Protein 3FDH (pdb70)

Sequence (462 aa):
SVASRRFILADVITSSTAFSNASGDINTYASSYIEYEVGVDNQLLYYAEVRENEPSSSSTFNNSWNGIYSSLKNARIIIDQCGEGGRDHGNDVTRGAEVAAYNCALIADFFGDAPCSQAATPKDTQQEIYTQIISYLDDAIANLQKEDLADVTEQDFLYAGDADKWLKFAYGLKARYTRLINRSSSNKSADYEEKVLDYVSKKSFTSADDQAAFDIYDSNNINPFYGFYNSRAGFGASTSLGTKLLAYNDPRANRAFFTPIVDKKRSQVAANDPSLVPAPNGSPDQSTSKYGISAFVYAKTAPTLLSYHELFLKAEALCRLNRRDAEDALKEAVVAGLLNAENSISIAIKELGSGLNTNSSEVITETSAGKYFDDVVKAKYAANPLQETIQKYLAWGASGEATETYNDFRRKGLNENNFITLTNPNNSSKFPLRYPYGNSDTAANPEVKAAYGNGDYVYSEPVWWAGGSR

Structure (mmCIF, N/CA/C/O backbone):
data_3FDH
#
_entry.id   3FDH
#
_cell.length_a   83.854
_cell.length_b   116.708
_cell.length_c   118.964
_cell.angle_alpha   90.000
_cell.angle_beta   90.000
_cell.angle_gamma   90.000
#
_symmetry.space_group_name_H-M   'I 2 2 2'
#
loop_
_entity.id
_entity.type
_entity.pdbx_description
1 polymer 'SusD homolog'
2 non-polymer 'TETRAETHYLENE GLYCOL'
3 water water
#
loop_
_atom_site.group_PDB
_atom_site.id
_atom_site.type_symbol
_atom_site.label_atom_id
_atom_site.label_alt_id
_atom_site.label_comp_id
_atom_site.label_asym_id
_atom_site.label_entity_id
_atom_site.label_seq_id
_atom_site.pdbx_PDB_ins_code
_atom_site.Cartn_x
_atom_site.Cartn_y
_atom_site.Cartn_z
_atom_site.occupancy
_atom_site.B_iso_or_equiv
_atom_site.auth_seq_id
_atom_site.auth_comp_id
_atom_site.auth_asym_id
_atom_site.auth_atom_id
_atom_site.pdbx_PDB_model_num
ATOM 1 N N . SER A 1 18 ? 43.087 22.714 64.097 1.00 38.13 39 SER A N 1
ATOM 2 C CA . SER A 1 18 ? 42.062 23.489 64.843 1.00 35.66 39 SER A CA 1
ATOM 3 C C . SER A 1 18 ? 42.367 24.965 64.936 1.00 31.87 39 SER A C 1
ATOM 4 O O . SER A 1 18 ? 43.360 25.370 65.513 1.00 30.80 39 SER A O 1
ATOM 7 N N . VAL A 1 19 ? 41.489 25.753 64.348 1.00 30.58 40 VAL A N 1
ATOM 8 C CA . VAL A 1 19 ? 41.606 27.202 64.413 1.00 28.87 40 VAL A CA 1
ATOM 9 C C . VAL A 1 19 ? 40.272 27.818 64.782 1.00 28.14 40 VAL A C 1
ATOM 10 O O . VAL A 1 19 ? 39.217 27.193 64.600 1.00 29.58 40 VAL A O 1
ATOM 14 N N . ALA A 1 20 ? 40.329 29.028 65.331 1.00 25.93 41 ALA A N 1
ATOM 15 C CA . ALA A 1 20 ? 39.116 29.767 65.735 1.00 25.78 41 ALA A CA 1
ATOM 16 C C . ALA A 1 20 ? 38.201 29.984 64.533 1.00 25.62 41 ALA A C 1
ATOM 17 O O . ALA A 1 20 ? 38.646 30.305 63.428 1.00 25.16 41 ALA A O 1
ATOM 19 N N . SER A 1 21 ? 36.910 29.800 64.769 1.00 26.01 42 SER A N 1
ATOM 20 C CA . SER A 1 21 ? 35.914 29.866 63.686 1.00 26.54 42 SER A CA 1
ATOM 21 C C . SER A 1 21 ? 35.992 31.114 62.848 1.00 26.65 42 SER A C 1
ATOM 22 O O . SER A 1 21 ? 35.766 31.072 61.654 1.00 28.26 42 SER A O 1
ATOM 25 N N . ARG A 1 22 ? 36.311 32.232 63.474 1.00 25.99 43 ARG A N 1
ATOM 26 C CA A ARG A 1 22 ? 36.367 33.498 62.740 0.50 25.37 43 ARG A CA 1
ATOM 27 C CA B ARG A 1 22 ? 36.363 33.500 62.731 0.50 25.45 43 ARG A CA 1
ATOM 28 C C . ARG A 1 22 ? 37.395 33.452 61.616 1.00 25.45 43 ARG A C 1
ATOM 29 O O . ARG A 1 22 ? 37.162 33.963 60.521 1.00 26.91 43 ARG A O 1
ATOM 44 N N . PHE A 1 23 ? 38.506 32.792 61.876 1.00 25.52 44 PHE A N 1
ATOM 45 C CA . PHE A 1 23 ? 39.568 32.697 60.870 1.00 26.23 44 PHE A CA 1
ATOM 46 C C . PHE A 1 23 ? 39.134 31.781 59.722 1.00 27.02 44 PHE A C 1
ATOM 47 O O . PHE A 1 23 ? 39.482 31.976 58.539 1.00 25.16 44 PHE A O 1
ATOM 55 N N . ILE A 1 24 ? 38.339 30.787 60.068 1.00 27.47 45 ILE A N 1
ATOM 56 C CA . ILE A 1 24 ? 37.848 29.867 59.048 1.00 27.30 45 ILE A CA 1
ATOM 57 C C . ILE A 1 24 ? 36.850 30.642 58.181 1.00 27.62 45 ILE A C 1
ATOM 58 O O . ILE A 1 24 ? 36.827 30.525 56.947 1.00 27.24 45 ILE A O 1
ATOM 63 N N . LEU A 1 25 ? 36.052 31.471 58.837 1.00 26.95 46 LEU A N 1
ATOM 64 C CA . LEU A 1 25 ? 35.005 32.211 58.125 1.00 26.55 46 LEU A CA 1
ATOM 65 C C . LEU A 1 25 ? 35.622 33.141 57.104 1.00 26.71 46 LEU A C 1
ATOM 66 O O . LEU A 1 25 ? 35.078 33.369 56.027 1.00 26.11 46 LEU A O 1
ATOM 71 N N . ALA A 1 26 ? 36.753 33.712 57.457 1.00 27.39 47 ALA A N 1
ATOM 72 C CA . ALA A 1 26 ? 37.425 34.675 56.543 1.00 27.57 47 ALA A CA 1
ATOM 73 C C . ALA A 1 26 ? 37.704 33.946 55.235 1.00 27.80 47 ALA A C 1
ATOM 74 O O . ALA A 1 26 ? 37.489 34.457 54.127 1.00 29.24 47 ALA A O 1
ATOM 76 N N . ASP A 1 27 ? 38.130 32.705 55.392 1.00 27.77 48 ASP A N 1
ATOM 77 C CA . ASP A 1 27 ? 38.492 31.872 54.242 1.00 28.55 48 ASP A CA 1
ATOM 78 C C . ASP A 1 27 ? 37.268 31.428 53.466 1.00 28.05 48 ASP A C 1
ATOM 79 O O . ASP A 1 27 ? 37.268 31.383 52.240 1.00 27.00 48 ASP A O 1
ATOM 84 N N . VAL A 1 28 ? 36.213 31.096 54.196 1.00 27.79 49 VAL A N 1
ATOM 85 C CA . VAL A 1 28 ? 34.967 30.605 53.590 1.00 28.16 49 VAL A CA 1
ATOM 86 C C . VAL A 1 28 ? 34.352 31.713 52.733 1.00 27.18 49 VAL A C 1
ATOM 87 O O . VAL A 1 28 ? 33.910 31.500 51.613 1.00 28.33 49 VAL A O 1
ATOM 91 N N . ILE A 1 29 ? 34.376 32.930 53.251 1.00 27.68 50 ILE A N 1
ATOM 92 C CA . ILE A 1 29 ? 33.779 34.044 52.517 1.00 27.31 50 ILE A CA 1
ATOM 93 C C . ILE A 1 29 ? 34.602 34.324 51.258 1.00 28.64 50 ILE A C 1
ATOM 94 O O . ILE A 1 29 ? 34.071 34.524 50.137 1.00 27.97 50 ILE A O 1
ATOM 99 N N . THR A 1 30 ? 35.906 34.305 51.444 1.00 29.05 51 THR A N 1
ATOM 100 C CA . THR A 1 30 ? 36.836 34.590 50.349 1.00 28.24 51 THR A CA 1
ATOM 101 C C . THR A 1 30 ? 36.675 33.563 49.237 1.00 28.65 51 THR A C 1
ATOM 102 O O . THR A 1 30 ? 36.538 33.877 48.043 1.00 28.76 51 THR A O 1
ATOM 106 N N . SER A 1 31 ? 36.691 32.319 49.654 1.00 29.04 52 SER A N 1
ATOM 107 C CA A SER A 1 31 ? 36.572 31.215 48.696 0.70 30.31 52 SER A CA 1
ATOM 108 C CA B SER A 1 31 ? 36.546 31.178 48.738 0.30 29.52 52 SER A CA 1
ATOM 109 C C . SER A 1 31 ? 35.211 31.154 48.015 1.00 30.05 52 SER A C 1
ATOM 110 O O . SER A 1 31 ? 35.130 30.854 46.804 1.00 29.47 52 SER A O 1
ATOM 115 N N . THR A 1 32 ? 34.162 31.466 48.765 1.00 28.18 53 THR A N 1
ATOM 116 C CA . THR A 1 32 ? 32.798 31.450 48.218 1.00 29.14 53 THR A CA 1
ATOM 117 C C . THR A 1 32 ? 32.637 32.510 47.129 1.00 28.91 53 THR A C 1
ATOM 118 O O . THR A 1 32 ? 32.028 32.262 46.082 1.00 32.32 53 THR A O 1
ATOM 122 N N . ALA A 1 33 ? 33.212 33.673 47.363 1.00 28.44 54 ALA A N 1
ATOM 123 C CA . ALA A 1 33 ? 33.110 34.774 46.394 1.00 30.53 54 ALA A CA 1
ATOM 124 C C . ALA A 1 33 ? 34.033 34.540 45.218 1.00 31.15 54 ALA A C 1
ATOM 125 O O . ALA A 1 33 ? 33.620 34.372 44.071 1.00 30.53 54 ALA A O 1
ATOM 127 N N . PHE A 1 34 ? 35.308 34.486 45.539 1.00 31.15 55 PHE A N 1
ATOM 128 C CA . PHE A 1 34 ? 36.354 34.415 44.514 1.00 30.38 55 PHE A CA 1
ATOM 129 C C . PHE A 1 34 ? 36.379 33.153 43.635 1.00 29.42 55 PHE A C 1
ATOM 130 O O . PHE A 1 34 ? 36.509 33.248 42.407 1.00 30.83 55 PHE A O 1
ATOM 138 N N . SER A 1 35 ? 36.283 31.995 44.268 1.00 28.80 56 SER A N 1
ATOM 139 C CA . SER A 1 35 ? 36.427 30.723 43.566 1.00 30.18 56 SER A CA 1
ATOM 140 C C . SER A 1 35 ? 35.154 29.970 43.216 1.00 29.65 56 SER A C 1
ATOM 141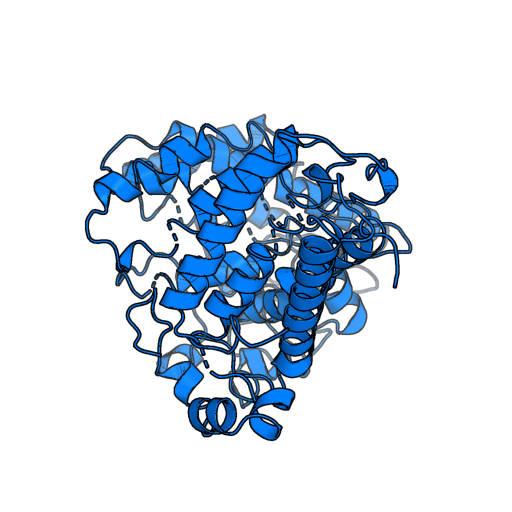 O O . SER A 1 35 ? 35.083 29.267 42.213 1.00 29.18 56 SER A O 1
ATOM 144 N N . ASN A 1 36 ? 34.169 30.087 44.084 1.00 28.98 57 ASN A N 1
ATOM 145 C CA . ASN A 1 36 ? 32.944 29.334 43.972 1.00 29.80 57 ASN A CA 1
ATOM 146 C C . ASN A 1 36 ? 31.859 29.970 43.149 1.00 30.19 57 ASN A C 1
ATOM 147 O O . ASN A 1 36 ? 31.425 29.388 42.163 1.00 29.67 57 ASN A O 1
ATOM 152 N N . ALA A 1 37 ? 31.374 31.110 43.615 1.00 29.68 58 ALA A N 1
ATOM 153 C CA . ALA A 1 37 ? 30.346 31.899 42.883 1.00 29.85 58 ALA A CA 1
ATOM 154 C C . ALA A 1 37 ? 30.884 32.581 41.605 1.00 29.37 58 ALA A C 1
ATOM 155 O O . ALA A 1 37 ? 30.229 32.567 40.554 1.00 28.25 58 ALA A O 1
ATOM 157 N N . SER A 1 38 ? 32.084 33.126 41.659 1.00 28.26 59 SER A N 1
ATOM 158 C CA . SER A 1 38 ? 32.506 33.953 40.537 1.00 28.10 59 SER A CA 1
ATOM 159 C C . SER A 1 38 ? 33.786 33.504 39.857 1.00 29.41 59 SER A C 1
ATOM 160 O O . SER A 1 38 ? 34.405 34.278 39.148 1.00 31.12 59 SER A O 1
ATOM 163 N N . GLY A 1 39 ? 34.123 32.258 40.107 1.00 29.32 60 GLY A N 1
ATOM 164 C CA . GLY A 1 39 ? 35.243 31.539 39.478 1.00 28.79 60 GLY A CA 1
ATOM 165 C C . GLY A 1 39 ? 34.825 30.876 38.178 1.00 27.84 60 GLY A C 1
ATOM 166 O O . GLY A 1 39 ? 34.015 31.404 37.433 1.00 27.87 60 GLY A O 1
ATOM 167 N N . ASP A 1 40 ? 35.281 29.650 37.970 1.00 27.54 61 ASP A N 1
ATOM 168 C CA . ASP A 1 40 ? 34.978 28.941 36.720 1.00 29.09 61 ASP A CA 1
ATOM 169 C C . ASP A 1 40 ? 33.495 28.752 36.479 1.00 30.07 61 ASP A C 1
ATOM 170 O O . ASP A 1 40 ? 33.072 28.782 35.370 1.00 32.15 61 ASP A O 1
ATOM 175 N N . ILE A 1 41 ? 32.704 28.573 37.526 1.00 32.00 62 ILE A N 1
ATOM 176 C CA . ILE A 1 41 ? 31.255 28.380 37.340 1.00 30.94 62 ILE A CA 1
ATOM 177 C C . ILE A 1 41 ? 30.704 29.571 36.558 1.00 27.82 62 ILE A C 1
ATOM 178 O O . ILE A 1 41 ? 29.954 29.416 35.590 1.00 27.08 62 ILE A O 1
ATOM 183 N N . ASN A 1 42 ? 31.151 30.753 36.966 1.00 28.84 63 ASN A N 1
ATOM 184 C CA . ASN A 1 42 ? 30.705 32.044 36.404 1.00 27.03 63 ASN A CA 1
ATOM 185 C C . ASN A 1 42 ? 31.297 32.256 35.018 1.00 29.06 63 ASN A C 1
ATOM 186 O O . ASN A 1 42 ? 30.652 32.782 34.103 1.00 26.16 63 ASN A O 1
ATOM 191 N N . THR A 1 43 ? 32.545 31.827 34.895 1.00 29.09 64 THR A N 1
ATOM 192 C CA . THR A 1 43 ? 33.271 31.970 33.640 1.00 30.80 64 THR A CA 1
ATOM 193 C C . THR A 1 43 ? 32.565 31.240 32.497 1.00 29.40 64 THR A C 1
ATOM 194 O O . THR A 1 43 ? 32.314 31.805 31.407 1.00 30.52 64 THR A O 1
ATOM 198 N N . TYR A 1 44 ? 32.227 29.990 32.766 1.00 29.57 65 TYR A N 1
ATOM 199 C CA . TYR A 1 44 ? 31.556 29.146 31.771 1.00 28.80 65 TYR A CA 1
ATOM 200 C C . TYR A 1 44 ? 30.120 29.582 31.563 1.00 28.83 65 TYR A C 1
ATOM 201 O O . TYR A 1 44 ? 29.620 29.633 30.435 1.00 27.32 65 TYR A O 1
ATOM 210 N N . ALA A 1 45 ? 29.428 29.903 32.645 1.00 28.52 66 ALA A N 1
ATOM 211 C CA . ALA A 1 45 ? 28.070 30.436 32.526 1.00 27.41 66 ALA A CA 1
ATOM 212 C C . ALA A 1 45 ? 28.010 31.612 31.567 1.00 28.72 66 ALA A C 1
ATOM 213 O O . ALA A 1 45 ? 27.079 31.771 30.764 1.00 29.88 66 ALA A O 1
ATOM 215 N N . SER A 1 46 ? 29.022 32.456 31.649 1.00 30.50 67 SER A N 1
ATOM 216 C CA . SER A 1 46 ? 29.103 33.644 30.795 1.00 29.35 67 SER A CA 1
ATOM 217 C C . SER A 1 46 ? 28.990 33.285 29.333 1.00 29.46 67 SER A C 1
ATOM 218 O O . SER A 1 46 ? 28.313 33.952 28.550 1.00 29.60 67 SER A O 1
ATOM 221 N N . SER A 1 47 ? 29.636 32.179 28.987 1.00 28.67 68 SER A N 1
ATOM 222 C CA . SER A 1 47 ? 29.593 31.669 27.629 1.00 28.36 68 SER A CA 1
ATOM 223 C C . SER A 1 47 ? 28.229 31.006 27.361 1.00 28.39 68 SER A C 1
ATOM 224 O O . SER A 1 47 ? 27.565 31.264 26.384 1.00 30.19 68 SER A O 1
ATOM 227 N N . TYR A 1 48 ? 27.785 30.161 28.274 1.00 29.28 69 TYR A N 1
ATOM 228 C CA . TYR A 1 48 ? 26.561 29.412 28.006 1.00 28.55 69 TYR A CA 1
ATOM 229 C C . TYR A 1 48 ? 25.342 30.303 27.729 1.00 28.46 69 TYR A C 1
ATOM 230 O O . TYR A 1 48 ? 24.546 29.992 26.834 1.00 30.30 69 TYR A O 1
ATOM 239 N N . ILE A 1 49 ? 25.194 31.398 28.472 1.00 29.14 70 ILE A N 1
ATOM 240 C CA . ILE A 1 49 ? 24.053 32.328 28.307 1.00 28.76 70 ILE A CA 1
ATOM 241 C C . ILE A 1 49 ? 24.420 33.617 27.591 1.00 28.40 70 ILE A C 1
ATOM 242 O O . ILE A 1 49 ? 23.731 34.631 27.624 1.00 31.47 70 ILE A O 1
ATOM 247 N N . GLU A 1 50 ? 25.581 33.526 26.958 1.00 28.58 71 GLU A N 1
ATOM 248 C CA . GLU A 1 50 ? 26.013 34.499 25.961 1.00 26.93 71 GLU A CA 1
ATOM 249 C C . GLU A 1 50 ? 26.237 35.929 26.381 1.00 28.32 71 GLU A C 1
ATOM 250 O O . GLU A 1 50 ? 26.031 36.874 25.608 1.00 28.04 71 GLU A O 1
ATOM 256 N N . TYR A 1 51 ? 26.725 36.070 27.603 1.00 28.20 72 TYR A N 1
ATOM 257 C CA . TYR A 1 51 ? 27.207 37.391 28.098 1.00 26.24 72 TYR A CA 1
ATOM 258 C C . TYR A 1 51 ? 28.579 37.714 27.475 1.00 25.94 72 TYR A C 1
ATOM 259 O O . TYR A 1 51 ? 29.005 38.887 27.304 1.00 30.47 72 TYR A O 1
ATOM 268 N N . GLU A 1 52 ? 29.266 36.620 27.179 1.00 28.50 73 GLU A N 1
ATOM 269 C CA . GLU A 1 52 ? 30.599 36.592 26.580 1.00 26.99 73 GLU A CA 1
ATOM 270 C C . GLU A 1 52 ? 30.742 35.430 25.675 1.00 28.18 73 GLU A C 1
ATOM 271 O O . GLU A 1 52 ? 29.976 34.459 25.765 1.00 27.25 73 GLU A O 1
ATOM 277 N N . VAL A 1 53 ? 31.785 35.515 24.860 1.00 28.63 74 VAL A N 1
ATOM 278 C CA . VAL A 1 53 ? 32.139 34.437 23.935 1.00 28.39 74 VAL A CA 1
ATOM 279 C C . VAL A 1 53 ? 33.485 33.865 24.304 1.00 28.47 74 VAL A C 1
ATOM 280 O O . VAL A 1 53 ? 34.462 34.575 24.520 1.00 28.05 74 VAL A O 1
ATOM 284 N N . GLY A 1 54 ? 33.538 32.548 24.461 1.00 27.60 75 GLY A N 1
ATOM 285 C CA . GLY A 1 54 ? 34.815 31.891 24.713 1.00 28.08 75 GLY A CA 1
ATOM 286 C C . GLY A 1 54 ? 35.566 31.836 23.394 1.00 27.51 75 GLY A C 1
ATOM 287 O O . GLY A 1 54 ? 35.082 31.256 22.423 1.00 28.27 75 GLY A O 1
ATOM 288 N N . VAL A 1 55 ? 36.763 32.412 23.381 1.00 27.37 76 VAL A N 1
ATOM 289 C CA . VAL A 1 55 ? 37.537 32.596 22.126 1.00 29.20 76 VAL A CA 1
ATOM 290 C C . VAL A 1 55 ? 38.894 31.863 22.101 1.00 28.31 76 VAL A C 1
ATOM 291 O O . VAL A 1 55 ? 39.537 31.741 21.066 1.00 27.79 76 VAL A O 1
ATOM 295 N N . ASP A 1 56 ? 39.318 31.375 23.252 1.00 29.75 77 ASP A N 1
ATOM 296 C CA . ASP A 1 56 ? 40.576 30.644 23.330 1.00 30.92 77 ASP A CA 1
ATOM 297 C C . ASP A 1 56 ? 40.576 29.482 24.325 1.00 31.09 77 ASP A C 1
ATOM 298 O O . ASP A 1 56 ? 39.919 29.514 25.361 1.00 31.28 77 ASP A O 1
ATOM 303 N N . ASN A 1 57 ? 41.318 28.452 23.938 1.00 29.65 78 ASN A N 1
ATOM 304 C CA . ASN A 1 57 ? 41.600 27.307 24.767 1.00 29.53 78 ASN A CA 1
ATOM 305 C C . ASN A 1 57 ? 40.340 26.656 25.318 1.00 29.65 78 ASN A C 1
ATOM 306 O O . ASN A 1 57 ? 39.361 26.468 24.603 1.00 28.11 78 ASN A O 1
ATOM 311 N N . GLN A 1 58 ? 40.361 26.306 26.594 1.00 29.28 79 GLN A N 1
ATOM 312 C CA . GLN A 1 58 ? 39.205 25.612 27.164 1.00 30.15 79 GLN A CA 1
ATOM 313 C C . GLN A 1 58 ? 37.859 26.282 26.927 1.00 29.44 79 GLN A C 1
ATOM 314 O O . GLN A 1 58 ? 36.887 25.613 26.561 1.00 30.29 79 GLN A O 1
ATOM 320 N N . LEU A 1 59 ? 37.801 27.576 27.142 1.00 29.04 80 LEU A N 1
ATOM 321 C CA A LEU A 1 59 ? 36.540 28.320 26.981 0.50 29.39 80 LEU A CA 1
ATOM 322 C CA B LEU A 1 59 ? 36.545 28.347 26.950 0.50 30.16 80 LEU A CA 1
ATOM 323 C C . LEU A 1 59 ? 36.109 28.338 25.499 1.00 30.55 80 LEU A C 1
ATOM 324 O O . LEU A 1 59 ? 34.920 28.458 25.193 1.00 30.84 80 LEU A O 1
ATOM 333 N N . TYR A 1 60 ? 37.076 28.186 24.609 1.00 28.25 81 TYR A N 1
ATOM 334 C CA . TYR A 1 60 ? 36.772 28.133 23.162 1.00 26.69 81 TYR A CA 1
ATOM 335 C C . TYR A 1 60 ? 36.004 26.850 22.897 1.00 27.87 81 TYR A C 1
ATOM 336 O O . TYR A 1 60 ? 34.956 26.858 22.218 1.00 27.39 81 TYR A O 1
ATOM 345 N N . TYR A 1 61 ? 36.496 25.780 23.505 1.00 26.61 82 TYR A N 1
ATOM 346 C CA . TYR A 1 61 ? 35.901 24.418 23.336 1.00 28.74 82 TYR A CA 1
ATOM 347 C C . TYR A 1 61 ? 34.528 24.311 24.009 1.00 28.80 82 TYR A C 1
ATOM 348 O O . TYR A 1 61 ? 33.631 23.561 23.587 1.00 25.87 82 TYR A O 1
ATOM 357 N N . ALA A 1 62 ? 34.355 25.122 25.027 1.00 28.20 83 ALA A N 1
ATOM 358 C CA . ALA A 1 62 ? 33.051 25.233 25.710 1.00 28.64 83 ALA A CA 1
ATOM 359 C C . ALA A 1 62 ? 32.101 25.981 24.769 1.00 28.40 83 ALA A C 1
ATOM 360 O O . ALA A 1 62 ? 30.952 25.607 24.559 1.00 27.79 83 ALA A O 1
ATOM 362 N N . GLU A 1 63 ? 32.607 27.052 24.174 1.00 27.28 84 GLU A N 1
ATOM 363 C CA . GLU A 1 63 ? 31.810 27.857 23.276 1.00 27.68 84 GLU A CA 1
ATOM 364 C C . GLU A 1 63 ? 31.251 27.084 22.072 1.00 29.66 84 GLU A C 1
ATOM 365 O O . GLU A 1 63 ? 30.101 27.264 21.665 1.00 30.25 84 GLU A O 1
ATOM 371 N N . VAL A 1 64 ? 32.080 26.220 21.503 1.00 29.24 85 VAL A N 1
ATOM 372 C CA . VAL A 1 64 ? 31.716 25.483 20.292 1.00 29.26 85 VAL A CA 1
ATOM 373 C C . VAL A 1 64 ? 31.148 24.146 20.663 1.00 28.59 85 VAL A C 1
ATOM 374 O O . VAL A 1 64 ? 30.826 23.322 19.851 1.00 32.35 85 VAL A O 1
ATOM 378 N N . ARG A 1 65 ? 31.064 23.951 21.956 1.00 29.54 86 ARG A N 1
ATOM 379 C CA . ARG A 1 65 ? 30.506 22.724 22.553 1.00 28.00 86 ARG A CA 1
ATOM 380 C C . ARG A 1 65 ? 31.199 21.476 22.118 1.00 29.81 86 ARG A C 1
ATOM 381 O O . ARG A 1 65 ? 30.538 20.487 21.771 1.00 31.12 86 ARG A O 1
ATOM 389 N N . GLU A 1 66 ? 32.526 21.502 22.111 1.00 30.12 87 GLU A N 1
ATOM 390 C CA . GLU A 1 66 ? 33.294 20.304 21.774 1.00 31.24 87 GLU A CA 1
ATOM 391 C C . GLU A 1 66 ? 33.950 19.693 23.015 1.00 29.13 87 GLU A C 1
ATOM 392 O O . GLU A 1 66 ? 35.000 20.136 23.469 1.00 29.11 87 GLU A O 1
ATOM 398 N N . ASN A 1 67 ? 33.301 18.660 23.552 1.00 31.03 88 ASN A N 1
ATOM 399 C CA . ASN A 1 67 ? 33.792 17.903 24.722 1.00 30.84 88 ASN A CA 1
ATOM 400 C C . ASN A 1 67 ? 33.773 18.617 26.055 1.00 31.09 88 ASN A C 1
ATOM 401 O O . ASN A 1 67 ? 33.347 18.079 27.080 1.00 31.16 88 ASN A O 1
ATOM 406 N N . GLU A 1 68 ? 34.279 19.834 26.022 1.00 29.88 89 GLU A N 1
ATOM 407 C CA . GLU A 1 68 ? 34.483 20.619 27.233 1.00 29.11 89 GLU A CA 1
ATOM 408 C C . GLU A 1 68 ? 33.267 20.715 28.180 1.00 29.82 89 GLU A C 1
ATOM 409 O O . GLU A 1 68 ? 33.403 20.582 29.393 1.00 28.91 89 GLU A O 1
ATOM 415 N N . PRO A 1 69 ? 32.074 20.945 27.632 1.00 28.17 90 PRO A N 1
ATOM 416 C CA . PRO A 1 69 ? 30.960 21.114 28.562 1.00 27.72 90 PRO A CA 1
ATOM 417 C C . PRO A 1 69 ? 30.470 19.892 29.272 1.00 28.27 90 PRO A C 1
ATOM 418 O O . PRO A 1 69 ? 29.729 20.023 30.246 1.00 29.60 90 PRO A O 1
ATOM 422 N N . SER A 1 70 ? 30.920 18.722 28.827 1.00 28.86 91 SER A N 1
ATOM 423 C CA . SER A 1 70 ? 30.423 17.444 29.361 1.00 30.45 91 SER A CA 1
ATOM 424 C C . SER A 1 70 ? 31.491 16.576 30.019 1.00 29.69 91 SER A C 1
ATOM 425 O O . SER A 1 70 ? 31.237 15.418 30.442 1.00 29.92 91 SER A O 1
ATOM 428 N N . SER A 1 71 ? 32.702 17.103 30.048 1.00 29.16 92 SER A N 1
ATOM 429 C CA . SER A 1 71 ? 33.843 16.396 30.680 1.00 29.10 92 SER A CA 1
ATOM 430 C C . SER A 1 71 ? 33.880 16.599 32.182 1.00 28.81 92 SER A C 1
ATOM 431 O O . SER A 1 71 ? 33.828 17.723 32.653 1.00 29.03 92 SER A O 1
ATOM 434 N N . SER A 1 72 ? 34.033 15.501 32.906 1.00 29.87 93 SER A N 1
ATOM 435 C CA . SER A 1 72 ? 34.135 15.522 34.379 1.00 30.81 93 SER A CA 1
ATOM 436 C C . SER A 1 72 ? 35.365 16.354 34.839 1.00 32.43 93 SER A C 1
ATOM 437 O O . SER A 1 72 ? 35.429 16.847 35.965 1.00 31.69 93 SER A O 1
ATOM 440 N N . SER A 1 73 ? 36.316 16.588 33.945 1.00 33.14 94 SER A N 1
ATOM 441 C CA . SER A 1 73 ? 37.495 17.379 34.347 1.00 31.59 94 SER A CA 1
ATOM 442 C C . SER A 1 73 ? 37.241 18.834 34.437 1.00 31.80 94 SER A C 1
ATOM 443 O O . SER A 1 73 ? 37.890 19.556 35.182 1.00 31.12 94 SER A O 1
ATOM 446 N N . THR A 1 74 ? 36.266 19.260 33.655 1.00 31.14 95 THR A N 1
ATOM 447 C CA . THR A 1 74 ? 36.068 20.670 33.434 1.00 31.46 95 THR A CA 1
ATOM 448 C C . THR A 1 74 ? 35.815 21.477 34.676 1.00 32.26 95 THR A C 1
ATOM 449 O O . THR A 1 74 ? 36.376 22.575 34.829 1.00 32.95 95 THR A O 1
ATOM 453 N N . PHE A 1 75 ? 34.937 20.973 35.529 1.00 30.28 96 PHE A N 1
ATOM 454 C CA . PHE A 1 75 ? 34.578 21.714 36.761 1.00 28.59 96 PHE A CA 1
ATOM 455 C C . PHE A 1 75 ? 35.063 21.017 37.986 1.00 29.73 96 PHE A C 1
ATOM 456 O O . PHE A 1 75 ? 34.553 21.241 39.063 1.00 30.73 96 PHE A O 1
ATOM 464 N N . ASN A 1 76 ? 36.068 20.175 37.820 1.00 29.17 97 ASN A N 1
ATOM 465 C CA . ASN A 1 76 ? 36.606 19.433 38.978 1.00 30.23 97 ASN A CA 1
ATOM 466 C C . ASN A 1 76 ? 37.112 20.345 40.081 1.00 30.51 97 ASN A C 1
ATOM 467 O O . ASN A 1 76 ? 36.827 20.157 41.267 1.00 31.60 97 ASN A O 1
ATOM 472 N N . ASN A 1 77 ? 37.862 21.362 39.686 1.00 31.30 98 ASN A N 1
ATOM 473 C CA . ASN A 1 77 ? 38.386 22.320 40.656 1.00 31.23 98 ASN A CA 1
ATOM 474 C C . ASN A 1 77 ? 37.280 23.076 41.382 1.00 31.74 98 ASN A C 1
ATOM 475 O O . ASN A 1 77 ? 37.305 23.223 42.616 1.00 32.89 98 ASN A O 1
ATOM 480 N N . SER A 1 78 ? 36.303 23.545 40.607 1.00 31.34 99 SER A N 1
ATOM 481 C CA . SER A 1 78 ? 35.182 24.288 41.166 1.00 30.41 99 SER A CA 1
ATOM 482 C C . SER A 1 78 ? 34.417 23.425 42.129 1.00 29.81 99 SER A C 1
ATOM 483 O O . SER A 1 78 ? 34.039 23.836 43.204 1.00 30.76 99 SER A O 1
ATOM 486 N N . TRP A 1 79 ? 34.161 22.211 41.670 1.00 29.90 100 TRP A N 1
ATOM 487 C CA . TRP A 1 79 ? 33.490 21.162 42.455 1.00 29.53 100 TRP A CA 1
ATOM 488 C C . TRP A 1 79 ? 34.201 20.931 43.799 1.00 31.12 100 TRP A C 1
ATOM 489 O O . TRP A 1 79 ? 33.627 20.994 44.885 1.00 31.60 100 TRP A O 1
ATOM 500 N N . ASN A 1 80 ? 35.470 20.622 43.710 1.00 30.35 101 ASN A N 1
ATOM 501 C CA . ASN A 1 80 ? 36.261 20.402 44.932 1.00 30.90 101 ASN A CA 1
ATOM 502 C C . ASN A 1 80 ? 36.249 21.614 45.847 1.00 30.57 101 ASN A C 1
ATOM 503 O O . ASN A 1 80 ? 36.150 21.508 47.061 1.00 29.79 101 ASN A O 1
ATOM 508 N N . GLY A 1 81 ? 36.277 22.783 45.238 1.00 30.99 102 GLY A N 1
ATOM 509 C CA . GLY A 1 81 ? 36.327 24.046 45.992 1.00 31.85 102 GLY A CA 1
ATOM 510 C C . GLY A 1 81 ? 35.046 24.354 46.755 1.00 31.27 102 GLY A C 1
ATOM 511 O O . GLY A 1 81 ? 35.074 24.807 47.899 1.00 28.93 102 GLY A O 1
ATOM 512 N N . ILE A 1 82 ? 33.927 24.056 46.119 1.00 29.63 103 ILE A N 1
ATOM 513 C CA . ILE A 1 82 ? 32.622 24.273 46.716 1.00 29.78 103 ILE A CA 1
ATOM 514 C C . ILE A 1 82 ? 32.443 23.329 47.917 1.00 29.86 103 ILE A C 1
ATOM 515 O O . ILE A 1 82 ? 32.026 23.747 48.985 1.00 32.05 103 ILE A O 1
ATOM 520 N N . TYR A 1 83 ? 32.802 22.068 47.734 1.00 29.44 104 TYR A N 1
ATOM 521 C CA . TYR A 1 83 ? 32.721 21.082 48.816 1.00 28.69 104 TYR A CA 1
ATOM 522 C C . TYR A 1 83 ? 33.675 21.448 49.949 1.00 29.48 104 TYR A C 1
ATOM 523 O O . TYR A 1 83 ? 33.336 21.355 51.123 1.00 29.33 104 TYR A O 1
ATOM 532 N N . SER A 1 84 ? 34.836 21.949 49.585 1.00 29.42 105 SER A N 1
ATOM 533 C CA . SER A 1 84 ? 35.813 22.389 50.595 1.00 31.35 105 SER A CA 1
ATOM 534 C C . SER A 1 84 ? 35.260 23.535 51.469 1.00 30.22 105 SER A C 1
ATOM 535 O O . SER A 1 84 ? 35.431 23.562 52.681 1.00 29.77 105 SER A O 1
ATOM 538 N N . SER A 1 85 ? 34.627 24.498 50.820 1.00 30.32 106 SER A N 1
ATOM 539 C CA . SER A 1 85 ? 34.075 25.667 51.514 1.00 29.22 106 SER A CA 1
ATOM 540 C C . SER A 1 85 ? 32.912 25.240 52.383 1.00 31.15 106 SER A C 1
ATOM 541 O O . SER A 1 85 ? 32.739 25.748 53.480 1.00 31.72 106 SER A O 1
ATOM 544 N N . LEU A 1 86 ? 32.157 24.246 51.903 1.00 32.01 107 LEU A N 1
ATOM 545 C CA . LEU A 1 86 ? 31.009 23.697 52.645 1.00 29.90 107 LEU A CA 1
ATOM 546 C C . LEU A 1 86 ? 31.496 22.994 53.893 1.00 29.14 107 LEU A C 1
ATOM 547 O O . LEU A 1 86 ? 30.968 23.187 54.982 1.00 27.89 107 LEU A O 1
ATOM 552 N N . LYS A 1 87 ? 32.533 22.202 53.728 1.00 26.99 108 LYS A N 1
ATOM 553 C CA . LYS A 1 87 ? 33.103 21.469 54.849 1.00 29.24 108 LYS A CA 1
ATOM 554 C C . LYS A 1 87 ? 33.554 22.439 55.922 1.00 28.80 108 LYS A C 1
ATOM 555 O O . LYS A 1 87 ? 33.300 22.236 57.097 1.00 28.95 108 LYS A O 1
ATOM 559 N N . ASN A 1 88 ? 34.229 23.489 55.489 1.00 27.15 109 ASN A N 1
ATOM 560 C CA . ASN A 1 88 ? 34.791 24.478 56.405 1.00 27.75 109 ASN A CA 1
ATOM 561 C C . ASN A 1 88 ? 33.666 25.180 57.165 1.00 28.87 109 ASN A C 1
ATOM 562 O O . ASN A 1 88 ? 33.752 25.397 58.371 1.00 29.03 109 ASN A O 1
ATOM 567 N N . ALA A 1 89 ? 32.601 25.522 56.445 1.00 28.88 110 ALA A N 1
ATOM 568 C CA . ALA A 1 89 ? 31.432 26.195 57.062 1.00 27.62 110 ALA A CA 1
ATOM 569 C C . ALA A 1 89 ? 30.841 25.308 58.146 1.00 29.14 110 ALA A C 1
ATOM 570 O O . ALA A 1 89 ? 30.451 25.753 59.223 1.00 27.52 110 ALA A O 1
ATOM 572 N N . ARG A 1 90 ? 30.839 24.026 57.851 1.00 29.63 111 ARG A N 1
ATOM 573 C CA . ARG A 1 90 ? 30.258 23.038 58.750 1.00 28.46 111 ARG A CA 1
ATOM 574 C C . ARG A 1 90 ? 31.121 22.855 59.976 1.00 28.45 111 ARG A C 1
ATOM 575 O O . ARG A 1 90 ? 30.619 22.587 61.063 1.00 27.44 111 ARG A O 1
ATOM 583 N N . ILE A 1 91 ? 32.419 23.037 59.783 1.00 28.49 112 ILE A N 1
ATOM 584 C CA . ILE A 1 91 ? 33.373 22.951 60.912 1.00 28.28 112 ILE A CA 1
ATOM 585 C C . ILE A 1 91 ? 33.083 24.124 61.848 1.00 27.99 112 ILE A C 1
ATOM 586 O O . ILE A 1 91 ? 33.040 23.972 63.065 1.00 28.69 112 ILE A O 1
ATOM 591 N N . ILE A 1 92 ? 32.818 25.288 61.269 1.00 28.19 113 ILE A N 1
ATOM 592 C CA . ILE A 1 92 ? 32.514 26.469 62.071 1.00 28.53 113 ILE A CA 1
ATOM 593 C C . ILE A 1 92 ? 31.241 26.210 62.878 1.00 28.86 113 ILE A C 1
ATOM 594 O O . ILE A 1 92 ? 31.142 26.501 64.076 1.00 28.20 113 ILE A O 1
ATOM 599 N N . ILE A 1 93 ? 30.275 25.621 62.196 1.00 29.67 114 ILE A N 1
ATOM 600 C CA . ILE A 1 93 ? 28.948 25.421 62.782 1.00 29.88 114 ILE A CA 1
ATOM 601 C C . ILE A 1 93 ? 29.081 24.512 63.974 1.00 28.61 114 ILE A C 1
ATOM 602 O O . ILE A 1 93 ? 28.485 24.740 65.024 1.00 29.65 114 ILE A O 1
ATOM 607 N N . ASP A 1 94 ? 29.917 23.503 63.817 1.00 29.68 115 ASP A N 1
ATOM 608 C CA . ASP A 1 94 ? 30.177 22.567 64.912 1.00 30.28 115 ASP A CA 1
ATOM 609 C C . ASP A 1 94 ? 30.986 23.219 66.019 1.00 28.85 115 ASP A C 1
ATOM 610 O O . ASP A 1 94 ? 30.672 23.087 67.194 1.00 29.55 115 ASP A O 1
ATOM 615 N N . GLN A 1 95 ? 32.026 23.935 65.631 1.00 28.27 116 GLN A N 1
ATOM 616 C CA . GLN A 1 95 ? 32.881 24.589 66.639 1.00 26.72 116 GLN A CA 1
ATOM 617 C C . GLN A 1 95 ? 32.100 25.606 67.456 1.00 27.20 116 GLN A C 1
ATOM 618 O O . GLN A 1 95 ? 32.407 25.833 68.622 1.00 25.45 116 GLN A O 1
ATOM 624 N N . CYS A 1 96 ? 31.037 26.147 66.858 1.00 28.53 117 CYS A N 1
ATOM 625 C CA . CYS A 1 96 ? 30.269 27.229 67.494 1.00 30.64 117 CYS A CA 1
ATOM 626 C C . CYS A 1 96 ? 29.114 26.710 68.311 1.00 33.35 117 CYS A C 1
ATOM 627 O O . CYS A 1 96 ? 28.407 27.474 68.981 1.00 33.56 117 CYS A O 1
ATOM 630 N N . GLY A 1 97 ? 28.963 25.396 68.265 1.00 33.99 118 GLY A N 1
ATOM 631 C CA . GLY A 1 97 ? 27.920 24.713 69.017 1.00 34.33 118 GLY A CA 1
ATOM 632 C C . GLY A 1 97 ? 28.331 24.418 70.440 1.00 35.29 118 GLY A C 1
ATOM 633 O O . GLY A 1 97 ? 29.455 24.717 70.862 1.00 33.36 118 GLY A O 1
ATOM 634 N N . GLU A 1 98 ? 27.393 23.854 71.193 1.00 37.60 119 GLU A N 1
ATOM 635 C CA . GLU A 1 98 ? 27.669 23.470 72.580 1.00 39.39 119 GLU A CA 1
ATOM 636 C C . GLU A 1 98 ? 28.705 22.365 72.491 1.00 40.19 119 GLU A C 1
ATOM 637 O O . GLU A 1 98 ? 28.591 21.434 71.683 1.00 42.60 119 GLU A O 1
ATOM 639 N N . GLY A 1 99 ? 29.737 22.502 73.295 1.00 39.67 120 GLY A N 1
ATOM 640 C CA . GLY A 1 99 ? 30.803 21.521 73.313 1.00 39.03 120 GLY A CA 1
ATOM 641 C C . GLY A 1 99 ? 31.893 21.952 72.371 1.00 37.72 120 GLY A C 1
ATOM 642 O O . GLY A 1 99 ? 33.013 21.466 72.437 1.00 39.74 120 GLY A O 1
ATOM 643 N N . GLY A 1 100 ? 31.560 22.897 71.512 1.00 35.05 121 GLY A N 1
ATOM 644 C CA . GLY A 1 100 ? 32.543 23.423 70.554 1.00 32.89 121 GLY A CA 1
ATOM 645 C C . GLY A 1 100 ? 33.527 24.392 71.182 1.00 30.95 121 GLY A C 1
ATOM 646 O O . GLY A 1 100 ? 33.223 25.088 72.135 1.00 29.99 121 GLY A O 1
ATOM 647 N N . ARG A 1 101 ? 34.725 24.443 70.627 1.00 29.74 122 ARG A N 1
ATOM 648 C CA . ARG A 1 101 ? 35.749 25.368 71.129 1.00 29.94 122 ARG A CA 1
ATOM 649 C C . ARG A 1 101 ? 35.301 26.819 71.034 1.00 30.22 122 ARG A C 1
ATOM 650 O O . ARG A 1 101 ? 35.780 27.688 71.778 1.00 29.03 122 ARG A O 1
ATOM 658 N N . ASP A 1 102 ? 34.373 27.070 70.120 1.00 29.90 123 ASP A N 1
ATOM 659 C CA . ASP A 1 102 ? 33.907 28.430 69.887 1.00 29.55 123 ASP A CA 1
ATOM 660 C C . ASP A 1 102 ? 32.486 28.640 70.368 1.00 30.23 123 ASP A C 1
ATOM 661 O O . ASP A 1 102 ? 31.787 29.522 69.909 1.00 30.14 123 ASP A O 1
ATOM 666 N N . HIS A 1 103 ? 32.062 27.798 71.284 1.00 31.49 124 HIS A N 1
ATOM 667 C CA . HIS A 1 103 ? 30.735 27.957 71.893 1.00 33.24 124 HIS A CA 1
ATOM 668 C C . HIS A 1 103 ? 30.482 29.407 72.281 1.00 32.74 124 HIS A C 1
ATOM 669 O O . HIS A 1 103 ? 31.334 30.076 72.843 1.00 33.76 124 HIS A O 1
ATOM 676 N N . GLY A 1 104 ? 29.289 29.882 71.982 1.00 32.08 125 GLY A N 1
ATOM 677 C CA . GLY A 1 104 ? 28.887 31.249 72.315 1.00 32.14 125 GLY A CA 1
ATOM 678 C C . GLY A 1 104 ? 29.022 32.230 71.174 1.00 32.27 125 GLY A C 1
ATOM 679 O O . GLY A 1 104 ? 28.651 33.397 71.288 1.00 33.10 125 GLY A O 1
ATOM 680 N N . ASN A 1 105 ? 29.598 31.756 70.080 1.00 30.84 126 ASN A N 1
ATOM 681 C CA . ASN A 1 105 ? 29.753 32.593 68.891 1.00 30.53 126 ASN A CA 1
ATOM 682 C C . ASN A 1 105 ? 28.640 32.270 67.914 1.00 29.55 126 ASN A C 1
ATOM 683 O O . ASN A 1 105 ? 28.839 31.673 66.869 1.00 30.12 126 ASN A O 1
ATOM 688 N N . ASP A 1 106 ? 27.451 32.694 68.307 1.00 29.17 127 ASP A N 1
ATOM 689 C CA . ASP A 1 106 ? 26.212 32.387 67.566 1.00 30.12 127 ASP A CA 1
ATOM 690 C C . ASP A 1 106 ? 26.062 33.189 66.307 1.00 29.24 127 ASP A C 1
ATOM 691 O O . ASP A 1 106 ? 25.545 32.684 65.305 1.00 30.08 127 ASP A O 1
ATOM 696 N N . VAL A 1 107 ? 26.559 34.420 66.343 1.00 29.03 128 VAL A N 1
ATOM 697 C CA . VAL A 1 107 ? 26.485 35.301 65.179 1.00 29.54 128 VAL A CA 1
ATOM 698 C C . VAL A 1 107 ? 27.419 34.786 64.073 1.00 29.15 128 VAL A C 1
ATOM 699 O O . VAL A 1 107 ? 27.034 34.678 62.922 1.00 29.33 128 VAL A O 1
ATOM 703 N N . THR A 1 108 ? 28.620 34.397 64.470 1.00 29.87 129 THR A N 1
ATOM 704 C CA . THR A 1 108 ? 29.603 33.819 63.554 1.00 29.48 129 THR A CA 1
ATOM 705 C C . THR A 1 108 ? 29.027 32.534 62.990 1.00 29.92 129 THR A C 1
ATOM 706 O O . THR A 1 108 ? 29.181 32.210 61.821 1.00 29.43 129 THR A O 1
ATOM 710 N N . ARG A 1 109 ? 28.284 31.854 63.846 1.00 29.63 130 ARG A N 1
ATOM 711 C CA . ARG A 1 109 ? 27.683 30.576 63.484 1.00 29.29 130 ARG A CA 1
ATOM 712 C C . ARG A 1 109 ? 26.656 30.781 62.380 1.00 29.26 130 ARG A C 1
ATOM 713 O O . ARG A 1 109 ? 26.566 30.013 61.422 1.00 27.49 130 ARG A O 1
ATOM 721 N N . GLY A 1 110 ? 25.890 31.846 62.550 1.00 29.20 131 GLY A N 1
ATOM 722 C CA . GLY A 1 110 ? 24.850 32.195 61.608 1.00 28.43 131 GLY A CA 1
ATOM 723 C C . GLY A 1 110 ? 25.443 32.578 60.272 1.00 28.00 131 GLY A C 1
ATOM 724 O O . GLY A 1 110 ? 24.936 32.221 59.210 1.00 26.58 131 GLY A O 1
ATOM 733 N N . ALA A 1 112 ? 28.184 31.535 59.044 1.00 27.15 133 ALA A N 1
ATOM 734 C CA . ALA A 1 112 ? 28.658 30.257 58.494 1.00 27.26 133 ALA A CA 1
ATOM 735 C C . ALA A 1 112 ? 27.503 29.444 57.930 1.00 27.59 133 ALA A C 1
ATOM 736 O O . ALA A 1 112 ? 27.655 28.754 56.924 1.00 27.85 133 ALA A O 1
ATOM 738 N N . GLU A 1 113 ? 26.342 29.563 58.561 1.00 27.05 134 GLU A N 1
ATOM 739 C CA . GLU A 1 113 ? 25.142 28.821 58.132 1.00 27.14 134 GLU A CA 1
ATOM 740 C C . GLU A 1 113 ? 24.667 29.371 56.796 1.00 28.30 134 GLU A C 1
ATOM 741 O O . GLU A 1 113 ? 24.277 28.627 55.893 1.00 28.38 134 GLU A O 1
ATOM 747 N N . VAL A 1 114 ? 24.788 30.675 56.655 1.00 27.32 135 VAL A N 1
ATOM 748 C CA . VAL A 1 114 ? 24.455 31.336 55.394 1.00 28.41 135 VAL A CA 1
ATOM 749 C C . VAL A 1 114 ? 25.446 30.881 54.290 1.00 29.59 135 VAL A C 1
ATOM 750 O O . VAL A 1 114 ? 25.075 30.598 53.150 1.00 28.93 135 VAL A O 1
ATOM 762 N N . ALA A 1 116 ? 27.003 28.146 54.242 1.00 29.33 137 ALA A N 1
ATOM 763 C CA . ALA A 1 116 ? 26.786 26.695 54.017 1.00 28.52 137 ALA A CA 1
ATOM 764 C C . ALA A 1 116 ? 25.636 26.563 53.007 1.00 29.26 137 ALA A C 1
ATOM 765 O O . ALA A 1 116 ? 25.682 25.773 52.073 1.00 29.83 137 ALA A O 1
ATOM 767 N N . ALA A 1 117 ? 24.608 27.369 53.231 1.00 29.78 138 ALA A N 1
ATOM 768 C CA . ALA A 1 117 ? 23.424 27.363 52.388 1.00 27.94 138 ALA A CA 1
ATOM 769 C C . ALA A 1 117 ? 23.820 27.739 50.982 1.00 28.92 138 ALA A C 1
ATOM 770 O O . ALA A 1 117 ? 23.389 27.134 50.004 1.00 28.89 138 ALA A O 1
ATOM 772 N N . TYR A 1 118 ? 24.668 28.745 50.904 1.00 28.62 139 TYR A N 1
ATOM 773 C CA . TYR A 1 118 ? 25.066 29.306 49.614 1.00 27.91 139 TYR A CA 1
ATOM 774 C C . TYR A 1 118 ? 25.799 28.286 48.785 1.00 29.69 139 TYR A C 1
ATOM 775 O O . TYR A 1 118 ? 25.556 28.139 47.590 1.00 29.44 139 TYR A O 1
ATOM 784 N N . ASN A 1 119 ? 26.685 27.561 49.449 1.00 28.68 140 ASN A N 1
ATOM 785 C CA . ASN A 1 119 ? 27.500 26.554 48.762 1.00 28.59 140 ASN A CA 1
ATOM 786 C C . ASN A 1 119 ? 26.707 25.311 48.418 1.00 28.63 140 ASN A C 1
ATOM 787 O O . ASN A 1 119 ? 26.918 24.693 47.367 1.00 27.60 140 ASN A O 1
ATOM 792 N N . CYS A 1 120 ? 25.748 24.980 49.270 1.00 28.14 141 CYS A N 1
ATOM 793 C CA . CYS A 1 120 ? 24.881 23.839 48.965 1.00 28.53 141 CYS A CA 1
ATOM 794 C C . CYS A 1 120 ? 24.082 24.130 47.729 1.00 29.39 141 CYS A C 1
ATOM 795 O O . CYS A 1 120 ? 23.822 23.254 46.901 1.00 30.48 141 CYS A O 1
ATOM 798 N N . ALA A 1 121 ? 23.694 25.378 47.605 1.00 30.05 142 ALA A N 1
ATOM 799 C CA . ALA A 1 121 ? 22.882 25.816 46.454 1.00 29.97 142 ALA A CA 1
ATOM 800 C C . ALA A 1 121 ? 23.690 25.726 45.174 1.00 30.37 142 ALA A C 1
ATOM 801 O O . ALA A 1 121 ? 23.186 25.324 44.120 1.00 30.75 142 ALA A O 1
ATOM 803 N N . LEU A 1 122 ? 24.954 26.113 45.252 1.00 29.58 143 LEU A N 1
ATOM 804 C CA . LEU A 1 122 ? 25.822 26.041 44.038 1.00 30.03 143 LEU A CA 1
ATOM 805 C C . LEU A 1 122 ? 25.917 24.587 43.618 1.00 30.83 143 LEU A C 1
ATOM 806 O O . LEU A 1 122 ? 25.860 24.221 42.451 1.00 31.06 143 LEU A O 1
ATOM 811 N N . ILE A 1 123 ? 26.003 23.727 44.607 1.00 30.14 144 ILE A N 1
ATOM 812 C CA . ILE A 1 123 ? 26.100 22.305 44.308 1.00 29.19 144 ILE A CA 1
ATOM 813 C C . ILE A 1 123 ? 24.826 21.850 43.605 1.00 28.43 144 ILE A C 1
ATOM 814 O O . ILE A 1 123 ? 24.829 21.199 42.541 1.00 29.62 144 ILE A O 1
ATOM 819 N N . ALA A 1 124 ? 23.727 22.156 44.262 1.00 27.78 145 ALA A N 1
ATOM 820 C CA . ALA A 1 124 ? 22.426 21.696 43.793 1.00 28.26 145 ALA A CA 1
ATOM 821 C C . ALA A 1 124 ? 22.094 22.299 42.451 1.00 27.94 145 ALA A C 1
ATOM 822 O O . ALA A 1 124 ? 21.622 21.631 41.565 1.00 29.00 145 ALA A O 1
ATOM 824 N N . ASP A 1 125 ? 22.357 23.578 42.296 1.00 27.22 146 ASP A N 1
ATOM 825 C CA . ASP A 1 125 ? 21.981 24.285 41.047 1.00 25.79 146 ASP A CA 1
ATOM 826 C C . ASP A 1 125 ? 22.761 23.832 39.825 1.00 28.97 146 ASP A C 1
ATOM 827 O O . ASP A 1 125 ? 22.207 23.676 38.697 1.00 29.85 146 ASP A O 1
ATOM 832 N N . PHE A 1 126 ? 24.041 23.557 40.057 1.00 28.95 147 PHE A N 1
ATOM 833 C CA . PHE A 1 126 ? 24.930 23.262 38.939 1.00 27.82 147 PHE A CA 1
ATOM 834 C C . PHE A 1 126 ? 25.060 21.814 38.639 1.00 29.99 147 PHE A C 1
ATOM 835 O O . PHE A 1 126 ? 25.152 21.450 37.482 1.00 30.34 147 PHE A O 1
ATOM 843 N N . PHE A 1 127 ? 25.020 20.988 39.668 1.00 29.49 148 PHE A N 1
ATOM 844 C CA . PHE A 1 127 ? 25.255 19.579 39.458 1.00 29.61 148 PHE A CA 1
ATOM 845 C C . PHE A 1 127 ? 24.053 18.675 39.607 1.00 29.82 148 PHE A C 1
ATOM 846 O O . PHE A 1 127 ? 24.069 17.544 39.142 1.00 30.21 148 PHE A O 1
ATOM 854 N N . GLY A 1 128 ? 23.001 19.207 40.203 1.00 29.94 149 GLY A N 1
ATOM 855 C CA . GLY A 1 128 ? 21.763 18.457 40.422 1.00 27.37 149 GLY A CA 1
ATOM 856 C C . GLY A 1 128 ? 21.870 17.650 41.679 1.00 28.38 149 GLY A C 1
ATOM 857 O O . GLY A 1 128 ? 22.342 18.133 42.711 1.00 28.40 149 GLY A O 1
ATOM 858 N N . ASP A 1 129 ? 21.429 16.403 41.557 1.00 28.06 150 ASP A N 1
ATOM 859 C CA . ASP A 1 129 ? 21.539 15.429 42.636 1.00 29.86 150 ASP A CA 1
ATOM 860 C C . ASP A 1 129 ? 23.024 15.242 42.888 1.00 30.71 150 ASP A C 1
ATOM 861 O O . ASP A 1 129 ? 23.820 15.118 41.937 1.00 29.06 150 ASP A O 1
ATOM 866 N N . ALA A 1 130 ? 23.387 15.132 44.162 1.00 27.09 151 ALA A N 1
ATOM 867 C CA . ALA A 1 130 ? 24.801 15.134 44.520 1.00 25.41 151 ALA A CA 1
ATOM 868 C C . ALA A 1 130 ? 25.016 14.892 46.014 1.00 27.15 151 ALA A C 1
ATOM 869 O O . ALA A 1 130 ? 24.086 15.066 46.812 1.00 28.08 151 ALA A O 1
ATOM 871 N N . PRO A 1 131 ? 26.223 14.434 46.401 1.00 27.98 152 PRO A N 1
ATOM 872 C CA . PRO A 1 131 ? 26.457 14.247 47.828 1.00 29.36 152 PRO A CA 1
ATOM 873 C C . PRO A 1 131 ? 26.326 15.557 48.559 1.00 29.77 152 PRO A C 1
ATOM 874 O O . PRO A 1 131 ? 26.664 16.614 48.017 1.00 27.76 152 PRO A O 1
ATOM 878 N N . CYS A 1 132 ? 25.797 15.490 49.769 1.00 29.54 153 CYS A N 1
ATOM 879 C CA . CYS A 1 132 ? 25.671 16.696 50.592 1.00 30.84 153 CYS A CA 1
ATOM 880 C C . CYS A 1 132 ? 25.564 16.364 52.080 1.00 31.65 153 CYS A C 1
ATOM 881 O O . CYS A 1 132 ? 26.473 16.612 52.863 1.00 31.58 153 CYS A O 1
ATOM 884 N N . SER A 1 133 ? 24.445 15.767 52.428 1.00 32.12 154 SER A N 1
ATOM 885 C CA . SER A 1 133 ? 24.172 15.385 53.817 1.00 32.05 154 SER A CA 1
ATOM 886 C C . SER A 1 133 ? 25.247 14.479 54.395 1.00 34.38 154 SER A C 1
ATOM 887 O O . SER A 1 133 ? 25.497 14.481 55.598 1.00 34.71 154 SER A O 1
ATOM 890 N N . GLN A 1 134 ? 25.905 13.727 53.526 1.00 36.31 155 GLN A N 1
ATOM 891 C CA . GLN A 1 134 ? 26.934 12.777 53.963 1.00 38.57 155 GLN A CA 1
ATOM 892 C C . GLN A 1 134 ? 28.336 13.210 53.592 1.00 40.79 155 GLN A C 1
ATOM 893 O O . GLN A 1 134 ? 29.307 12.602 54.003 1.00 42.01 155 GLN A O 1
ATOM 899 N N . ALA A 1 135 ? 28.435 14.271 52.814 1.00 41.99 156 ALA A N 1
ATOM 900 C CA . ALA A 1 135 ? 29.737 14.818 52.450 1.00 44.70 156 ALA A CA 1
ATOM 901 C C . ALA A 1 135 ? 30.095 15.811 53.533 1.00 48.18 156 ALA A C 1
ATOM 902 O O . ALA A 1 135 ? 29.250 16.585 53.961 1.00 49.95 156 ALA A O 1
ATOM 904 N N . ALA A 1 136 ? 31.340 15.776 53.991 1.00 51.69 157 ALA A N 1
ATOM 905 C CA . ALA A 1 136 ? 31.833 16.694 55.068 1.00 52.85 157 ALA A CA 1
ATOM 906 C C . ALA A 1 136 ? 31.613 16.129 56.489 1.00 53.87 157 ALA A C 1
ATOM 907 O O . ALA A 1 136 ? 32.519 15.528 57.109 1.00 54.06 157 ALA A O 1
ATOM 914 N N . THR A 1 148 ? 31.662 6.451 51.499 1.00 57.96 169 THR A N 1
ATOM 915 C CA . THR A 1 148 ? 31.490 7.070 50.188 1.00 54.97 169 THR A CA 1
ATOM 916 C C . THR A 1 148 ? 30.082 7.641 50.304 1.00 50.29 169 THR A C 1
ATOM 917 O O . THR A 1 148 ? 29.106 6.891 50.326 1.00 49.87 169 THR A O 1
ATOM 921 N N . PRO A 1 149 ? 29.972 8.964 50.462 1.00 45.36 170 PRO A N 1
ATOM 922 C CA . PRO A 1 149 ? 28.677 9.611 50.647 1.00 42.49 170 PRO A CA 1
ATOM 923 C C . PRO A 1 149 ? 27.674 9.326 49.573 1.00 40.52 170 PRO A C 1
ATOM 924 O O . PRO A 1 149 ? 28.006 9.229 48.384 1.00 41.57 170 PRO A O 1
ATOM 928 N N . LYS A 1 150 ? 26.439 9.184 50.016 1.00 37.88 171 LYS A N 1
ATOM 929 C CA . LYS A 1 150 ? 25.345 8.953 49.096 1.00 35.74 171 LYS A CA 1
ATOM 930 C C . LYS A 1 150 ? 25.049 10.247 48.406 1.00 33.75 171 LYS A C 1
ATOM 931 O O . LYS A 1 150 ? 25.362 11.332 48.889 1.00 33.16 171 LYS A O 1
ATOM 945 N N . ASP A 1 152 ? 22.393 12.886 47.454 1.00 31.13 173 ASP A N 1
ATOM 946 C CA . ASP A 1 152 ? 21.120 13.439 47.927 1.00 30.15 173 ASP A CA 1
ATOM 947 C C . ASP A 1 152 ? 20.422 13.924 46.675 1.00 28.83 173 ASP A C 1
ATOM 948 O O . ASP A 1 152 ? 21.073 14.312 45.695 1.00 29.88 173 ASP A O 1
ATOM 953 N N . THR A 1 153 ? 19.100 13.926 46.708 1.00 29.06 174 THR A N 1
ATOM 954 C CA . THR A 1 153 ? 18.340 14.482 45.597 1.00 27.23 174 THR A CA 1
ATOM 955 C C . THR A 1 153 ? 18.476 15.969 45.717 1.00 27.27 174 THR A C 1
ATOM 956 O O . THR A 1 153 ? 18.745 16.490 46.798 1.00 30.17 174 THR A O 1
ATOM 960 N N . GLN A 1 154 ? 18.273 16.650 44.600 1.00 27.46 175 GLN A N 1
ATOM 961 C CA . GLN A 1 154 ? 18.385 18.105 44.586 1.00 27.88 175 GLN A CA 1
ATOM 962 C C . GLN A 1 154 ? 17.355 18.683 45.541 1.00 28.74 175 GLN A C 1
ATOM 963 O O . GLN A 1 154 ? 17.578 19.712 46.207 1.00 27.50 175 GLN A O 1
ATOM 969 N N . GLN A 1 155 ? 16.223 18.000 45.628 1.00 28.37 176 GLN A N 1
ATOM 970 C CA . GLN A 1 155 ? 15.157 18.455 46.517 1.00 29.43 176 GLN A CA 1
ATOM 971 C C . GLN A 1 155 ? 15.632 18.355 47.976 1.00 29.00 176 GLN A C 1
ATOM 972 O O . GLN A 1 155 ? 15.420 19.264 48.768 1.00 29.42 176 GLN A O 1
ATOM 978 N N . GLU A 1 156 ? 16.309 17.263 48.299 1.00 30.27 177 GLU A N 1
ATOM 979 C CA . GLU A 1 156 ? 16.850 17.074 49.637 1.00 30.07 177 GLU A CA 1
ATOM 980 C C . GLU A 1 156 ? 17.880 18.136 49.967 1.00 29.69 177 GLU A C 1
ATOM 981 O O . GLU A 1 156 ? 17.968 18.594 51.092 1.00 28.32 177 GLU A O 1
ATOM 987 N N . ILE A 1 157 ? 18.639 18.545 48.960 1.00 29.29 178 ILE A N 1
ATOM 988 C CA . ILE A 1 157 ? 19.692 19.542 49.181 1.00 28.37 178 ILE A CA 1
ATOM 989 C C . ILE A 1 157 ? 18.999 20.862 49.488 1.00 27.30 178 ILE A C 1
ATOM 990 O O . ILE A 1 157 ? 19.371 21.586 50.419 1.00 28.22 178 ILE A O 1
ATOM 995 N N . TYR A 1 158 ? 17.954 21.173 48.730 1.00 26.56 179 TYR A N 1
ATOM 996 C CA . TYR A 1 158 ? 17.204 22.426 48.947 1.00 25.82 179 TYR A CA 1
ATOM 997 C C . TYR A 1 158 ? 16.542 22.486 50.330 1.00 27.96 179 TYR A C 1
ATOM 998 O O . TYR A 1 158 ? 16.487 23.551 50.965 1.00 29.92 179 TYR A O 1
ATOM 1007 N N . THR A 1 159 ? 16.090 21.342 50.824 1.00 29.69 180 THR A N 1
ATOM 1008 C CA . THR A 1 159 ? 15.530 21.316 52.159 1.00 29.20 180 THR A CA 1
ATOM 1009 C C . THR A 1 159 ? 16.628 21.721 53.149 1.00 30.41 180 THR A C 1
ATOM 1010 O O . THR A 1 159 ? 16.377 22.446 54.094 1.00 31.81 180 THR A O 1
ATOM 1014 N N . GLN A 1 160 ? 17.850 21.269 52.888 1.00 30.00 181 GLN A N 1
ATOM 1015 C CA . GLN A 1 160 ? 18.996 21.555 53.762 1.00 29.90 181 GLN A CA 1
ATOM 1016 C C . GLN A 1 160 ? 19.381 23.006 53.660 1.00 29.35 181 GLN A C 1
ATOM 1017 O O . GLN A 1 160 ? 19.735 23.658 54.632 1.00 30.57 181 GLN A O 1
ATOM 1023 N N . ILE A 1 161 ? 19.224 23.530 52.466 1.00 29.36 182 ILE A N 1
ATOM 1024 C CA . ILE A 1 161 ? 19.545 24.928 52.197 1.00 29.83 182 ILE A CA 1
ATOM 1025 C C . ILE A 1 161 ? 18.642 25.856 53.004 1.00 30.53 182 ILE A C 1
ATOM 1026 O O . ILE A 1 161 ? 19.098 26.775 53.721 1.00 28.63 182 ILE A O 1
ATOM 1031 N N . ILE A 1 162 ? 17.350 25.599 52.920 1.00 30.20 183 ILE A N 1
ATOM 1032 C CA . ILE A 1 162 ? 16.376 26.452 53.640 1.00 30.41 183 ILE A CA 1
ATOM 1033 C C . ILE A 1 162 ? 16.546 26.332 55.159 1.00 30.57 183 ILE A C 1
ATOM 1034 O O . ILE A 1 162 ? 16.433 27.304 55.927 1.00 29.99 183 ILE A O 1
ATOM 1039 N N . SER A 1 163 ? 16.890 25.130 55.562 1.00 30.27 184 SER A N 1
ATOM 1040 C CA . SER A 1 163 ? 17.094 24.825 56.969 1.00 30.65 184 SER A CA 1
ATOM 1041 C C . SER A 1 163 ? 18.285 25.600 57.506 1.00 28.89 184 SER A C 1
ATOM 1042 O 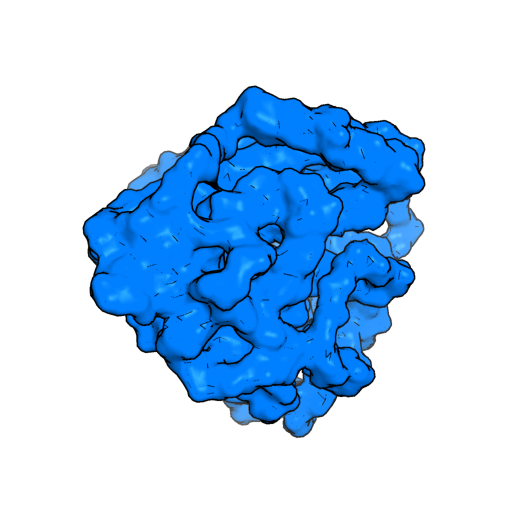O . SER A 1 163 ? 18.242 26.171 58.601 1.00 28.20 184 SER A O 1
ATOM 1045 N N . TYR A 1 164 ? 19.343 25.651 56.720 1.00 28.58 185 TYR A N 1
ATOM 1046 C CA . TYR A 1 164 ? 20.508 26.440 57.091 1.00 27.83 185 TYR A CA 1
ATOM 1047 C C . TYR A 1 164 ? 20.158 27.911 57.244 1.00 27.63 185 TYR A C 1
ATOM 1048 O O . TYR A 1 164 ? 20.639 28.598 58.149 1.00 28.16 185 TYR A O 1
ATOM 1057 N N . LEU A 1 165 ? 19.307 28.396 56.352 1.00 28.49 186 LEU A N 1
ATOM 1058 C CA . LEU A 1 165 ? 18.942 29.822 56.334 1.00 30.21 186 LEU A CA 1
ATOM 1059 C C . LEU A 1 165 ? 18.068 30.123 57.544 1.00 31.42 186 LEU A C 1
ATOM 1060 O O . LEU A 1 165 ? 18.227 31.142 58.212 1.00 33.15 186 LEU A O 1
ATOM 1065 N N . ASP A 1 166 ? 17.200 29.188 57.874 1.00 31.65 187 ASP A N 1
ATOM 1066 C CA . ASP A 1 166 ? 16.329 29.394 59.039 1.00 31.63 187 ASP A CA 1
ATOM 1067 C C . ASP A 1 166 ? 17.176 29.413 60.295 1.00 30.50 187 ASP A C 1
ATOM 1068 O O . ASP A 1 166 ? 16.968 30.227 61.197 1.00 30.38 187 ASP A O 1
ATOM 1073 N N . ASP A 1 167 ? 18.162 28.528 60.336 1.00 31.11 188 ASP A N 1
ATOM 1074 C CA . ASP A 1 167 ? 19.067 28.451 61.499 1.00 30.77 188 ASP A CA 1
ATOM 1075 C C . ASP A 1 167 ? 19.789 29.772 61.609 1.00 31.07 188 ASP A C 1
ATOM 1076 O O . ASP A 1 167 ? 19.912 30.365 62.670 1.00 30.28 188 ASP A O 1
ATOM 1081 N N . ALA A 1 168 ? 20.298 30.194 60.465 1.00 30.32 189 ALA A N 1
ATOM 1082 C CA . ALA A 1 168 ? 21.006 31.470 60.360 1.00 30.35 189 ALA A CA 1
ATOM 1083 C C . ALA A 1 168 ? 20.178 32.655 60.863 1.00 30.79 189 ALA A C 1
ATOM 1084 O O . ALA A 1 168 ? 20.664 33.527 61.602 1.00 31.20 189 ALA A O 1
ATOM 1086 N N . ILE A 1 169 ? 18.937 32.706 60.417 1.00 31.75 190 ILE A N 1
ATOM 1087 C CA . ILE A 1 169 ? 18.037 33.818 60.768 1.00 31.49 190 ILE A CA 1
ATOM 1088 C C . ILE A 1 169 ? 17.901 33.945 62.272 1.00 32.07 190 ILE A C 1
ATOM 1089 O O . ILE A 1 169 ? 17.870 35.043 62.820 1.00 33.04 190 ILE A O 1
ATOM 1094 N N . ALA A 1 170 ? 17.929 32.803 62.941 1.00 32.38 191 ALA A N 1
ATOM 1095 C CA . ALA A 1 170 ? 17.789 32.763 64.386 1.00 31.73 191 ALA A CA 1
ATOM 1096 C C . ALA A 1 170 ? 19.102 33.146 65.067 1.00 32.44 191 ALA A C 1
ATOM 1097 O O . ALA A 1 170 ? 19.154 33.989 65.966 1.00 31.58 191 ALA A O 1
ATOM 1099 N N . ASN A 1 171 ? 20.172 32.526 64.606 1.00 32.74 192 ASN A N 1
ATOM 1100 C CA . ASN A 1 171 ? 21.472 32.723 65.231 1.00 33.09 192 ASN A CA 1
ATOM 1101 C C . ASN A 1 171 ? 22.019 34.134 65.051 1.00 32.34 192 ASN A C 1
ATOM 1102 O O . ASN A 1 171 ? 22.685 34.674 65.922 1.00 32.55 192 ASN A O 1
ATOM 1107 N N . LEU A 1 172 ? 21.701 34.726 63.920 1.00 31.88 193 LEU A N 1
ATOM 1108 C CA . LEU A 1 172 ? 22.236 36.050 63.573 1.00 31.07 193 LEU A CA 1
ATOM 1109 C C . LEU A 1 172 ? 21.671 37.114 64.482 1.00 31.78 193 LEU A C 1
ATOM 1110 O O . LEU A 1 172 ? 22.182 38.234 64.534 1.00 31.92 193 LEU A O 1
ATOM 1115 N N . GLN A 1 173 ? 20.641 36.742 65.225 1.00 32.69 194 GLN A N 1
ATOM 1116 C CA . GLN A 1 173 ? 19.971 37.692 66.113 1.00 32.47 194 GLN A CA 1
ATOM 1117 C C . GLN A 1 173 ? 20.454 37.571 67.520 1.00 32.72 194 GLN A C 1
ATOM 1118 O O . GLN A 1 173 ? 19.936 38.222 68.409 1.00 34.07 194 GLN A O 1
ATOM 1124 N N . LYS A 1 174 ? 21.466 36.742 67.700 1.00 32.91 195 LYS A N 1
ATOM 1125 C CA . LYS A 1 174 ? 22.063 36.526 69.028 1.00 32.73 195 LYS A CA 1
ATOM 1126 C C . LYS A 1 174 ? 23.362 37.278 69.170 1.00 32.98 195 LYS A C 1
ATOM 1127 O O . LYS A 1 174 ? 23.473 38.410 68.720 1.00 33.82 195 LYS A O 1
ATOM 1133 N N . GLU A 1 175 ? 24.351 36.624 69.761 1.00 33.75 196 GLU A N 1
ATOM 1134 C CA . GLU A 1 175 ? 25.668 37.241 69.979 1.00 33.78 196 GLU A CA 1
ATOM 1135 C C . GLU A 1 175 ? 26.877 36.379 69.689 1.00 33.23 196 GLU A C 1
ATOM 1136 O O . GLU A 1 175 ? 26.808 35.175 69.498 1.00 32.57 196 GLU A O 1
ATOM 1142 N N . ASP A 1 176 ? 28.002 37.077 69.719 1.00 33.38 197 ASP A N 1
ATOM 1143 C CA . ASP A 1 176 ? 29.335 36.496 69.617 1.00 33.83 197 ASP A CA 1
ATOM 1144 C C . ASP A 1 176 ? 30.144 36.810 70.861 1.00 33.41 197 ASP A C 1
ATOM 1145 O O . ASP A 1 176 ? 29.937 37.820 71.528 1.00 34.82 197 ASP A O 1
ATOM 1150 N N . LEU A 1 177 ? 31.077 35.925 71.170 1.00 32.16 198 LEU A N 1
ATOM 1151 C CA . LEU A 1 177 ? 32.001 36.157 72.269 1.00 31.89 198 LEU A CA 1
ATOM 1152 C C . LEU A 1 177 ? 33.250 36.812 71.692 1.00 31.96 198 LEU A C 1
ATOM 1153 O O . LEU A 1 177 ? 33.799 37.774 72.239 1.00 33.80 198 LEU A O 1
ATOM 1158 N N . ALA A 1 178 ? 33.720 36.247 70.598 1.00 31.74 199 ALA A N 1
ATOM 1159 C CA . ALA A 1 178 ? 34.898 36.771 69.898 1.00 31.67 199 ALA A CA 1
ATOM 1160 C C . ALA A 1 178 ? 34.452 37.617 68.716 1.00 32.09 199 ALA A C 1
ATOM 1161 O O . ALA A 1 178 ? 33.638 37.201 67.926 1.00 33.61 199 ALA A O 1
ATOM 1163 N N . ASP A 1 179 ? 35.022 38.803 68.611 1.00 32.54 200 ASP A N 1
ATOM 1164 C CA . ASP A 1 179 ? 34.706 39.768 67.541 1.00 33.65 200 ASP A CA 1
ATOM 1165 C C . ASP A 1 179 ? 35.178 39.309 66.161 1.00 32.24 200 ASP A C 1
ATOM 1166 O O . ASP A 1 179 ? 36.376 39.177 65.893 1.00 32.81 200 ASP A O 1
ATOM 1171 N N . VAL A 1 180 ? 34.199 39.119 65.285 1.00 29.90 201 VAL A N 1
ATOM 1172 C CA . VAL A 1 180 ? 34.412 38.562 63.955 1.00 29.65 201 VAL A CA 1
ATOM 1173 C C . VAL A 1 180 ? 34.624 39.645 62.893 1.00 29.52 201 VAL A C 1
ATOM 1174 O O . VAL A 1 180 ? 34.913 39.366 61.726 1.00 27.15 201 VAL A O 1
ATOM 1178 N N . THR A 1 181 ? 34.518 40.875 63.347 1.00 30.90 202 THR A N 1
ATOM 1179 C CA . THR A 1 181 ? 34.529 42.028 62.451 1.00 32.31 202 THR A CA 1
ATOM 1180 C C . THR A 1 181 ? 35.565 41.993 61.339 1.00 32.38 202 THR A C 1
ATOM 1181 O O . THR A 1 181 ? 35.239 42.166 60.176 1.00 29.93 202 THR A O 1
ATOM 1185 N N . GLU A 1 182 ? 36.818 41.787 61.710 1.00 33.09 203 GLU A N 1
ATOM 1186 C CA . GLU A 1 182 ? 37.919 41.892 60.732 1.00 33.84 203 GLU A CA 1
ATOM 1187 C C . GLU A 1 182 ? 37.992 40.703 59.786 1.00 33.13 203 GLU A C 1
ATOM 1188 O O . GLU A 1 182 ? 38.607 40.776 58.712 1.00 34.55 203 GLU A O 1
ATOM 1194 N N . GLN A 1 183 ? 37.299 39.634 60.166 1.00 29.65 204 GLN A N 1
ATOM 1195 C CA . GLN A 1 183 ? 37.268 38.389 59.374 1.00 29.23 204 GLN A CA 1
ATOM 1196 C C . GLN A 1 183 ? 36.049 38.323 58.460 1.00 27.81 204 GLN A C 1
ATOM 1197 O O . GLN A 1 183 ? 36.004 37.575 57.489 1.00 30.21 204 GLN A O 1
ATOM 1203 N N . ASP A 1 184 ? 35.052 39.127 58.782 1.00 28.09 205 ASP A N 1
ATOM 1204 C CA . ASP A 1 184 ? 33.808 39.196 57.989 1.00 27.63 205 ASP A CA 1
ATOM 1205 C C . ASP A 1 184 ? 34.012 40.170 56.825 1.00 28.81 205 ASP A C 1
ATOM 1206 O O . ASP A 1 184 ? 33.770 41.380 56.933 1.00 28.00 205 ASP A O 1
ATOM 1211 N N . PHE A 1 185 ? 34.536 39.627 55.752 1.00 30.11 206 PHE A N 1
ATOM 1212 C CA . PHE A 1 185 ? 34.847 40.391 54.544 1.00 31.52 206 PHE A CA 1
ATOM 1213 C C . PHE A 1 185 ? 33.594 40.790 53.764 1.00 32.34 206 PHE A C 1
ATOM 1214 O O . PHE A 1 185 ? 33.661 41.520 52.778 1.00 36.36 206 PHE A O 1
ATOM 1222 N N . LEU A 1 186 ? 32.444 40.334 54.226 1.00 32.39 207 LEU A N 1
ATOM 1223 C CA . LEU A 1 186 ? 31.212 40.668 53.546 1.00 31.57 207 LEU A CA 1
ATOM 1224 C C . LEU A 1 186 ? 30.597 41.888 54.207 1.00 32.23 207 LEU A C 1
ATOM 1225 O O . LEU A 1 186 ? 30.368 42.907 53.557 1.00 33.79 207 LEU A O 1
ATOM 1230 N N . TYR A 1 187 ? 30.406 41.821 55.519 1.00 30.53 208 TYR A N 1
ATOM 1231 C CA . TYR A 1 187 ? 29.691 42.875 56.231 1.00 29.82 208 TYR A CA 1
ATOM 1232 C C . TYR A 1 187 ? 30.354 43.465 57.489 1.00 30.07 208 TYR A C 1
ATOM 1233 O O . TYR A 1 187 ? 29.747 44.242 58.217 1.00 30.66 208 TYR A O 1
ATOM 1242 N N . ALA A 1 188 ? 31.603 43.113 57.733 1.00 30.32 209 ALA A N 1
ATOM 1243 C CA . ALA A 1 188 ? 32.349 43.719 58.844 1.00 31.15 209 ALA A CA 1
ATOM 1244 C C . ALA A 1 188 ? 31.640 43.580 60.174 1.00 30.80 209 ALA A C 1
ATOM 1245 O O . ALA A 1 188 ? 31.657 44.488 61.029 1.00 31.78 209 ALA A O 1
ATOM 1247 N N . GLY A 1 189 ? 31.005 42.428 60.327 1.00 30.19 210 GLY A N 1
ATOM 1248 C CA . GLY A 1 189 ? 30.357 42.039 61.585 1.00 30.70 210 GLY A CA 1
ATOM 1249 C C . GLY A 1 189 ? 28.934 42.504 61.808 1.00 30.87 210 GLY A C 1
ATOM 1250 O O . GLY A 1 189 ? 28.342 42.249 62.857 1.00 30.12 210 GLY A O 1
ATOM 1251 N N . ASP A 1 190 ? 28.387 43.193 60.813 1.00 31.17 211 ASP A N 1
ATOM 1252 C CA . ASP A 1 190 ? 26.995 43.674 60.896 1.00 31.89 211 ASP A CA 1
ATOM 1253 C C . ASP A 1 190 ? 25.978 42.536 60.691 1.00 31.02 211 ASP A C 1
ATOM 1254 O O . ASP A 1 190 ? 25.659 42.177 59.545 1.00 31.42 211 ASP A O 1
ATOM 1259 N N . ALA A 1 191 ? 25.448 42.010 61.801 1.00 30.25 212 ALA A N 1
ATOM 1260 C CA . ALA A 1 191 ? 24.511 40.860 61.752 1.00 31.03 212 ALA A CA 1
ATOM 1261 C C . ALA A 1 191 ? 23.174 41.167 61.081 1.00 30.84 212 ALA A C 1
ATOM 1262 O O . ALA A 1 191 ? 22.511 40.277 60.535 1.00 29.91 212 ALA A O 1
ATOM 1264 N N . ASP A 1 192 ? 22.789 42.434 61.129 1.00 31.20 213 ASP A N 1
ATOM 1265 C CA . ASP A 1 192 ? 21.495 42.855 60.553 1.00 32.72 213 ASP A CA 1
ATOM 1266 C C . ASP A 1 192 ? 21.558 42.790 59.043 1.00 31.05 213 ASP A C 1
ATOM 1267 O O . ASP A 1 192 ? 20.577 42.474 58.390 1.00 30.42 213 ASP A O 1
ATOM 1272 N N . LYS A 1 193 ? 22.734 43.087 58.503 1.00 31.32 214 LYS A N 1
ATOM 1273 C CA . LYS A 1 193 ? 22.979 43.002 57.060 1.00 31.16 214 LYS A CA 1
ATOM 1274 C C . LYS A 1 193 ? 23.044 41.536 56.643 1.00 30.30 214 LYS A C 1
ATOM 1275 O O . LYS A 1 193 ? 22.531 41.144 55.603 1.00 29.84 214 LYS A O 1
ATOM 1281 N N . TRP A 1 194 ? 23.636 40.705 57.483 1.00 29.12 215 TRP A N 1
ATOM 1282 C CA . TRP A 1 194 ? 23.631 39.275 57.178 1.00 28.51 215 TRP A CA 1
ATOM 1283 C C . TRP A 1 194 ? 22.203 38.751 57.165 1.00 28.06 215 TRP A C 1
ATOM 1284 O O . TRP A 1 194 ? 21.831 37.908 56.352 1.00 28.67 215 TRP A O 1
ATOM 1295 N N . LEU A 1 195 ? 21.400 39.278 58.067 1.00 28.93 216 LEU A N 1
ATOM 1296 C CA . LEU A 1 195 ? 20.018 38.825 58.212 1.00 30.05 216 LEU A CA 1
ATOM 1297 C C . LEU A 1 195 ? 19.279 39.189 56.919 1.00 29.86 216 LEU A C 1
ATOM 1298 O O . LEU A 1 195 ? 18.517 38.401 56.354 1.00 29.79 216 LEU A O 1
ATOM 1303 N N . LYS A 1 196 ? 19.554 40.389 56.426 1.00 30.01 217 LYS A N 1
ATOM 1304 C CA . LYS A 1 196 ? 18.950 40.839 55.144 1.00 29.48 217 LYS A CA 1
ATOM 1305 C C . LYS A 1 196 ? 19.372 39.942 53.986 1.00 29.13 217 LYS A C 1
ATOM 1306 O O . LYS A 1 196 ? 18.582 39.612 53.098 1.00 30.68 217 LYS A O 1
ATOM 1312 N N . PHE A 1 197 ? 20.644 39.578 54.011 1.00 27.55 218 PHE A N 1
ATOM 1313 C CA . PHE A 1 197 ? 21.251 38.689 53.009 1.00 27.75 218 PHE A CA 1
ATOM 1314 C C . PHE A 1 197 ? 20.550 37.325 53.095 1.00 28.68 218 PHE A C 1
ATOM 1315 O O . PHE A 1 197 ? 20.134 36.745 52.082 1.00 27.68 218 PHE A O 1
ATOM 1323 N N . ALA A 1 198 ? 20.355 36.823 54.309 1.00 30.50 219 ALA A N 1
ATOM 1324 C CA . ALA A 1 198 ? 19.676 35.500 54.463 1.00 28.23 219 ALA A CA 1
ATOM 1325 C C . ALA A 1 198 ? 18.260 35.525 53.846 1.00 27.79 219 ALA A C 1
ATOM 1326 O O . ALA A 1 198 ? 17.837 34.598 53.178 1.00 26.91 219 ALA A O 1
ATOM 1328 N N . TYR A 1 199 ? 17.531 36.604 54.073 1.00 28.16 220 TYR A N 1
ATOM 1329 C CA . TYR A 1 199 ? 16.169 36.743 53.514 1.00 27.99 220 TYR A CA 1
ATOM 1330 C C . TYR A 1 199 ? 16.207 36.896 52.024 1.00 27.22 220 TYR A C 1
ATOM 1331 O O . TYR A 1 199 ? 15.310 36.462 51.317 1.00 30.19 220 TYR A O 1
ATOM 1340 N N . GLY A 1 200 ? 17.269 37.523 51.550 1.00 27.91 221 GLY A N 1
ATOM 1341 C CA . GLY A 1 200 ? 17.447 37.743 50.110 1.00 27.52 221 GLY A CA 1
ATOM 1342 C C . GLY A 1 200 ? 17.624 36.420 49.474 1.00 26.38 221 GLY A C 1
ATOM 1343 O O . GLY A 1 200 ? 17.034 36.137 48.396 1.00 28.96 221 GLY A O 1
ATOM 1344 N N . LEU A 1 201 ? 18.358 35.544 50.181 1.00 26.85 222 LEU A N 1
ATOM 1345 C CA . LEU A 1 201 ? 18.623 34.181 49.634 1.00 27.62 222 LEU A CA 1
ATOM 1346 C C . LEU A 1 201 ? 17.347 33.325 49.672 1.00 27.66 222 LEU A C 1
ATOM 1347 O O . LEU A 1 201 ? 17.068 32.520 48.776 1.00 28.85 222 LEU A O 1
ATOM 1352 N N . LYS A 1 202 ? 16.546 33.523 50.712 1.00 28.93 223 LYS A N 1
ATOM 1353 C CA . LYS A 1 202 ? 15.267 32.849 50.776 1.00 29.20 223 LYS A CA 1
ATOM 1354 C C . LYS A 1 202 ? 14.405 33.251 49.591 1.00 28.16 223 LYS A C 1
ATOM 1355 O O . LYS A 1 202 ? 13.664 32.458 49.047 1.00 30.00 223 LYS A O 1
ATOM 1361 N N . ALA A 1 203 ? 14.518 34.482 49.163 1.00 29.15 224 ALA A N 1
ATOM 1362 C CA . ALA A 1 203 ? 13.743 34.931 48.006 1.00 29.24 224 ALA A CA 1
ATOM 1363 C C . ALA A 1 203 ? 14.284 34.240 46.765 1.00 31.10 224 ALA A C 1
ATOM 1364 O O . ALA A 1 203 ? 13.538 33.658 45.966 1.00 30.17 224 ALA A O 1
ATOM 1366 N N . ARG A 1 204 ? 15.606 34.287 46.600 1.00 32.43 225 ARG A N 1
ATOM 1367 C CA . ARG A 1 204 ? 16.237 33.685 45.411 1.00 30.47 225 ARG A CA 1
ATOM 1368 C C . ARG A 1 204 ? 15.862 32.232 45.279 1.00 29.41 225 ARG A C 1
ATOM 1369 O O . ARG A 1 204 ? 15.512 31.731 44.204 1.00 30.83 225 ARG A O 1
ATOM 1377 N N . TYR A 1 205 ? 15.906 31.544 46.399 1.00 28.16 226 TYR A N 1
ATOM 1378 C CA . TYR A 1 205 ? 15.722 30.074 46.407 1.00 29.42 226 TYR A CA 1
ATOM 1379 C C . TYR A 1 205 ? 14.260 29.659 46.339 1.00 30.85 226 TYR A C 1
ATOM 1380 O O . TYR A 1 205 ? 13.936 28.595 45.832 1.00 30.60 226 TYR A O 1
ATOM 1389 N N . THR A 1 206 ? 13.385 30.530 46.836 1.00 31.10 227 THR A N 1
ATOM 1390 C CA . THR A 1 206 ? 11.952 30.285 46.727 1.00 29.96 227 THR A CA 1
ATOM 1391 C C . THR A 1 206 ? 11.552 30.360 45.252 1.00 29.57 227 THR A C 1
ATOM 1392 O O . THR A 1 206 ? 10.855 29.474 44.712 1.00 29.35 227 THR A O 1
ATOM 1404 N N . ARG A 1 208 ? 13.517 30.001 42.828 1.00 28.42 229 ARG A N 1
ATOM 1405 C CA . ARG A 1 208 ? 14.243 28.935 42.094 1.00 26.96 229 ARG A CA 1
ATOM 1406 C C . ARG A 1 208 ? 13.415 27.685 41.889 1.00 28.18 229 ARG A C 1
ATOM 1407 O O . ARG A 1 208 ? 13.471 27.030 40.834 1.00 29.53 229 ARG A O 1
ATOM 1415 N N . LEU A 1 209 ? 12.624 27.351 42.914 1.00 28.91 230 LEU A N 1
ATOM 1416 C CA . LEU A 1 209 ? 11.894 26.064 42.934 1.00 28.74 230 LEU A CA 1
ATOM 1417 C C . LEU A 1 209 ? 10.431 26.152 42.518 1.00 27.81 230 LEU A C 1
ATOM 1418 O O . LEU A 1 209 ? 9.663 25.224 42.683 1.00 27.30 230 LEU A O 1
ATOM 1423 N N . ILE A 1 210 ? 10.082 27.287 41.977 1.00 28.06 231 ILE A N 1
ATOM 1424 C CA . ILE A 1 210 ? 8.682 27.607 41.648 1.00 27.26 231 ILE A CA 1
ATOM 1425 C C . ILE A 1 210 ? 8.004 26.581 40.753 1.00 29.79 231 ILE A C 1
ATOM 1426 O O . ILE A 1 210 ? 6.836 26.289 40.917 1.00 27.98 231 ILE A O 1
ATOM 1431 N N . ASN A 1 211 ? 8.750 26.053 39.793 1.00 29.06 232 ASN A N 1
ATOM 1432 C CA . ASN A 1 211 ? 8.190 25.067 38.879 1.00 29.25 232 ASN A CA 1
ATOM 1433 C C . ASN A 1 211 ? 7.608 23.881 39.616 1.00 29.20 232 ASN A C 1
ATOM 1434 O O . ASN A 1 211 ? 6.673 23.215 39.152 1.00 30.53 232 ASN A O 1
ATOM 1439 N N . ARG A 1 212 ? 8.156 23.643 40.800 1.00 28.03 233 ARG A N 1
ATOM 1440 C CA . ARG A 1 212 ? 7.808 22.479 41.593 1.00 27.57 233 ARG A CA 1
ATOM 1441 C C . ARG A 1 212 ? 6.776 22.780 42.682 1.00 28.25 233 ARG A C 1
ATOM 1442 O O . ARG A 1 212 ? 6.364 21.911 43.442 1.00 26.90 233 ARG A O 1
ATOM 1450 N N . SER A 1 213 ? 6.325 24.014 42.709 1.00 28.95 234 SER A N 1
ATOM 1451 C CA . SER A 1 213 ? 5.416 24.460 43.769 1.00 28.20 234 SER A CA 1
ATOM 1452 C C . SER A 1 213 ? 3.993 23.942 43.707 1.00 29.09 234 SER A C 1
ATOM 1453 O O . SER A 1 213 ? 3.436 23.725 42.633 1.00 29.78 234 SER A O 1
ATOM 1456 N N . SER A 1 214 ? 3.421 23.734 44.894 1.00 29.46 235 SER A N 1
ATOM 1457 C CA A SER A 1 214 ? 2.034 23.280 45.021 0.50 29.38 235 SER A CA 1
ATOM 1458 C CA B SER A 1 214 ? 2.034 23.281 45.002 0.50 28.61 235 SER A CA 1
ATOM 1459 C C . SER A 1 214 ? 1.128 24.474 45.210 1.00 28.04 235 SER A C 1
ATOM 1460 O O . SER A 1 214 ? -0.080 24.345 45.248 1.00 27.55 235 SER A O 1
ATOM 1465 N N . ASN A 1 215 ? 1.748 25.628 45.358 1.00 28.69 236 ASN A N 1
ATOM 1466 C CA . ASN A 1 215 ? 1.015 26.877 45.572 1.00 28.43 236 ASN A CA 1
ATOM 1467 C C . ASN A 1 215 ? 1.890 28.049 45.203 1.00 28.62 236 ASN A C 1
ATOM 1468 O O . ASN A 1 215 ? 2.574 28.639 46.028 1.00 28.19 236 ASN A O 1
ATOM 1473 N N . LYS A 1 216 ? 1.838 28.388 43.928 1.00 28.91 237 LYS A N 1
ATOM 1474 C CA . LYS A 1 216 ? 2.742 29.390 43.393 1.00 27.73 237 LYS A CA 1
ATOM 1475 C C . LYS A 1 216 ? 2.445 30.765 43.922 1.00 27.03 237 LYS A C 1
ATOM 1476 O O . LYS A 1 216 ? 3.363 31.541 44.195 1.00 27.05 237 LYS A O 1
ATOM 1482 N N . SER A 1 217 ? 1.166 31.059 44.092 1.00 27.75 238 SER A N 1
ATOM 1483 C CA . SER A 1 217 ? 0.781 32.385 44.587 1.00 29.58 238 SER A CA 1
ATOM 1484 C C . SER A 1 217 ? 1.347 32.606 45.988 1.00 28.91 238 SER A C 1
ATOM 1485 O O . SER A 1 217 ? 1.905 33.665 46.271 1.00 29.44 238 SER A O 1
ATOM 1488 N N . ALA A 1 218 ? 1.257 31.573 46.825 1.00 29.73 239 ALA A N 1
ATOM 1489 C CA . ALA A 1 218 ? 1.791 31.652 48.199 1.00 28.76 239 ALA A CA 1
ATOM 1490 C C . ALA A 1 218 ? 3.300 31.870 48.100 1.00 28.84 239 ALA A C 1
ATOM 1491 O O . ALA A 1 218 ? 3.883 32.700 48.824 1.00 29.54 239 ALA A O 1
ATOM 1493 N N . ASP A 1 219 ? 3.925 31.185 47.136 1.00 28.20 240 ASP A N 1
ATOM 1494 C CA . ASP A 1 219 ? 5.383 31.309 46.947 1.00 28.17 240 ASP A CA 1
ATOM 1495 C C . ASP A 1 219 ? 5.768 32.711 46.486 1.00 27.65 240 ASP A C 1
ATOM 1496 O O . ASP A 1 219 ? 6.762 33.281 46.945 1.00 27.60 240 ASP A O 1
ATOM 1501 N N . TYR A 1 220 ? 4.986 33.264 45.572 1.00 27.42 241 TYR A N 1
ATOM 1502 C CA . TYR A 1 220 ? 5.288 34.639 45.104 1.00 29.16 241 TYR A CA 1
ATOM 1503 C C . TYR A 1 220 ? 5.158 35.623 46.263 1.00 29.70 241 TYR A C 1
ATOM 1504 O O . TYR A 1 220 ? 5.934 36.609 46.385 1.00 28.17 241 TYR A O 1
ATOM 1513 N N . GLU A 1 221 ? 4.175 35.367 47.128 1.00 28.72 242 GLU A N 1
ATOM 1514 C CA A GLU A 1 221 ? 3.944 36.273 48.265 0.50 29.06 242 GLU A CA 1
ATOM 1515 C CA B GLU A 1 221 ? 3.931 36.237 48.303 0.50 29.38 242 GLU A CA 1
ATOM 1516 C C . GLU A 1 221 ? 5.082 36.129 49.276 1.00 29.36 242 GLU A C 1
ATOM 1517 O O . GLU A 1 221 ? 5.489 37.092 49.923 1.00 30.57 242 GLU A O 1
ATOM 1528 N N . LYS A 1 222 ? 5.618 34.932 49.367 1.00 30.32 243 LYS A N 1
ATOM 1529 C CA . LYS A 1 222 ? 6.761 34.711 50.247 1.00 30.24 243 LYS A CA 1
ATOM 1530 C C . LYS A 1 222 ? 7.952 35.501 49.736 1.00 30.90 243 LYS A C 1
ATOM 1531 O O . LYS A 1 222 ? 8.674 36.138 50.496 1.00 32.27 243 LYS A O 1
ATOM 1537 N N . VAL A 1 223 ? 8.154 35.458 48.433 1.00 30.39 244 VAL A N 1
ATOM 1538 C CA . VAL A 1 223 ? 9.285 36.152 47.823 1.00 28.78 244 VAL A CA 1
ATOM 1539 C C . VAL A 1 223 ? 9.157 37.626 48.181 1.00 28.73 244 VAL A C 1
ATOM 1540 O O . VAL A 1 223 ? 10.081 38.234 48.689 1.00 29.63 244 VAL A O 1
ATOM 1544 N N . LEU A 1 224 ? 7.961 38.169 48.017 1.00 27.68 245 LEU A N 1
ATOM 1545 C CA . LEU A 1 224 ? 7.745 39.609 48.347 1.00 28.07 245 LEU A CA 1
ATOM 1546 C C . LEU A 1 224 ? 8.012 39.940 49.813 1.00 30.42 245 LEU A C 1
ATOM 1547 O O . LEU A 1 224 ? 8.541 41.021 50.166 1.00 30.46 245 LEU A O 1
ATOM 1552 N N . ASP A 1 225 ? 7.629 39.014 50.676 1.00 29.55 246 ASP A N 1
ATOM 1553 C CA . ASP A 1 225 ? 7.851 39.190 52.112 1.00 30.41 246 ASP A CA 1
ATOM 1554 C C . ASP A 1 225 ? 9.350 39.160 52.428 1.00 30.15 246 ASP A C 1
ATOM 1555 O O . ASP A 1 225 ? 9.862 40.013 53.146 1.00 30.59 246 ASP A O 1
ATOM 1560 N N . TYR A 1 226 ? 10.026 38.173 51.869 1.00 29.40 247 TYR A N 1
ATOM 1561 C CA . TYR A 1 226 ? 11.469 38.002 52.086 1.00 28.43 247 TYR A CA 1
ATOM 1562 C C . TYR A 1 226 ? 12.214 39.226 51.552 1.00 29.39 247 TYR A C 1
ATOM 1563 O O . TYR A 1 226 ? 13.142 39.710 52.172 1.00 29.50 247 TYR A O 1
ATOM 1572 N N . VAL A 1 227 ? 11.796 39.709 50.393 1.00 29.74 248 VAL A N 1
ATOM 1573 C CA . VAL A 1 227 ? 12.402 40.920 49.829 1.00 29.78 248 VAL A CA 1
ATOM 1574 C C . VAL A 1 227 ? 12.251 42.079 50.787 1.00 30.93 248 VAL A C 1
ATOM 1575 O O . VAL A 1 227 ? 13.152 42.909 50.942 1.00 30.70 248 VAL A O 1
ATOM 1579 N N . SER A 1 228 ? 11.086 42.157 51.415 1.00 30.09 249 SER A N 1
ATOM 1580 C CA . SER A 1 228 ? 10.807 43.286 52.299 1.00 29.72 249 SER A CA 1
ATOM 1581 C C . SER A 1 228 ? 11.726 43.263 53.512 1.00 29.37 249 SER A C 1
ATOM 1582 O O . SER A 1 228 ? 11.959 44.260 54.157 1.00 28.61 249 SER A O 1
ATOM 1585 N N . LYS A 1 229 ? 12.255 42.099 53.793 1.00 28.54 250 LYS A N 1
ATOM 1586 C CA A LYS A 1 229 ? 13.124 41.929 54.949 0.50 29.36 250 LYS A CA 1
ATOM 1587 C CA B LYS A 1 229 ? 13.124 41.895 54.945 0.50 29.75 250 LYS A CA 1
ATOM 1588 C C . LYS A 1 229 ? 14.591 41.833 54.542 1.00 30.01 250 LYS A C 1
ATOM 1589 O O . LYS A 1 229 ? 15.463 41.483 55.350 1.00 28.52 250 LYS A O 1
ATOM 1600 N N . SER A 1 230 ? 14.848 42.172 53.283 1.00 29.15 251 SER A N 1
ATOM 1601 C CA . SER A 1 230 ? 16.187 42.117 52.742 1.00 27.90 251 SER A CA 1
ATOM 1602 C C . SER A 1 230 ? 16.764 43.487 52.424 1.00 29.34 251 SER A C 1
ATOM 1603 O O . SER A 1 230 ? 16.411 44.478 53.046 1.00 29.92 251 SER A O 1
ATOM 1606 N N . PHE A 1 231 ? 17.654 43.519 51.444 1.00 29.78 252 PHE A N 1
ATOM 1607 C CA . PHE A 1 231 ? 18.381 44.737 51.060 1.00 29.97 252 PHE A CA 1
ATOM 1608 C C . PHE A 1 231 ? 17.466 45.904 50.763 1.00 30.40 252 PHE A C 1
ATOM 1609 O O . PHE A 1 231 ? 16.517 45.768 50.029 1.00 29.94 252 PHE A O 1
ATOM 1617 N N . THR A 1 232 ? 17.811 47.065 51.311 1.00 31.59 253 THR A N 1
ATOM 1618 C CA . THR A 1 232 ? 17.021 48.290 51.146 1.00 34.24 253 THR A CA 1
ATOM 1619 C C . THR A 1 232 ? 17.638 49.180 50.068 1.00 33.71 253 THR A C 1
ATOM 1620 O O . THR A 1 232 ? 17.013 50.121 49.583 1.00 34.37 253 THR A O 1
ATOM 1624 N N . SER A 1 233 ? 18.884 48.863 49.734 1.00 32.52 254 SER A N 1
ATOM 1625 C CA . SER A 1 233 ? 19.656 49.554 48.700 1.00 32.67 254 SER A CA 1
ATOM 1626 C C . SER A 1 233 ? 20.897 48.752 48.350 1.00 31.37 254 SER A C 1
ATOM 1627 O O . SER A 1 233 ? 21.180 47.725 48.956 1.00 33.21 254 SER A O 1
ATOM 1630 N N . ALA A 1 234 ? 21.635 49.246 47.369 1.00 30.28 255 ALA A N 1
ATOM 1631 C CA . ALA A 1 234 ? 22.869 48.584 46.948 1.00 30.63 255 ALA A CA 1
ATOM 1632 C C . ALA A 1 234 ? 23.851 48.568 48.119 1.00 31.49 255 ALA A C 1
ATOM 1633 O O . ALA A 1 234 ? 24.727 47.716 48.239 1.00 34.04 255 ALA A O 1
ATOM 1635 N N . ASP A 1 235 ? 23.680 49.497 49.031 1.00 32.84 256 ASP A N 1
ATOM 1636 C CA . ASP A 1 235 ? 24.600 49.547 50.152 1.00 34.52 256 ASP A CA 1
ATOM 1637 C C . ASP A 1 235 ? 24.440 48.361 51.061 1.00 34.74 256 ASP A C 1
ATOM 1638 O O . ASP A 1 235 ? 25.333 48.026 51.826 1.00 36.98 256 ASP A O 1
ATOM 1643 N N . ASP A 1 236 ? 23.327 47.672 50.921 1.00 32.02 257 ASP A N 1
ATOM 1644 C CA . ASP A 1 236 ? 23.062 46.553 51.799 1.00 31.25 257 ASP A CA 1
ATOM 1645 C C . ASP A 1 236 ? 23.476 45.268 51.137 1.00 29.53 257 ASP A C 1
ATOM 1646 O O . ASP A 1 236 ? 23.492 44.194 51.770 1.00 28.87 257 ASP A O 1
ATOM 1651 N N . GLN A 1 237 ? 23.753 45.363 49.841 1.00 28.60 258 GLN A N 1
ATOM 1652 C CA . GLN A 1 237 ? 23.931 44.122 49.053 1.00 26.95 258 GLN A CA 1
ATOM 1653 C C . GLN A 1 237 ? 25.156 43.358 49.504 1.00 28.29 258 GLN A C 1
ATOM 1654 O O . GLN A 1 237 ? 26.051 43.894 50.117 1.00 27.08 258 GLN A O 1
ATOM 1660 N N . ALA A 1 238 ? 25.128 42.058 49.223 1.00 27.83 259 ALA A N 1
ATOM 1661 C CA . ALA A 1 238 ? 26.199 41.135 49.631 1.00 30.54 259 ALA A CA 1
ATOM 1662 C C . ALA A 1 238 ? 27.341 41.169 48.630 1.00 30.51 259 ALA A C 1
ATOM 1663 O O . ALA A 1 238 ? 27.334 40.472 47.622 1.00 31.27 259 ALA A O 1
ATOM 1665 N N . ALA A 1 239 ? 28.285 42.041 48.951 1.00 30.32 260 ALA A N 1
ATOM 1666 C CA . ALA A 1 239 ? 29.427 42.311 48.104 1.00 30.45 260 ALA A CA 1
ATOM 1667 C C . ALA A 1 239 ? 30.717 42.018 48.816 1.00 30.75 260 ALA A C 1
ATOM 1668 O O . ALA A 1 239 ? 30.957 42.468 49.910 1.00 31.08 260 ALA A O 1
ATOM 1670 N N . PHE A 1 240 ? 31.546 41.267 48.127 1.00 30.05 261 PHE A N 1
ATOM 1671 C CA . PHE A 1 240 ? 32.898 40.960 48.578 1.00 31.39 261 PHE A CA 1
ATOM 1672 C C . PHE A 1 240 ? 33.680 42.019 47.855 1.00 32.36 261 PHE A C 1
ATOM 1673 O O . PHE A 1 240 ? 33.932 41.898 46.644 1.00 32.74 261 PHE A O 1
ATOM 1681 N N . ASP A 1 241 ? 34.055 43.054 48.609 1.00 31.53 262 ASP A N 1
ATOM 1682 C CA . ASP A 1 241 ? 34.617 44.245 48.036 1.00 33.47 262 ASP A CA 1
ATOM 1683 C C . ASP A 1 241 ? 35.970 44.568 48.647 1.00 35.31 262 ASP A C 1
ATOM 1684 O O . ASP A 1 241 ? 36.169 45.654 49.148 1.00 35.11 262 ASP A O 1
ATOM 1689 N N . ILE A 1 242 ? 36.880 43.608 48.614 1.00 35.38 263 ILE A N 1
ATOM 1690 C CA . ILE A 1 242 ? 38.192 43.805 49.226 1.00 37.26 263 ILE A CA 1
ATOM 1691 C C . ILE A 1 242 ? 39.302 43.749 48.185 1.00 36.71 263 ILE A C 1
ATOM 1692 O O . ILE A 1 242 ? 40.483 43.666 48.511 1.00 34.54 263 ILE A O 1
ATOM 1697 N N . TYR A 1 243 ? 38.915 43.831 46.926 1.00 36.10 264 TYR A N 1
ATOM 1698 C CA . TYR A 1 243 ? 39.924 43.774 45.853 1.00 36.69 264 TYR A CA 1
ATOM 1699 C C . TYR A 1 243 ? 40.795 45.023 45.803 1.00 37.71 264 TYR A C 1
ATOM 1700 O O . TYR A 1 243 ? 40.360 46.138 46.137 1.00 36.54 264 TYR A O 1
ATOM 1709 N N . ASP A 1 244 ? 42.043 44.793 45.405 1.00 40.09 265 ASP A N 1
ATOM 1710 C CA . ASP A 1 244 ? 43.025 45.866 45.184 1.00 41.75 265 ASP A CA 1
ATOM 1711 C C . ASP A 1 244 ? 44.024 45.557 44.068 1.00 43.82 265 ASP A C 1
ATOM 1712 O O . ASP A 1 244 ? 43.930 44.538 43.369 1.00 42.17 265 ASP A O 1
ATOM 1717 N N . SER A 1 245 ? 44.989 46.472 43.970 1.00 46.72 266 SER A N 1
ATOM 1718 C CA . SER A 1 245 ? 46.053 46.439 42.962 1.00 48.52 266 SER A CA 1
ATOM 1719 C C . SER A 1 245 ? 46.666 45.077 42.956 1.00 48.57 266 SER A C 1
ATOM 1720 O O . SER A 1 245 ? 47.119 44.590 41.933 1.00 49.92 266 SER A O 1
ATOM 1723 N N . ASN A 1 246 ? 46.650 44.457 44.122 1.00 47.56 267 ASN A N 1
ATOM 1724 C CA . ASN A 1 246 ? 47.351 43.196 44.318 1.00 48.24 267 ASN A CA 1
ATOM 1725 C C . ASN A 1 246 ? 46.458 42.017 44.646 1.00 47.13 267 ASN A C 1
ATOM 1726 O O . ASN A 1 246 ? 46.898 40.875 44.709 1.00 49.30 267 ASN A O 1
ATOM 1731 N N . ASN A 1 247 ? 45.184 42.297 44.830 1.00 43.33 268 ASN A N 1
ATOM 1732 C CA . ASN A 1 247 ? 44.226 41.239 45.123 1.00 40.09 268 ASN A CA 1
ATOM 1733 C C . ASN A 1 247 ? 43.047 41.425 44.180 1.00 36.62 268 ASN A C 1
ATOM 1734 O O . ASN A 1 247 ? 42.173 42.229 44.442 1.00 34.94 268 ASN A O 1
ATOM 1739 N N . ILE A 1 248 ? 43.043 40.662 43.099 1.00 34.03 269 ILE A N 1
ATOM 1740 C CA . ILE A 1 248 ? 42.123 40.950 41.995 1.00 32.27 269 ILE A CA 1
ATOM 1741 C C . ILE A 1 248 ? 40.789 40.233 41.906 1.00 32.14 269 ILE A C 1
ATOM 1742 O O . ILE A 1 248 ? 40.567 39.170 42.454 1.00 33.93 269 ILE A O 1
ATOM 1747 N N . ASN A 1 249 ? 39.903 40.910 41.192 1.00 30.43 270 ASN A N 1
ATOM 1748 C CA . ASN A 1 249 ? 38.554 40.432 40.865 1.00 30.94 270 ASN A CA 1
ATOM 1749 C C . ASN A 1 249 ? 38.717 39.186 39.993 1.00 30.96 270 ASN A C 1
ATOM 1750 O O . ASN A 1 249 ? 39.563 39.165 39.095 1.00 29.58 270 ASN A O 1
ATOM 1755 N N . PRO A 1 250 ? 37.888 38.154 40.223 1.00 30.22 271 PRO A N 1
ATOM 1756 C CA . PRO A 1 250 ? 38.071 36.863 39.563 1.00 29.71 271 PRO A CA 1
ATOM 1757 C C . PRO A 1 250 ? 37.722 36.766 38.084 1.00 28.82 271 PRO A C 1
ATOM 1758 O O . PRO A 1 250 ? 38.300 35.940 37.367 1.00 30.33 271 PRO A O 1
ATOM 1762 N N . PHE A 1 251 ? 36.767 37.585 37.673 1.00 29.35 272 PHE A N 1
ATOM 1763 C CA . PHE A 1 251 ? 36.346 37.727 36.285 1.00 28.55 272 PHE A CA 1
ATOM 1764 C C . PHE A 1 251 ? 37.518 38.419 35.541 1.00 29.73 272 PHE A C 1
ATOM 1765 O O . PHE A 1 251 ? 38.010 37.959 34.501 1.00 29.63 272 PHE A O 1
ATOM 1773 N N . TYR A 1 252 ? 37.956 39.534 36.107 1.00 29.37 273 TYR A N 1
ATOM 1774 C CA . TYR A 1 252 ? 39.139 40.221 35.611 1.00 29.14 273 TYR A CA 1
ATOM 1775 C C . TYR A 1 252 ? 40.320 39.243 35.553 1.00 29.96 273 TYR A C 1
ATOM 1776 O O . TYR A 1 252 ? 41.111 39.213 34.587 1.00 28.45 273 TYR A O 1
ATOM 1785 N N . GLY A 1 253 ? 40.385 38.405 36.582 1.00 31.29 274 GLY A N 1
ATOM 1786 C CA . GLY A 1 253 ? 41.472 37.452 36.751 1.00 30.28 274 GLY A CA 1
ATOM 1787 C C . GLY A 1 253 ? 41.557 36.456 35.636 1.00 29.51 274 GLY A C 1
ATOM 1788 O O . GLY A 1 253 ? 42.644 36.155 35.114 1.00 28.81 274 GLY A O 1
ATOM 1789 N N . PHE A 1 254 ? 40.405 35.926 35.272 1.00 29.09 275 PHE A N 1
ATOM 1790 C CA . PHE A 1 254 ? 40.324 34.979 34.163 1.00 28.46 275 PHE A CA 1
ATOM 1791 C C . PHE A 1 254 ? 40.839 35.591 32.879 1.00 28.61 275 PHE A C 1
ATOM 1792 O O . PHE A 1 254 ? 41.649 34.996 32.179 1.00 29.59 275 PHE A O 1
ATOM 1800 N N . TYR A 1 255 ? 40.393 36.798 32.581 1.00 28.02 276 TYR A N 1
ATOM 1801 C CA . TYR A 1 255 ? 40.820 37.468 31.341 1.00 28.80 276 TYR A CA 1
ATOM 1802 C C . TYR A 1 255 ? 42.301 37.832 31.385 1.00 27.85 276 TYR A C 1
ATOM 1803 O O . TYR A 1 255 ? 43.016 37.820 30.389 1.00 28.47 276 TYR A O 1
ATOM 1812 N N . ASN A 1 256 ? 42.751 38.147 32.583 1.00 29.70 277 ASN A N 1
ATOM 1813 C CA . ASN A 1 256 ? 44.124 38.582 32.788 1.00 31.13 277 ASN A CA 1
ATOM 1814 C C . ASN A 1 256 ? 45.045 37.415 32.565 1.00 30.40 277 ASN A C 1
ATOM 1815 O O . ASN A 1 256 ? 46.148 37.578 32.054 1.00 31.38 277 ASN A O 1
ATOM 1820 N N . SER A 1 257 ? 44.557 36.231 32.926 1.00 30.96 278 SER A N 1
ATOM 1821 C CA . SER A 1 257 ? 45.322 34.975 32.837 1.00 31.75 278 SER A CA 1
ATOM 1822 C C . SER A 1 257 ? 45.181 34.220 31.527 1.00 31.14 278 SER A C 1
ATOM 1823 O O . SER A 1 257 ? 46.116 33.534 31.106 1.00 31.98 278 SER A O 1
ATOM 1826 N N . ARG A 1 258 ? 44.016 34.351 30.910 1.00 29.85 279 ARG A N 1
ATOM 1827 C CA . ARG A 1 258 ? 43.649 33.567 29.725 1.00 30.53 279 ARG A CA 1
ATOM 1828 C C . ARG A 1 258 ? 43.251 34.334 28.484 1.00 30.65 279 ARG A C 1
ATOM 1829 O O . ARG A 1 258 ? 43.240 33.773 27.390 1.00 30.91 279 ARG A O 1
ATOM 1837 N N . ALA A 1 259 ? 42.945 35.606 28.642 1.00 29.81 280 ALA A N 1
ATOM 1838 C CA . ALA A 1 259 ? 42.501 36.453 27.537 1.00 30.15 280 ALA A CA 1
ATOM 1839 C C . ALA A 1 259 ? 41.470 35.681 26.714 1.00 29.96 280 ALA A C 1
ATOM 1840 O O . ALA A 1 259 ? 41.439 35.749 25.498 1.00 30.67 280 ALA A O 1
ATOM 1842 N N . GLY A 1 260 ? 40.574 34.995 27.406 1.00 29.60 281 GLY A N 1
ATOM 1843 C CA . GLY A 1 260 ? 39.688 34.029 26.760 1.00 28.98 281 GLY A CA 1
ATOM 1844 C C . GLY A 1 260 ? 38.276 34.362 26.397 1.00 29.55 281 GLY A C 1
ATOM 1845 O O . GLY A 1 260 ? 37.529 33.496 25.953 1.00 28.91 281 GLY A O 1
ATOM 1846 N N . PHE A 1 261 ? 37.929 35.615 26.585 1.00 28.05 282 PHE A N 1
ATOM 1847 C CA . PHE A 1 261 ? 36.604 36.156 26.239 1.00 29.74 282 PHE A CA 1
ATOM 1848 C C . PHE A 1 261 ? 36.668 37.180 25.110 1.00 29.56 282 PHE A C 1
ATOM 1849 O O . PHE A 1 261 ? 37.611 37.938 24.970 1.00 31.67 282 PHE A O 1
ATOM 1857 N N . GLY A 1 262 ? 35.609 37.149 24.324 1.00 30.13 283 GLY A N 1
ATOM 1858 C CA . GLY A 1 262 ? 35.329 38.066 23.235 1.00 27.82 283 GLY A CA 1
ATOM 1859 C C . GLY A 1 262 ? 33.917 38.632 23.399 1.00 27.33 283 GLY A C 1
ATOM 1860 O O . GLY A 1 262 ? 33.041 38.030 23.998 1.00 28.91 283 GLY A O 1
ATOM 1861 N N . ALA A 1 263 ? 33.737 39.852 22.924 1.00 26.73 284 ALA A N 1
ATOM 1862 C CA . ALA A 1 263 ? 32.451 40.547 23.029 1.00 28.21 284 ALA A CA 1
ATOM 1863 C C . ALA A 1 263 ? 31.352 39.714 22.352 1.00 29.70 284 ALA A C 1
ATOM 1864 O O . ALA A 1 263 ? 31.508 39.260 21.222 1.00 30.33 284 ALA A O 1
ATOM 1866 N N . SER A 1 264 ? 30.234 39.556 23.056 1.00 28.81 285 SER A N 1
ATOM 1867 C CA . SER A 1 264 ? 29.083 38.801 22.571 1.00 28.68 285 SER A CA 1
ATOM 1868 C C . SER A 1 264 ? 28.224 39.534 21.567 1.00 29.94 285 SER A C 1
ATOM 1869 O O . SER A 1 264 ? 27.672 40.602 21.866 1.00 28.88 285 SER A O 1
ATOM 1872 N N . THR A 1 265 ? 28.102 38.932 20.388 1.00 29.14 286 THR A N 1
ATOM 1873 C CA . THR A 1 265 ? 27.292 39.498 19.309 1.00 30.35 286 THR A CA 1
ATOM 1874 C C . THR A 1 265 ? 25.816 39.524 19.711 1.00 30.39 286 THR A C 1
ATOM 1875 O O . THR A 1 265 ? 25.143 40.549 19.615 1.00 27.94 286 THR A O 1
ATOM 1879 N N . SER A 1 266 ? 25.323 38.385 20.165 1.00 29.65 287 SER A N 1
ATOM 1880 C CA . SER A 1 266 ? 23.910 38.269 20.567 1.00 30.54 287 SER A CA 1
ATOM 1881 C C . SER A 1 266 ? 23.555 39.322 21.626 1.00 30.48 287 SER A C 1
ATOM 1882 O O . SER A 1 266 ? 22.497 39.960 21.586 1.00 28.57 287 SER A O 1
ATOM 1885 N N . LEU A 1 267 ? 24.483 39.549 22.549 1.00 29.60 288 LEU A N 1
ATOM 1886 C CA . LEU A 1 267 ? 24.257 40.500 23.612 1.00 30.49 288 LEU A CA 1
ATOM 1887 C C . LEU A 1 267 ? 24.187 41.896 23.005 1.00 29.35 288 LEU A C 1
ATOM 1888 O O . LEU A 1 267 ? 23.320 42.699 23.329 1.00 30.04 288 LEU A O 1
ATOM 1893 N N . GLY A 1 268 ? 25.102 42.168 22.087 1.00 30.26 289 GLY A N 1
ATOM 1894 C CA . GLY A 1 268 ? 25.152 43.473 21.402 1.00 29.18 289 GLY A CA 1
ATOM 1895 C C . GLY A 1 268 ? 23.863 43.737 20.636 1.00 29.99 289 GLY A C 1
ATOM 1896 O O . GLY A 1 268 ? 23.321 44.847 20.628 1.00 29.01 289 GLY A O 1
ATOM 1897 N N . THR A 1 269 ? 23.339 42.693 20.017 1.00 29.09 290 THR A N 1
ATOM 1898 C CA . THR A 1 269 ? 22.085 42.817 19.274 1.00 30.22 290 THR A CA 1
ATOM 1899 C C . THR A 1 269 ? 20.961 43.314 20.191 1.00 29.95 290 THR A C 1
ATOM 1900 O O . THR A 1 269 ? 20.182 44.170 19.829 1.00 29.32 290 THR A O 1
ATOM 1904 N N . LYS A 1 270 ? 20.889 42.733 21.383 1.00 30.87 291 LYS A N 1
ATOM 1905 C CA . LYS A 1 270 ? 19.858 43.116 22.374 1.00 29.18 291 LYS A CA 1
ATOM 1906 C C . LYS A 1 270 ? 20.055 44.555 22.807 1.00 29.98 291 LYS A C 1
ATOM 1907 O O . LYS A 1 270 ? 19.144 45.387 22.803 1.00 30.66 291 LYS A O 1
ATOM 1913 N N . LEU A 1 271 ? 21.272 44.846 23.230 1.00 28.91 292 LEU A N 1
ATOM 1914 C CA . LEU A 1 271 ? 21.585 46.207 23.699 1.00 28.67 292 LEU A CA 1
ATOM 1915 C C . LEU A 1 271 ? 21.240 47.275 22.648 1.00 30.37 292 LEU A C 1
ATOM 1916 O O . LEU A 1 271 ? 20.719 48.377 22.962 1.00 29.89 292 LEU A O 1
ATOM 1921 N N . LEU A 1 272 ? 21.546 46.950 21.401 1.00 29.05 293 LEU A N 1
ATOM 1922 C CA . LEU A 1 272 ? 21.327 47.864 20.280 1.00 29.87 293 LEU A CA 1
ATOM 1923 C C . LEU A 1 272 ? 19.855 48.014 20.015 1.00 30.15 293 LEU A C 1
ATOM 1924 O O . LEU A 1 272 ? 19.381 49.083 19.697 1.00 30.31 293 LEU A O 1
ATOM 1929 N N . ALA A 1 273 ? 19.127 46.931 20.189 1.00 30.58 294 ALA A N 1
ATOM 1930 C CA . ALA A 1 273 ? 17.700 46.939 19.893 1.00 30.93 294 ALA A CA 1
ATOM 1931 C C . ALA A 1 273 ? 16.995 47.871 20.868 1.00 29.26 294 ALA A C 1
ATOM 1932 O O . ALA A 1 273 ? 16.042 48.527 20.534 1.00 29.50 294 ALA A O 1
ATOM 1934 N N . TYR A 1 274 ? 17.487 47.882 22.090 1.00 28.96 295 TYR A N 1
ATOM 1935 C CA . TYR A 1 274 ? 16.925 48.716 23.158 1.00 28.43 295 TYR A CA 1
ATOM 1936 C C . TYR A 1 274 ? 17.517 50.101 23.229 1.00 29.33 295 TYR A C 1
ATOM 1937 O O . TYR A 1 274 ? 16.988 50.987 23.879 1.00 28.43 295 TYR A O 1
ATOM 1946 N N . ASN A 1 275 ? 18.629 50.263 22.554 1.00 29.56 296 ASN A N 1
ATOM 1947 C CA . ASN A 1 275 ? 19.427 51.450 22.699 1.00 31.41 296 ASN A CA 1
ATOM 1948 C C . ASN A 1 275 ? 19.773 51.586 24.177 1.00 29.92 296 ASN A C 1
ATOM 1949 O O . ASN A 1 275 ? 19.734 52.636 24.762 1.00 26.76 296 ASN A O 1
ATOM 1954 N N . ASP A 1 276 ? 20.067 50.454 24.774 1.00 26.57 297 ASP A N 1
ATOM 1955 C CA . ASP A 1 276 ? 20.492 50.398 26.175 1.00 28.32 297 ASP A CA 1
ATOM 1956 C C . ASP A 1 276 ? 21.760 51.288 26.335 1.00 29.75 297 ASP A C 1
ATOM 1957 O O . ASP A 1 276 ? 22.622 51.322 25.466 1.00 28.43 297 ASP A O 1
ATOM 1962 N N . PRO A 1 277 ? 21.842 52.089 27.402 1.00 29.98 298 PRO A N 1
ATOM 1963 C CA . PRO A 1 277 ? 23.030 52.930 27.587 1.00 30.91 298 PRO A CA 1
ATOM 1964 C C . PRO A 1 277 ? 24.381 52.205 27.460 1.00 30.79 298 PRO A C 1
ATOM 1965 O O . PRO A 1 277 ? 25.377 52.794 27.071 1.00 31.84 298 PRO A O 1
ATOM 1969 N N . ARG A 1 278 ? 24.406 50.933 27.818 1.00 28.38 299 ARG A N 1
ATOM 1970 C CA . ARG A 1 278 ? 25.640 50.146 27.804 1.00 28.58 299 ARG A CA 1
ATOM 1971 C C . ARG A 1 278 ? 26.088 49.783 26.383 1.00 30.51 299 ARG A C 1
ATOM 1972 O O . ARG A 1 278 ? 27.229 49.406 26.146 1.00 30.46 299 ARG A O 1
ATOM 1980 N N . ALA A 1 279 ? 25.171 49.911 25.439 1.00 29.75 300 ALA A N 1
ATOM 1981 C CA . ALA A 1 279 ? 25.470 49.653 24.021 1.00 29.50 300 ALA A CA 1
ATOM 1982 C C . ALA A 1 279 ? 26.629 50.526 23.512 1.00 29.22 300 ALA A C 1
ATOM 1983 O O . ALA A 1 279 ? 27.426 50.108 22.666 1.00 31.06 300 ALA A O 1
ATOM 1985 N N . ASN A 1 280 ? 26.695 51.750 24.015 1.00 28.85 301 ASN A N 1
ATOM 1986 C CA . ASN A 1 280 ? 27.654 52.695 23.540 1.00 29.46 301 ASN A CA 1
ATOM 1987 C C . ASN A 1 280 ? 28.788 52.907 24.495 1.00 29.85 301 ASN A C 1
ATOM 1988 O O . ASN A 1 280 ? 29.630 53.759 24.297 1.00 31.55 301 ASN A O 1
ATOM 1993 N N . ARG A 1 281 ? 28.829 52.091 25.523 1.00 30.46 302 ARG A N 1
ATOM 1994 C CA . ARG A 1 281 ? 29.761 52.361 26.586 1.00 30.73 302 ARG A CA 1
ATOM 1995 C C . ARG A 1 281 ? 30.542 51.206 27.180 1.00 28.98 302 ARG A C 1
ATOM 1996 O O . ARG A 1 281 ? 31.632 51.416 27.706 1.00 29.09 302 ARG A O 1
ATOM 2004 N N . ALA A 1 282 ? 30.031 49.979 27.010 1.00 28.65 303 ALA A N 1
ATOM 2005 C CA . ALA A 1 282 ? 30.594 48.801 27.659 1.00 28.72 303 ALA A CA 1
ATOM 2006 C C . ALA A 1 282 ? 31.434 47.871 26.768 1.00 27.21 303 ALA A C 1
ATOM 2007 O O . ALA A 1 282 ? 31.668 46.720 27.097 1.00 28.67 303 ALA A O 1
ATOM 2009 N N . PHE A 1 283 ? 31.877 48.392 25.653 1.00 25.91 304 PHE A N 1
ATOM 2010 C CA . PHE A 1 283 ? 32.682 47.634 24.673 1.00 26.39 304 PHE A CA 1
ATOM 2011 C C . PHE A 1 283 ? 33.941 48.332 24.233 1.00 27.15 304 PHE A C 1
ATOM 2012 O O . PHE A 1 283 ? 33.954 49.526 23.980 1.00 28.39 304 PHE A O 1
ATOM 2020 N N . PHE A 1 284 ? 35.008 47.540 24.156 1.00 27.91 305 PHE A N 1
ATOM 2021 C CA . PHE A 1 284 ? 36.312 47.959 23.707 1.00 27.41 305 PHE A CA 1
ATOM 2022 C C . PHE A 1 284 ? 36.783 47.095 22.534 1.00 28.21 305 PHE A C 1
ATOM 2023 O O . PHE A 1 284 ? 36.572 45.885 22.459 1.00 30.32 305 PHE A O 1
ATOM 2031 N N . THR A 1 285 ? 37.449 47.773 21.617 1.00 28.46 306 THR A N 1
ATOM 2032 C CA . THR A 1 285 ? 38.002 47.103 20.448 1.00 27.31 306 THR A CA 1
ATOM 2033 C C . THR A 1 285 ? 39.212 46.255 20.823 1.00 29.70 306 THR A C 1
ATOM 2034 O O . THR A 1 285 ? 39.723 46.306 21.954 1.00 29.95 306 THR A O 1
ATOM 2038 N N . PRO A 1 286 ? 39.670 45.441 19.868 1.00 31.73 307 PRO A N 1
ATOM 2039 C CA . PRO A 1 286 ? 40.961 44.804 20.050 1.00 32.23 307 PRO A CA 1
ATOM 2040 C C . PRO A 1 286 ? 42.024 45.898 20.102 1.00 31.56 307 PRO A C 1
ATOM 2041 O O . PRO A 1 286 ? 41.750 47.066 19.809 1.00 32.24 307 PRO A O 1
ATOM 2045 N N . ILE A 1 287 ? 43.222 45.520 20.507 1.00 32.34 308 ILE A N 1
ATOM 2046 C CA . ILE A 1 287 ? 44.327 46.465 20.571 1.00 32.08 308 ILE A CA 1
ATOM 2047 C C . ILE A 1 287 ? 44.800 46.738 19.152 1.00 31.56 308 ILE A C 1
ATOM 2048 O O . ILE A 1 287 ? 45.028 45.822 18.378 1.00 31.53 308 ILE A O 1
ATOM 2053 N N . VAL A 1 288 ? 44.876 48.015 18.808 1.00 32.12 309 VAL A N 1
ATOM 2054 C CA . VAL A 1 288 ? 45.392 48.434 17.517 1.00 32.58 309 VAL A CA 1
ATOM 2055 C C . VAL A 1 288 ? 46.348 49.575 17.766 1.00 33.88 309 VAL A C 1
ATOM 2056 O O . VAL A 1 288 ? 45.989 50.576 18.362 1.00 32.83 309 VAL A O 1
ATOM 2060 N N . ASP A 1 289 ? 47.577 49.404 17.331 1.00 36.01 310 ASP A N 1
ATOM 2061 C CA . ASP A 1 289 ? 48.564 50.452 17.517 1.00 36.77 310 ASP A CA 1
ATOM 2062 C C . ASP A 1 289 ? 48.616 50.887 18.977 1.00 36.27 310 ASP A C 1
ATOM 2063 O O . ASP A 1 289 ? 48.573 52.083 19.290 1.00 36.16 310 ASP A O 1
ATOM 2068 N N . LYS A 1 290 ? 48.661 49.884 19.841 1.00 34.13 311 LYS A N 1
ATOM 2069 C CA . LYS A 1 290 ? 48.886 50.074 21.270 1.00 34.58 311 LYS A CA 1
ATOM 2070 C C . LYS A 1 290 ? 47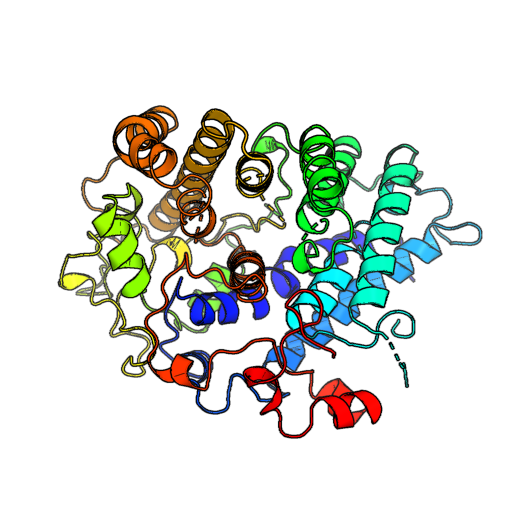.693 50.618 22.034 1.00 34.21 311 LYS A C 1
ATOM 2071 O O . LYS A 1 290 ? 47.798 50.931 23.228 1.00 35.04 311 LYS A O 1
ATOM 2075 N N . LYS A 1 291 ? 46.581 50.773 21.331 1.00 32.20 312 LYS A N 1
ATOM 2076 C CA . LYS A 1 291 ? 45.357 51.288 21.967 1.00 32.54 312 LYS A CA 1
ATOM 2077 C C . LYS A 1 291 ? 44.126 50.481 21.641 1.00 30.74 312 LYS A C 1
ATOM 2078 O O . LYS A 1 291 ? 43.930 50.058 20.502 1.00 32.22 312 LYS A O 1
ATOM 2084 N N . ARG A 1 292 ? 43.284 50.328 22.649 1.00 29.60 313 ARG A N 1
ATOM 2085 C CA . ARG A 1 292 ? 41.942 49.835 22.422 1.00 30.17 313 ARG A CA 1
ATOM 2086 C C . ARG A 1 292 ? 41.129 51.105 22.388 1.00 30.42 313 ARG A C 1
ATOM 2087 O O . ARG A 1 292 ? 41.554 52.145 22.914 1.00 27.54 313 ARG A O 1
ATOM 2095 N N . SER A 1 293 ? 39.975 51.016 21.747 1.00 29.70 314 SER A N 1
ATOM 2096 C CA . SER A 1 293 ? 39.045 52.127 21.692 1.00 28.74 314 SER A CA 1
ATOM 2097 C C . SER A 1 293 ? 37.691 51.710 22.207 1.00 27.83 314 SER A C 1
ATOM 2098 O O . SER A 1 293 ? 37.249 50.600 21.967 1.00 26.95 314 SER A O 1
ATOM 2101 N N . GLN A 1 294 ? 37.048 52.621 22.920 1.00 28.22 315 GLN A N 1
ATOM 2102 C CA . GLN A 1 294 ? 35.695 52.392 23.439 1.00 28.59 315 GLN A CA 1
ATOM 2103 C C . GLN A 1 294 ? 34.762 52.755 22.290 1.00 28.44 315 GLN A C 1
ATOM 2104 O O . GLN A 1 294 ? 34.783 53.883 21.799 1.00 29.25 315 GLN A O 1
ATOM 2110 N N . VAL A 1 295 ? 33.970 51.773 21.867 1.00 29.96 316 VAL A N 1
ATOM 2111 C CA . VAL A 1 295 ? 33.086 51.888 20.698 1.00 28.89 316 VAL A CA 1
ATOM 2112 C C . VAL A 1 295 ? 31.687 51.310 20.907 1.00 29.75 316 VAL A C 1
ATOM 2113 O O . VAL A 1 295 ? 31.433 50.576 21.842 1.00 29.41 316 VAL A O 1
ATOM 2117 N N . ALA A 1 296 ? 30.768 51.727 20.041 1.00 29.85 317 ALA A N 1
ATOM 2118 C CA . ALA A 1 296 ? 29.386 51.230 20.069 1.00 28.53 317 ALA A CA 1
ATOM 2119 C C . ALA A 1 296 ? 29.379 49.785 19.614 1.00 28.31 317 ALA A C 1
ATOM 2120 O O . ALA A 1 296 ? 30.255 49.354 18.876 1.00 27.29 317 ALA A O 1
ATOM 2122 N N . ALA A 1 297 ? 28.396 49.064 20.123 1.00 27.38 318 ALA A N 1
ATOM 2123 C CA . ALA A 1 297 ? 28.213 47.647 19.829 1.00 27.42 318 ALA A CA 1
A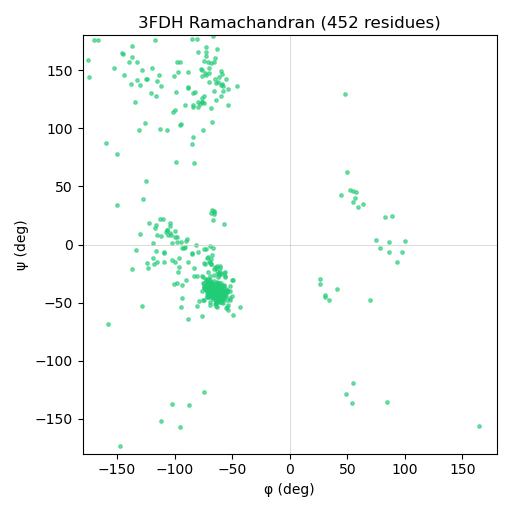TOM 2124 C C . ALA A 1 297 ? 28.100 47.365 18.324 1.00 28.99 318 ALA A C 1
ATOM 2125 O O . ALA A 1 297 ? 28.420 46.269 17.884 1.00 29.78 318 ALA A O 1
ATOM 2127 N N . ASN A 1 298 ? 27.704 48.373 17.549 1.00 28.25 319 ASN A N 1
ATOM 2128 C CA . ASN A 1 298 ? 27.524 48.203 16.096 1.00 29.05 319 ASN A CA 1
ATOM 2129 C C . ASN A 1 298 ? 28.629 48.807 15.241 1.00 30.31 319 ASN A C 1
ATOM 2130 O O . ASN A 1 298 ? 28.549 48.873 14.022 1.00 30.92 319 ASN A O 1
ATOM 2135 N N . ASP A 1 299 ? 29.681 49.218 15.908 1.00 30.18 320 ASP A N 1
ATOM 2136 C CA . ASP A 1 299 ? 30.862 49.719 15.234 1.00 29.06 320 ASP A CA 1
ATOM 2137 C C . ASP A 1 299 ? 31.668 48.501 14.756 1.00 30.28 320 ASP A C 1
ATOM 2138 O O . ASP A 1 299 ? 32.054 47.640 15.552 1.00 30.69 320 ASP A O 1
ATOM 2143 N N . PRO A 1 300 ? 31.931 48.410 13.444 1.00 31.43 321 PRO A N 1
ATOM 2144 C CA . PRO A 1 300 ? 32.635 47.203 13.009 1.00 30.74 321 PRO A CA 1
ATOM 2145 C C . PRO A 1 300 ? 34.020 47.060 13.596 1.00 30.11 321 PRO A C 1
ATOM 2146 O O . PRO A 1 300 ? 34.566 45.970 13.609 1.00 30.46 321 PRO A O 1
ATOM 2150 N N . SER A 1 301 ? 34.586 48.149 14.098 1.00 29.83 322 SER A N 1
ATOM 2151 C CA . SER A 1 301 ? 35.938 48.067 14.686 1.00 29.99 322 SER A CA 1
ATOM 2152 C C . SER A 1 301 ? 35.961 47.319 16.006 1.00 28.83 322 SER A C 1
ATOM 2153 O O . SER A 1 301 ? 37.027 46.988 16.522 1.00 28.30 322 SER A O 1
ATOM 2156 N N . LEU A 1 302 ? 34.786 47.038 16.549 1.00 29.41 323 LEU A N 1
ATOM 2157 C CA . LEU A 1 302 ? 34.703 46.267 17.785 1.00 29.27 323 LEU A CA 1
ATOM 2158 C C . LEU A 1 302 ? 35.115 44.832 17.556 1.00 29.95 323 LEU A C 1
ATOM 2159 O O . LEU A 1 302 ? 35.654 44.161 18.432 1.00 30.82 323 LEU A O 1
ATOM 2164 N N . VAL A 1 303 ? 34.853 44.369 16.345 1.00 29.89 324 VAL A N 1
ATOM 2165 C CA . VAL A 1 303 ? 35.109 42.978 15.986 1.00 28.91 324 VAL A CA 1
ATOM 2166 C C . VAL A 1 303 ? 34.503 42.042 17.062 1.00 31.02 324 VAL A C 1
ATOM 2167 O O . VAL A 1 303 ? 35.212 41.281 17.750 1.00 28.99 324 VAL A O 1
ATOM 2171 N N . PRO A 1 304 ? 33.168 42.087 17.216 1.00 30.91 325 PRO A N 1
ATOM 2172 C CA . PRO A 1 304 ? 32.578 41.155 18.182 1.00 29.85 325 PRO A CA 1
ATOM 2173 C C . PRO A 1 304 ? 32.695 39.723 17.709 1.00 29.66 325 PRO A C 1
ATOM 2174 O O . PRO A 1 304 ? 32.858 39.437 16.510 1.00 28.88 325 PRO A O 1
ATOM 2178 N N . ALA A 1 305 ? 32.651 38.832 18.680 1.00 29.31 326 ALA A N 1
ATOM 2179 C CA . ALA A 1 305 ? 32.765 37.401 18.444 1.00 29.98 326 ALA A CA 1
ATOM 2180 C C . ALA A 1 305 ? 31.384 36.776 18.173 1.00 29.29 326 ALA A C 1
ATOM 2181 O O . ALA A 1 305 ? 30.397 37.077 18.886 1.00 28.58 326 ALA A O 1
ATOM 2183 N N . PRO A 1 306 ? 31.300 35.924 17.141 1.00 28.49 327 PRO A N 1
ATOM 2184 C CA . PRO A 1 306 ? 30.043 35.267 16.854 1.00 30.58 327 PRO A CA 1
ATOM 2185 C C . PRO A 1 306 ? 29.800 34.144 17.839 1.00 30.61 327 PRO A C 1
ATOM 2186 O O . PRO A 1 306 ? 30.623 33.231 18.022 1.00 30.67 327 PRO A O 1
ATOM 2190 N N . ASN A 1 307 ? 28.640 34.209 18.475 1.00 28.40 328 ASN A N 1
ATOM 2191 C CA . ASN A 1 307 ? 28.302 33.204 19.488 1.00 27.52 328 ASN A CA 1
ATOM 2192 C C . ASN A 1 307 ? 28.290 31.828 18.898 1.00 27.85 328 ASN A C 1
ATOM 2193 O O . ASN A 1 307 ? 27.663 31.577 17.879 1.00 29.50 328 ASN A O 1
ATOM 2198 N N . GLY A 1 308 ? 29.030 30.938 19.542 1.00 27.47 329 GLY A N 1
ATOM 2199 C CA . GLY A 1 308 ? 29.101 29.556 19.091 1.00 27.77 329 GLY A CA 1
ATOM 2200 C C . GLY A 1 308 ? 29.990 29.228 17.906 1.00 29.16 329 GLY A C 1
ATOM 2201 O O . GLY A 1 308 ? 30.107 28.056 17.542 1.00 28.36 329 GLY A O 1
ATOM 2202 N N . SER A 1 309 ? 30.623 30.225 17.297 1.00 28.18 330 SER A N 1
ATOM 2203 C CA . SER A 1 309 ? 31.449 29.987 16.113 1.00 28.94 330 SER A CA 1
ATOM 2204 C C . SER A 1 309 ? 32.644 30.947 15.907 1.00 29.22 330 SER A C 1
ATOM 2205 O O . SER A 1 309 ? 33.006 31.244 14.773 1.00 27.53 330 SER A O 1
ATOM 2208 N N . PRO A 1 310 ? 33.286 31.427 16.998 1.00 28.62 331 PRO A N 1
ATOM 2209 C CA . PRO A 1 310 ? 34.458 32.240 16.695 1.00 28.24 331 PRO A CA 1
ATOM 2210 C C . PRO A 1 310 ? 35.653 31.462 16.187 1.00 27.24 331 PRO A C 1
ATOM 2211 O O . PRO A 1 310 ? 35.762 30.249 16.332 1.00 26.90 331 PRO A O 1
ATOM 2215 N N . ASP A 1 311 ? 36.550 32.195 15.583 1.00 28.08 332 ASP A N 1
ATOM 2216 C CA . ASP A 1 311 ? 37.882 31.681 15.281 1.00 29.53 332 ASP A CA 1
ATOM 2217 C C . ASP A 1 311 ? 38.610 31.717 16.628 1.00 29.44 332 ASP A C 1
ATOM 2218 O O . ASP A 1 311 ? 38.370 32.608 17.449 1.00 32.15 332 ASP A O 1
ATOM 2223 N N . GLN A 1 312 ? 39.475 30.744 16.868 1.00 28.87 333 GLN A N 1
ATOM 2224 C CA . GLN A 1 312 ? 40.174 30.667 18.138 1.00 26.91 333 GLN A CA 1
ATOM 2225 C C . GLN A 1 312 ? 41.354 31.647 18.142 1.00 26.59 333 GLN A C 1
ATOM 2226 O O . GLN A 1 312 ? 42.268 31.576 17.307 1.00 25.07 333 GLN A O 1
ATOM 2232 N N . SER A 1 313 ? 41.312 32.603 19.056 1.00 24.99 334 SER A N 1
ATOM 2233 C CA . SER A 1 313 ? 42.297 33.662 19.090 1.00 27.66 334 SER A CA 1
ATOM 2234 C C . SER A 1 313 ? 42.103 34.541 20.321 1.00 29.13 334 SER A C 1
ATOM 2235 O O . SER A 1 313 ? 40.970 34.805 20.736 1.00 29.63 334 SER A O 1
ATOM 2238 N N . THR A 1 314 ? 43.210 35.015 20.876 1.00 29.19 335 THR A N 1
ATOM 2239 C CA . THR A 1 314 ? 43.147 35.851 22.061 1.00 30.24 335 THR A CA 1
ATOM 2240 C C . THR A 1 314 ? 43.344 37.304 21.678 1.00 32.13 335 THR A C 1
ATOM 2241 O O . THR A 1 314 ? 43.342 38.189 22.527 1.00 35.50 335 THR A O 1
ATOM 2245 N N . SER A 1 315 ? 43.501 37.533 20.384 1.00 31.79 336 SER A N 1
ATOM 2246 C CA . SER A 1 315 ? 43.756 38.876 19.875 1.00 32.64 336 SER A CA 1
ATOM 2247 C C . SER A 1 315 ? 42.773 39.419 18.838 1.00 33.06 336 SER A C 1
ATOM 2248 O O . SER A 1 315 ? 42.654 40.626 18.668 1.00 36.04 336 SER A O 1
ATOM 2251 N N . LYS A 1 316 ? 42.038 38.550 18.178 1.00 30.84 337 LYS A N 1
ATOM 2252 C CA . LYS A 1 316 ? 41.150 38.998 17.094 1.00 29.75 337 LYS A CA 1
ATOM 2253 C C . LYS A 1 316 ? 39.935 39.855 17.469 1.00 28.97 337 LYS A C 1
ATOM 2254 O O . LYS A 1 316 ? 39.582 40.859 16.816 1.00 28.42 337 LYS A O 1
ATOM 2260 N N . TYR A 1 317 ? 39.261 39.410 18.499 1.00 28.55 338 TYR A N 1
ATOM 2261 C CA . TYR A 1 317 ? 37.974 39.997 18.904 1.00 28.53 338 TYR A CA 1
ATOM 2262 C C . TYR A 1 317 ? 38.049 41.013 20.015 1.00 27.53 338 TYR A C 1
ATOM 2263 O O . TYR A 1 317 ? 38.864 40.945 20.934 1.00 27.89 338 TYR A O 1
ATOM 2272 N N . GLY A 1 318 ? 37.123 41.936 19.894 1.00 27.27 339 GLY A N 1
ATOM 2273 C CA . GLY A 1 318 ? 36.883 42.977 20.870 1.00 28.28 339 GLY A CA 1
ATOM 2274 C C . GLY A 1 318 ? 36.359 42.345 22.133 1.00 29.64 339 GLY A C 1
ATOM 2275 O O . GLY A 1 318 ? 36.155 41.129 22.204 1.00 30.45 339 GLY A O 1
ATOM 2276 N N . ILE A 1 319 ? 36.107 43.187 23.125 1.00 29.18 340 ILE A N 1
ATOM 2277 C CA . ILE A 1 319 ? 35.757 42.699 24.438 1.00 29.31 340 ILE A CA 1
ATOM 2278 C C . ILE A 1 319 ? 34.750 43.567 25.154 1.00 28.00 340 ILE A C 1
ATOM 2279 O O . ILE A 1 319 ? 34.509 44.675 24.759 1.00 29.18 340 ILE A O 1
ATOM 2284 N N . SER A 1 320 ? 34.147 43.002 26.208 1.00 28.43 341 SER A N 1
ATOM 2285 C CA . SER A 1 320 ? 33.348 43.815 27.113 1.00 28.77 341 SER A CA 1
ATOM 2286 C C . SER A 1 320 ? 34.326 44.600 28.009 1.00 28.39 341 SER A C 1
ATOM 2287 O O . SER A 1 320 ? 35.416 44.128 28.327 1.00 28.38 341 SER A O 1
ATOM 2290 N N . ALA A 1 321 ? 33.909 45.782 28.436 1.00 27.39 342 ALA A N 1
ATOM 2291 C CA . ALA A 1 321 ? 34.715 46.637 29.326 1.00 28.12 342 ALA A CA 1
ATOM 2292 C C . ALA A 1 321 ? 35.017 45.913 30.652 1.00 29.02 342 ALA A C 1
ATOM 2293 O O . ALA A 1 321 ? 36.036 46.126 31.328 1.00 28.94 342 ALA A O 1
ATOM 2295 N N . PHE A 1 322 ? 34.115 44.996 30.946 1.00 28.44 343 PHE A N 1
ATOM 2296 C CA . PHE A 1 322 ? 34.083 44.272 32.228 1.00 29.64 343 PHE A CA 1
ATOM 2297 C C . PHE A 1 322 ? 35.317 43.398 32.519 1.00 30.52 343 PHE A C 1
ATOM 2298 O O . PHE A 1 322 ? 35.668 43.162 33.676 1.00 28.13 343 PHE A O 1
ATOM 2306 N N . VAL A 1 323 ? 35.990 42.967 31.459 1.00 29.53 344 VAL A N 1
ATOM 2307 C CA . VAL A 1 323 ? 37.156 42.108 31.626 1.00 28.32 344 VAL A CA 1
ATOM 2308 C C . VAL A 1 323 ? 38.329 42.879 32.265 1.00 28.48 344 VAL A C 1
ATOM 2309 O O . VAL A 1 323 ? 39.282 42.279 32.738 1.00 28.64 344 VAL A O 1
ATOM 2313 N N . TYR A 1 324 ? 38.257 44.216 32.282 1.00 27.51 345 TYR A N 1
ATOM 2314 C CA . TYR A 1 324 ? 39.304 45.066 32.883 1.00 27.56 345 TYR A CA 1
ATOM 2315 C C . TYR A 1 324 ? 38.907 45.712 34.214 1.00 27.86 345 TYR A C 1
ATOM 2316 O O . TYR A 1 324 ? 39.574 46.624 34.724 1.00 28.05 345 TYR A O 1
ATOM 2325 N N . ALA A 1 325 ? 37.804 45.229 34.781 1.00 27.71 346 ALA A N 1
ATOM 2326 C CA . ALA A 1 325 ? 37.243 45.769 36.055 1.00 28.28 346 ALA A CA 1
ATOM 2327 C C . ALA A 1 325 ? 37.976 45.137 37.241 1.00 27.71 346 ALA A C 1
ATOM 2328 O O . ALA A 1 325 ? 37.406 44.407 38.026 1.00 29.34 346 ALA A O 1
ATOM 2330 N N . LYS A 1 326 ? 39.239 45.534 37.378 1.00 27.88 347 LYS A N 1
ATOM 2331 C CA . LYS A 1 326 ? 40.176 44.890 38.285 1.00 28.48 347 LYS A CA 1
ATOM 2332 C C . LYS A 1 326 ? 39.745 44.765 39.741 1.00 29.70 347 LYS A C 1
ATOM 2333 O O . LYS A 1 326 ? 39.976 43.721 40.392 1.00 29.52 347 LYS A O 1
ATOM 2339 N N . THR A 1 327 ? 39.097 45.824 40.207 1.00 30.90 348 THR A N 1
ATOM 2340 C CA . THR A 1 327 ? 38.684 45.926 41.593 1.00 29.75 348 THR A CA 1
ATOM 2341 C C . THR A 1 327 ? 37.184 45.977 41.783 1.00 29.55 348 THR A C 1
ATOM 2342 O O . THR A 1 327 ? 36.709 46.280 42.859 1.00 30.00 348 THR A O 1
ATOM 2346 N N . ALA A 1 328 ? 36.423 45.594 40.772 1.00 29.35 349 ALA A N 1
ATOM 2347 C CA . ALA A 1 328 ? 34.974 45.554 40.954 1.00 28.22 349 ALA A CA 1
ATOM 2348 C C . ALA A 1 328 ? 34.628 44.497 41.998 1.00 27.58 349 ALA A C 1
ATOM 2349 O O . ALA A 1 328 ? 35.216 43.396 41.996 1.00 28.93 349 ALA A O 1
ATOM 2351 N N . PRO A 1 329 ? 33.620 44.765 42.853 1.00 29.19 350 PRO A N 1
ATOM 2352 C CA . PRO A 1 329 ? 33.289 43.714 43.824 1.00 28.84 350 PRO A CA 1
ATOM 2353 C C . PRO A 1 329 ? 32.620 42.508 43.229 1.00 28.97 350 PRO A C 1
ATOM 2354 O O . PRO A 1 329 ? 32.000 42.574 42.189 1.00 29.75 350 PRO A O 1
ATOM 2358 N N . THR A 1 330 ? 32.752 41.409 43.945 1.00 29.89 351 THR A N 1
ATOM 2359 C CA . THR A 1 330 ? 32.042 40.201 43.620 1.00 27.84 351 THR A CA 1
ATOM 2360 C C . THR A 1 330 ? 30.739 40.272 44.396 1.00 28.79 351 THR A C 1
ATOM 2361 O O . THR A 1 330 ? 30.722 40.368 45.623 1.00 27.62 351 THR A O 1
ATOM 2365 N N . LEU A 1 331 ? 29.648 40.245 43.648 1.00 28.86 352 LEU A N 1
ATOM 2366 C CA . LEU A 1 331 ? 28.303 40.332 44.228 1.00 29.67 352 LEU A CA 1
ATOM 2367 C C . LEU A 1 331 ? 27.729 38.904 44.450 1.00 28.44 352 LEU A C 1
ATOM 2368 O O . LEU A 1 331 ? 27.340 38.194 43.510 1.00 31.92 352 LEU A O 1
ATOM 2373 N N . LEU A 1 332 ? 27.735 38.477 45.719 1.00 26.65 353 LEU A N 1
ATOM 2374 C CA . LEU A 1 332 ? 27.151 37.185 46.120 1.00 27.95 353 LEU A CA 1
ATOM 2375 C C . LEU A 1 332 ? 25.656 37.287 45.910 1.00 29.21 353 LEU A C 1
ATOM 2376 O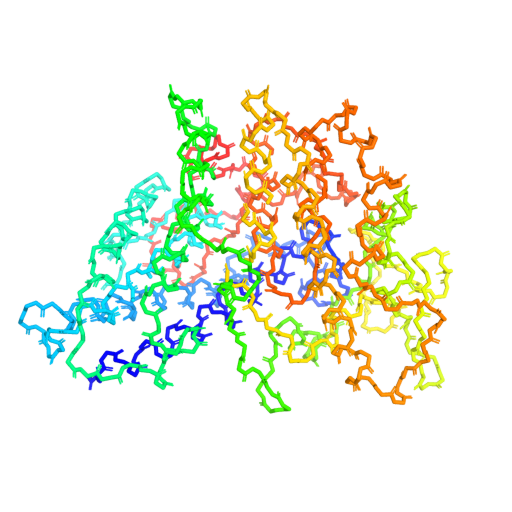 O . LEU A 1 332 ? 24.995 36.306 45.574 1.00 30.83 353 LEU A O 1
ATOM 2389 N N . SER A 1 334 ? 23.122 40.725 44.566 1.00 29.08 355 SER A N 1
ATOM 2390 C CA . SER A 1 334 ? 22.921 42.155 44.347 1.00 28.15 355 SER A CA 1
ATOM 2391 C C . SER A 1 334 ? 21.553 42.694 44.703 1.00 28.99 355 SER A C 1
ATOM 2392 O O . SER A 1 334 ? 20.541 41.992 44.757 1.00 29.40 355 SER A O 1
ATOM 2395 N N . TYR A 1 335 ? 21.552 44.003 44.960 1.00 27.56 356 TYR A N 1
ATOM 2396 C CA . TYR A 1 335 ? 20.317 44.678 45.209 1.00 28.22 356 TYR A CA 1
ATOM 2397 C C . TYR A 1 335 ? 19.454 44.606 43.963 1.00 26.71 356 TYR A C 1
ATOM 2398 O O . TYR A 1 335 ? 18.245 44.375 44.042 1.00 25.61 356 TYR A O 1
ATOM 2407 N N . HIS A 1 336 ? 20.085 44.726 42.798 1.00 27.68 357 HIS A N 1
ATOM 2408 C CA . HIS A 1 336 ? 19.311 44.701 41.545 1.00 27.95 357 HIS A CA 1
ATOM 2409 C C . HIS A 1 336 ? 18.661 43.351 41.375 1.00 29.51 357 HIS A C 1
ATOM 2410 O O . HIS A 1 336 ? 17.511 43.283 40.972 1.00 27.86 357 HIS A O 1
ATOM 2417 N N . GLU A 1 337 ? 19.393 42.289 41.687 1.00 29.98 358 GLU A N 1
ATOM 2418 C CA . GLU A 1 337 ? 18.812 40.943 41.578 1.00 29.53 358 GLU A CA 1
ATOM 2419 C C . GLU A 1 337 ? 17.584 40.849 42.479 1.00 29.93 358 GLU A C 1
ATOM 2420 O O . GLU A 1 337 ? 16.550 40.292 42.115 1.00 31.55 358 GLU A O 1
ATOM 2426 N N . LEU A 1 338 ? 17.682 41.428 43.652 1.00 30.20 359 LEU A N 1
ATOM 2427 C CA . LEU A 1 338 ? 16.562 41.332 44.604 1.00 29.89 359 LEU A CA 1
ATOM 2428 C C . LEU A 1 338 ? 15.337 42.082 44.063 1.00 29.18 359 LEU A C 1
ATOM 2429 O O . LEU A 1 338 ? 14.182 41.684 44.228 1.00 29.74 359 LEU A O 1
ATOM 2442 N N . PHE A 1 340 ? 14.673 42.522 40.937 1.00 28.80 361 PHE A N 1
ATOM 2443 C CA . PHE A 1 340 ? 14.203 41.742 39.787 1.00 28.98 361 PHE A CA 1
ATOM 2444 C C . PHE A 1 340 ? 13.371 40.568 40.274 1.00 29.01 361 PHE A C 1
ATOM 2445 O O . PHE A 1 340 ? 12.438 40.104 39.602 1.00 29.05 361 PHE A O 1
ATOM 2453 N N . LEU A 1 341 ? 13.696 40.097 41.468 1.00 27.05 362 LEU A N 1
ATOM 2454 C CA . LEU A 1 341 ? 12.916 39.019 42.070 1.00 27.17 362 LEU A CA 1
ATOM 2455 C C . LEU A 1 341 ? 11.580 39.567 42.470 1.00 28.95 362 LEU A C 1
ATOM 2456 O O . LEU A 1 341 ? 10.525 38.955 42.289 1.00 30.09 362 LEU A O 1
ATOM 2461 N N . LYS A 1 342 ? 11.625 40.752 43.034 1.00 29.05 363 LYS A N 1
ATOM 2462 C CA . LYS A 1 342 ? 10.399 41.443 43.493 1.00 30.20 363 LYS A CA 1
ATOM 2463 C C . LYS A 1 342 ? 9.470 41.705 42.299 1.00 30.76 363 LYS A C 1
ATOM 2464 O O . LYS A 1 342 ? 8.276 41.437 42.321 1.00 31.58 363 LYS A O 1
ATOM 2470 N N . ALA A 1 343 ? 10.066 42.234 41.250 1.00 28.69 364 ALA A N 1
ATOM 2471 C CA . ALA A 1 343 ? 9.350 42.501 39.985 1.00 27.09 364 ALA A CA 1
ATOM 2472 C C . ALA A 1 343 ? 8.788 41.209 39.367 1.00 28.78 364 ALA A C 1
ATOM 2473 O O . ALA A 1 343 ? 7.637 41.169 38.908 1.00 30.07 364 ALA A O 1
ATOM 2475 N N . GLU A 1 344 ? 9.585 40.161 39.363 1.00 29.36 365 GLU A N 1
ATOM 2476 C CA . GLU A 1 344 ? 9.147 38.896 38.773 1.00 27.70 365 GLU A CA 1
ATOM 2477 C C . GLU A 1 344 ? 7.945 38.343 39.576 1.00 28.89 365 GLU A C 1
ATOM 2478 O O . GLU A 1 344 ? 6.953 37.816 39.039 1.00 26.80 365 GLU A O 1
ATOM 2484 N N . ALA A 1 345 ? 8.062 38.450 40.888 1.00 27.37 366 ALA A N 1
ATOM 2485 C CA . ALA A 1 345 ? 6.982 37.967 41.761 1.00 27.76 366 ALA A CA 1
ATOM 2486 C C . ALA A 1 345 ? 5.688 38.717 41.481 1.00 28.88 366 ALA A C 1
ATOM 2487 O O . ALA A 1 345 ? 4.619 38.122 41.357 1.00 29.41 366 ALA A O 1
ATOM 2489 N N . LEU A 1 346 ? 5.776 40.030 41.351 1.00 27.18 367 LEU A N 1
ATOM 2490 C CA . LEU A 1 346 ? 4.574 40.841 41.070 1.00 28.89 367 LEU A CA 1
ATOM 2491 C C . LEU A 1 346 ? 3.988 40.499 39.712 1.00 30.08 367 LEU A C 1
ATOM 2492 O O . LEU A 1 346 ? 2.785 40.281 39.568 1.00 29.13 367 LEU A O 1
ATOM 2497 N N . CYS A 1 347 ? 4.847 40.377 38.719 1.00 28.79 368 CYS A N 1
ATOM 2498 C CA . CYS A 1 347 ? 4.380 40.001 37.384 1.00 29.78 368 CYS A CA 1
ATOM 2499 C C . CYS A 1 347 ? 3.605 38.706 37.453 1.00 29.13 368 CYS A C 1
ATOM 2500 O O . CYS A 1 347 ? 2.496 38.586 36.988 1.00 29.31 368 CYS A O 1
ATOM 2503 N N . ARG A 1 348 ? 4.230 37.708 38.015 1.00 30.34 369 ARG A N 1
ATOM 2504 C CA . ARG A 1 348 ? 3.584 36.398 38.074 1.00 28.46 369 ARG A CA 1
ATOM 2505 C C . ARG A 1 348 ? 2.302 36.407 38.925 1.00 29.84 369 ARG A C 1
ATOM 2506 O O . ARG A 1 348 ? 1.446 35.526 38.769 1.00 31.73 369 ARG A O 1
ATOM 2514 N N . LEU A 1 349 ? 2.171 37.410 39.793 1.00 28.35 370 LEU A N 1
ATOM 2515 C CA . LEU A 1 349 ? 0.967 37.591 40.633 1.00 30.04 370 LEU A CA 1
ATOM 2516 C C . LEU A 1 349 ? -0.042 38.444 39.888 1.00 31.94 370 LEU A C 1
ATOM 2517 O O . LEU A 1 349 ? -1.111 38.779 40.400 1.00 31.44 370 LEU A O 1
ATOM 2522 N N . ASN A 1 350 ? 0.275 38.768 38.650 1.00 34.28 371 ASN A N 1
ATOM 2523 C CA . ASN A 1 350 ? -0.607 39.662 37.925 1.00 36.35 371 ASN A CA 1
ATOM 2524 C C . ASN A 1 350 ? -0.792 41.027 38.581 1.00 37.48 371 ASN A C 1
ATOM 2525 O O . ASN A 1 350 ? -1.890 41.627 38.527 1.00 38.27 371 ASN A O 1
ATOM 2530 N N . ARG A 1 351 ? 0.259 41.490 39.251 1.00 34.50 372 ARG A N 1
ATOM 2531 C CA A ARG A 1 351 ? 0.251 42.824 39.864 0.50 34.14 372 ARG A CA 1
ATOM 2532 C CA B ARG A 1 351 ? 0.275 42.804 39.894 0.50 34.04 372 ARG A CA 1
ATOM 2533 C C . ARG A 1 351 ? 1.271 43.742 39.218 1.00 33.28 372 ARG A C 1
ATOM 2534 O O . ARG A 1 351 ? 2.180 43.308 38.549 1.00 34.91 372 ARG A O 1
ATOM 2549 N N . ASP A 1 352 ? 1.072 45.029 39.437 1.00 33.46 373 ASP A N 1
ATOM 2550 C CA . ASP A 1 352 ? 1.948 46.070 38.865 1.00 34.28 373 ASP A CA 1
ATOM 2551 C C . ASP A 1 352 ? 3.351 45.951 39.423 1.00 33.84 373 ASP A C 1
ATOM 2552 O O . ASP A 1 352 ? 3.557 45.998 40.634 1.00 33.52 373 ASP A O 1
ATOM 2557 N N . ALA A 1 353 ? 4.312 45.819 38.511 1.00 33.32 374 ALA A N 1
ATOM 2558 C CA . ALA A 1 353 ? 5.744 45.667 38.869 1.00 31.03 374 ALA A CA 1
ATOM 2559 C C . ALA A 1 353 ? 6.568 46.843 38.385 1.00 31.95 374 ALA A C 1
ATOM 2560 O O . ALA A 1 353 ? 7.776 46.851 38.467 1.00 32.32 374 ALA A O 1
ATOM 2562 N N . GLU A 1 354 ? 5.907 47.869 37.896 1.00 31.98 375 GLU A N 1
ATOM 2563 C CA . GLU A 1 354 ? 6.643 48.957 37.279 1.00 32.84 375 GLU A CA 1
ATOM 2564 C C . GLU A 1 354 ? 7.696 49.634 38.162 1.00 31.96 375 GLU A C 1
ATOM 2565 O O . GLU A 1 354 ? 8.822 49.906 37.703 1.00 32.29 375 GLU A O 1
ATOM 2571 N N . ASP A 1 355 ? 7.339 49.933 39.401 1.00 30.46 376 ASP A N 1
ATOM 2572 C CA . ASP A 1 355 ? 8.256 50.674 40.263 1.00 31.59 376 ASP A CA 1
ATOM 2573 C C . ASP A 1 355 ? 9.411 49.782 40.603 1.00 31.22 376 ASP A C 1
ATOM 2574 O O . ASP A 1 355 ? 10.572 50.205 40.628 1.00 29.80 376 ASP A O 1
ATOM 2579 N N . ALA A 1 356 ? 9.074 48.516 40.799 1.00 29.78 377 ALA A N 1
ATOM 2580 C CA . ALA A 1 356 ? 10.070 47.530 41.193 1.00 30.26 377 ALA A CA 1
ATOM 2581 C C . ALA A 1 356 ? 11.071 47.344 40.061 1.00 29.61 377 ALA A C 1
ATOM 2582 O O . ALA A 1 356 ? 12.277 47.299 40.272 1.00 28.23 377 ALA A O 1
ATOM 2584 N N . LEU A 1 357 ? 10.543 47.228 38.855 1.00 30.21 378 LEU A N 1
ATOM 2585 C CA . LEU A 1 357 ? 11.385 47.016 37.691 1.00 30.21 378 LEU A CA 1
ATOM 2586 C C . LEU A 1 357 ? 12.280 48.214 37.475 1.00 29.45 378 LEU A C 1
ATOM 2587 O O . LEU A 1 357 ? 13.440 48.080 37.112 1.00 29.03 378 LEU A O 1
ATOM 2592 N N . LYS A 1 358 ? 11.761 49.399 37.739 1.00 30.74 379 LYS A N 1
ATOM 2593 C CA . LYS A 1 358 ? 12.575 50.591 37.494 1.00 30.91 379 LYS A CA 1
ATOM 2594 C C . LYS A 1 358 ? 13.745 50.606 38.459 1.00 30.64 379 LYS A C 1
ATOM 2595 O O . LYS A 1 358 ? 14.882 50.945 38.120 1.00 28.04 379 LYS A O 1
ATOM 2601 N N . GLU A 1 359 ? 13.446 50.241 39.681 1.00 31.63 380 GLU A N 1
ATOM 2602 C CA . GLU A 1 359 ? 14.457 50.235 40.733 1.00 32.03 380 GLU A CA 1
ATOM 2603 C C . GLU A 1 359 ? 15.560 49.249 40.367 1.00 30.47 380 GLU A C 1
ATOM 2604 O O . GLU A 1 359 ? 16.770 49.520 40.536 1.00 28.27 380 GLU A O 1
ATOM 2610 N N . ALA A 1 360 ? 15.143 48.134 39.772 1.00 29.74 381 ALA A N 1
ATOM 2611 C CA . ALA A 1 360 ? 16.056 47.060 39.395 1.00 28.46 381 ALA A CA 1
ATOM 2612 C C . ALA A 1 360 ? 16.934 47.451 38.196 1.00 29.93 381 ALA A C 1
ATOM 2613 O O . ALA A 1 360 ? 18.135 47.271 38.196 1.00 27.70 381 ALA A O 1
ATOM 2615 N N . VAL A 1 361 ? 16.308 48.036 37.195 1.00 29.20 382 VAL A N 1
ATOM 2616 C CA . VAL A 1 361 ? 17.016 48.496 35.983 1.00 30.26 382 VAL A CA 1
ATOM 2617 C C . VAL A 1 361 ? 18.011 49.605 36.325 1.00 30.41 382 VAL A C 1
ATOM 2618 O O . VAL A 1 361 ? 19.162 49.575 35.874 1.00 31.30 382 VAL A O 1
ATOM 2622 N N . VAL A 1 362 ? 17.584 50.571 37.119 1.00 29.39 383 VAL A N 1
ATOM 2623 C CA . VAL A 1 362 ? 18.467 51.675 37.487 1.00 29.58 383 VAL A CA 1
ATOM 2624 C C . VAL A 1 362 ? 19.647 51.106 38.298 1.00 31.09 383 VAL A C 1
ATOM 2625 O O . VAL A 1 362 ? 20.792 51.372 37.977 1.00 31.46 383 VAL A O 1
ATOM 2629 N N . ALA A 1 363 ? 19.372 50.307 39.322 1.00 30.03 384 ALA A N 1
ATOM 2630 C CA . ALA A 1 363 ? 20.470 49.734 40.123 1.00 30.40 384 ALA A CA 1
ATOM 2631 C C . ALA A 1 363 ? 21.427 48.944 39.227 1.00 29.57 384 ALA A C 1
ATOM 2632 O O . ALA A 1 363 ? 22.630 48.971 39.402 1.00 30.26 384 ALA A O 1
ATOM 2634 N N . GLY A 1 364 ? 20.882 48.192 38.290 1.00 27.89 385 GLY A N 1
ATOM 2635 C CA . GLY A 1 364 ? 21.734 47.362 37.409 1.00 29.99 385 GLY A CA 1
ATOM 2636 C C . GLY A 1 364 ? 22.658 48.211 36.557 1.00 29.98 385 GLY A C 1
ATOM 2637 O O . GLY A 1 364 ? 23.807 47.871 36.317 1.00 29.14 385 GLY A O 1
ATOM 2638 N N . LEU A 1 365 ? 22.113 49.322 36.092 1.00 27.97 386 LEU A N 1
ATOM 2639 C CA . LEU A 1 365 ? 22.866 50.263 35.271 1.00 29.42 386 LEU A CA 1
ATOM 2640 C C . LEU A 1 365 ? 23.961 50.935 36.090 1.00 31.11 386 LEU A C 1
ATOM 2641 O O . LEU A 1 365 ? 25.050 51.188 35.592 1.00 31.32 386 LEU A O 1
ATOM 2646 N N . LEU A 1 366 ? 23.661 51.239 37.346 1.00 30.30 387 LEU A N 1
ATOM 2647 C CA . LEU A 1 366 ? 24.634 51.969 38.203 1.00 30.51 387 LEU A CA 1
ATOM 2648 C C . LEU A 1 366 ? 25.780 51.011 38.572 1.00 30.54 387 LEU A C 1
ATOM 2649 O O . LEU A 1 366 ? 26.938 51.415 38.663 1.00 29.63 387 LEU A O 1
ATOM 2654 N N . ASN A 1 367 ? 25.468 49.723 38.660 1.00 28.53 388 ASN A N 1
ATOM 2655 C CA . ASN A 1 367 ? 26.484 48.730 39.006 1.00 30.63 388 ASN A CA 1
ATOM 2656 C C . ASN A 1 367 ? 27.387 48.530 37.786 1.00 31.17 388 ASN A C 1
ATOM 2657 O O . ASN A 1 367 ? 28.584 48.339 37.898 1.00 30.08 388 ASN A O 1
ATOM 2662 N N . ALA A 1 368 ? 26.755 48.574 36.621 1.00 30.06 389 ALA A N 1
ATOM 2663 C CA . ALA A 1 368 ? 27.455 48.441 35.347 1.00 30.66 389 ALA A CA 1
ATOM 2664 C C . ALA A 1 368 ? 28.427 49.585 35.171 1.00 29.31 389 ALA A C 1
ATOM 2665 O O . ALA A 1 368 ? 29.581 49.413 34.794 1.00 27.76 389 ALA A O 1
ATOM 2667 N N . GLU A 1 369 ? 27.940 50.784 35.472 1.00 29.95 390 GLU A N 1
ATOM 2668 C CA . GLU A 1 369 ? 28.749 51.969 35.367 1.00 30.43 390 GLU A CA 1
ATOM 2669 C C . GLU A 1 369 ? 29.904 51.912 36.360 1.00 30.86 390 GLU A C 1
ATOM 2670 O O . GLU A 1 369 ? 31.006 52.344 36.061 1.00 29.96 390 GLU A O 1
ATOM 2676 N N . ASN A 1 370 ? 29.641 51.368 37.537 1.00 28.44 391 ASN A N 1
ATOM 2677 C CA . ASN A 1 370 ? 30.701 51.230 38.531 1.00 28.76 391 ASN A CA 1
ATOM 2678 C C . ASN A 1 370 ? 31.832 50.409 37.933 1.00 25.61 391 ASN A C 1
ATOM 2679 O O . ASN A 1 370 ? 32.999 50.798 37.977 1.00 26.28 391 ASN A O 1
ATOM 2684 N N . SER A 1 371 ? 31.494 49.259 37.364 1.00 24.87 392 SER A N 1
ATOM 2685 C CA . SER A 1 371 ? 32.526 48.417 36.796 1.00 26.50 392 SER A CA 1
ATOM 2686 C C . SER A 1 371 ? 33.196 48.955 35.559 1.00 28.36 392 SER A C 1
ATOM 2687 O O . SER A 1 371 ? 34.406 48.784 35.349 1.00 26.09 392 SER A O 1
ATOM 2690 N N . ILE A 1 372 ? 32.397 49.617 34.735 1.00 30.67 393 ILE A N 1
ATOM 2691 C CA . ILE A 1 372 ? 32.903 50.194 33.492 1.00 28.57 393 ILE A CA 1
ATOM 2692 C C . ILE A 1 372 ? 33.950 51.248 33.839 1.00 30.88 393 ILE A C 1
ATOM 2693 O O . ILE A 1 372 ? 35.018 51.244 33.261 1.00 33.77 393 ILE A O 1
ATOM 2698 N N . SER A 1 373 ? 33.631 52.140 34.777 1.00 30.54 394 SER A N 1
ATOM 2699 C CA . SER A 1 373 ? 34.557 53.192 35.229 1.00 30.57 394 SER A CA 1
ATOM 2700 C C . SER A 1 373 ? 35.852 52.635 35.830 1.00 28.46 394 SER A C 1
ATOM 2701 O O . SER A 1 373 ? 36.935 53.165 35.615 1.00 29.92 394 SER A O 1
ATOM 2704 N N . ILE A 1 374 ? 35.713 51.596 36.620 1.00 28.87 395 ILE A N 1
ATOM 2705 C CA . ILE A 1 374 ? 36.882 50.926 37.216 1.00 27.81 395 ILE A CA 1
ATOM 2706 C C . ILE A 1 374 ? 37.795 50.470 36.077 1.00 28.00 395 ILE A C 1
ATOM 2707 O O . ILE A 1 374 ? 39.029 50.611 36.115 1.00 27.58 395 ILE A O 1
ATOM 2712 N N . ALA A 1 375 ? 37.155 49.922 35.045 1.00 29.06 396 ALA A N 1
ATOM 2713 C CA . ALA A 1 375 ? 37.872 49.332 33.892 1.00 29.00 396 ALA A CA 1
ATOM 2714 C C . ALA A 1 375 ? 38.605 50.379 33.074 1.00 28.79 396 ALA A C 1
ATOM 2715 O O . ALA A 1 375 ? 39.740 50.164 32.666 1.00 28.48 396 ALA A O 1
ATOM 2717 N N . ILE A 1 376 ? 37.939 51.508 32.863 1.00 27.37 397 ILE A N 1
ATOM 2718 C CA . ILE A 1 376 ? 38.510 52.645 32.139 1.00 27.14 397 ILE A CA 1
ATOM 2719 C C . ILE A 1 376 ? 39.712 53.174 32.912 1.00 27.00 397 ILE A C 1
ATOM 2720 O O . ILE A 1 376 ? 40.759 53.455 32.335 1.00 28.57 397 ILE A O 1
ATOM 2725 N N . LYS A 1 377 ? 39.572 53.269 34.225 1.00 27.04 398 LYS A N 1
ATOM 2726 C CA . LYS A 1 377 ? 40.651 53.790 35.038 1.00 28.82 398 LYS A CA 1
ATOM 2727 C C . LYS A 1 377 ? 41.820 52.803 34.940 1.00 27.69 398 LYS A C 1
ATOM 2728 O O . LYS A 1 377 ? 42.943 53.179 34.682 1.00 28.36 398 LYS A O 1
ATOM 2734 N N . GLU A 1 378 ? 41.532 51.525 35.057 1.00 28.23 399 GLU A N 1
ATOM 2735 C CA . GLU A 1 378 ? 42.584 50.505 35.011 1.00 27.48 399 GLU A CA 1
ATOM 2736 C C . GLU A 1 378 ? 43.366 50.515 33.693 1.00 28.25 399 GLU A C 1
ATOM 2737 O O . GLU A 1 378 ? 44.599 50.423 33.690 1.00 29.96 399 GLU A O 1
ATOM 2743 N N . LEU A 1 379 ? 42.659 50.623 32.576 1.00 27.97 400 LEU A N 1
ATOM 2744 C CA . LEU A 1 379 ? 43.311 50.661 31.244 1.00 28.64 400 LEU A CA 1
ATOM 2745 C C . LEU A 1 379 ? 44.162 51.886 31.024 1.00 29.28 400 LEU A C 1
ATOM 2746 O O . LEU A 1 379 ? 45.182 51.837 30.351 1.00 29.18 400 LEU A O 1
ATOM 2751 N N . GLY A 1 380 ? 43.764 52.981 31.636 1.00 29.96 401 GLY A N 1
ATOM 2752 C CA . GLY A 1 380 ? 44.505 54.217 31.481 1.00 29.63 401 GLY A CA 1
ATOM 2753 C C . GLY A 1 380 ? 44.815 54.552 30.029 1.00 29.35 401 GLY A C 1
ATOM 2754 O O . GLY A 1 380 ? 43.939 54.561 29.168 1.00 29.45 401 GLY A O 1
ATOM 2755 N N . SER A 1 381 ? 46.086 54.816 29.772 1.00 28.58 402 SER A N 1
ATOM 2756 C CA . SER A 1 381 ? 46.549 55.215 28.445 1.00 28.82 402 SER A CA 1
ATOM 2757 C C . SER A 1 381 ? 46.456 54.077 27.437 1.00 26.55 402 SER A C 1
ATOM 2758 O O . SER A 1 381 ? 46.784 54.227 26.263 1.00 27.05 402 SER A O 1
ATOM 2761 N N . GLY A 1 382 ? 46.019 52.927 27.899 1.00 25.12 403 GLY A N 1
ATOM 2762 C CA . GLY A 1 382 ? 45.831 51.807 26.985 1.00 26.68 403 GLY A CA 1
ATOM 2763 C C . GLY A 1 382 ? 44.503 51.895 26.235 1.00 28.64 403 GLY A C 1
ATOM 2764 O O . GLY A 1 382 ? 44.142 51.057 25.379 1.00 29.38 403 GLY A O 1
ATOM 2765 N N . LEU A 1 383 ? 43.769 52.945 26.549 1.00 28.25 404 LEU A N 1
ATOM 2766 C CA . LEU A 1 383 ? 42.425 53.084 25.992 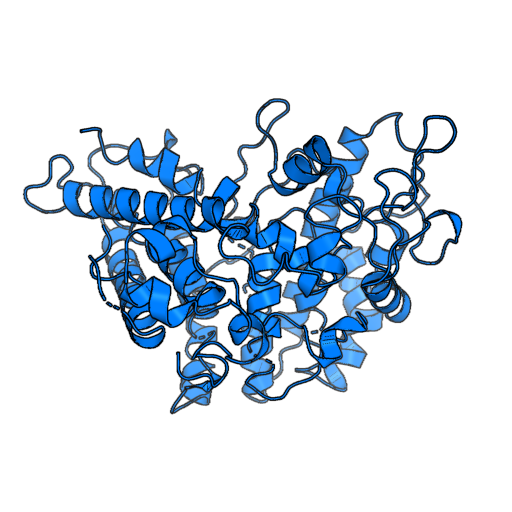1.00 28.34 404 LEU A CA 1
ATOM 2767 C C . LEU A 1 383 ? 42.106 54.481 25.547 1.00 29.10 404 LEU A C 1
ATOM 2768 O O . LEU A 1 383 ? 42.463 55.444 26.197 1.00 28.46 404 LEU A O 1
ATOM 2773 N N . ASN A 1 384 ? 41.457 54.540 24.394 1.00 29.15 405 ASN A N 1
ATOM 2774 C CA . ASN A 1 384 ? 40.845 55.759 23.849 1.00 28.19 405 ASN A CA 1
ATOM 2775 C C . ASN A 1 384 ? 39.367 55.651 24.190 1.00 28.14 405 ASN A C 1
ATOM 2776 O O . ASN A 1 384 ? 38.687 54.726 23.743 1.00 28.63 405 ASN A O 1
ATOM 2781 N N . THR A 1 385 ? 38.852 56.544 25.013 1.00 27.08 406 THR A N 1
ATOM 2782 C CA . THR A 1 385 ? 37.430 56.500 25.332 1.00 26.30 406 THR A CA 1
ATOM 2783 C C . THR A 1 385 ? 36.633 57.137 24.191 1.00 25.50 406 THR A C 1
ATOM 2784 O O . THR A 1 385 ? 37.184 57.786 23.288 1.00 24.15 406 THR A O 1
ATOM 2788 N N . ASN A 1 386 ? 35.328 56.905 24.194 1.00 26.87 407 ASN A N 1
ATOM 2789 C CA . ASN A 1 386 ? 34.481 57.610 23.253 1.00 27.44 407 ASN A CA 1
ATOM 2790 C C . ASN A 1 386 ? 33.924 58.828 23.997 1.00 28.20 407 ASN A C 1
ATOM 2791 O O . ASN A 1 386 ? 34.540 59.294 24.972 1.00 28.85 407 ASN A O 1
ATOM 2796 N N . SER A 1 387 ? 32.796 59.349 23.527 1.00 28.84 408 SER A N 1
ATOM 2797 C CA . SER A 1 387 ? 32.196 60.560 24.131 1.00 28.18 408 SER A CA 1
ATOM 2798 C C . SER A 1 387 ? 30.973 60.205 24.928 1.00 29.77 408 SER A C 1
ATOM 2799 O O . SER A 1 387 ? 30.188 61.060 25.290 1.00 32.27 408 SER A O 1
ATOM 2802 N N . SER A 1 388 ? 30.799 58.917 25.176 1.00 30.74 409 SER A N 1
ATOM 2803 C CA . SER A 1 388 ? 29.653 58.481 25.969 1.00 32.07 409 SER A CA 1
ATOM 2804 C C . SER A 1 388 ? 29.676 59.121 27.343 1.00 33.20 409 SER A C 1
ATOM 2805 O O . SER A 1 388 ? 30.734 59.387 27.923 1.00 33.08 409 SER A O 1
ATOM 2808 N N . GLU A 1 389 ? 28.476 59.383 27.841 1.00 33.96 410 GLU A N 1
ATOM 2809 C CA . GLU A 1 389 ? 28.300 59.988 29.158 1.00 34.63 410 GLU A CA 1
ATOM 2810 C C . GLU A 1 389 ? 28.233 58.944 30.241 1.00 31.73 410 GLU A C 1
ATOM 2811 O O . GLU A 1 389 ? 27.721 57.860 30.051 1.00 29.41 410 GLU A O 1
ATOM 2817 N N . VAL A 1 390 ? 28.720 59.307 31.411 1.00 30.40 411 VAL A N 1
ATOM 2818 C CA . VAL A 1 390 ? 28.655 58.408 32.557 1.00 30.62 411 VAL A CA 1
ATOM 2819 C C . VAL A 1 390 ? 27.186 58.083 32.860 1.00 30.07 411 VAL A C 1
ATOM 2820 O O . VAL A 1 390 ? 26.350 58.932 32.795 1.00 30.67 411 VAL A O 1
ATOM 2824 N N . ILE A 1 391 ? 26.874 56.826 33.148 1.00 25.47 412 ILE A N 1
ATOM 2825 C CA . ILE A 1 391 ? 25.499 56.463 33.492 1.00 26.18 412 ILE A CA 1
ATOM 2826 C C . ILE A 1 391 ? 25.218 56.912 34.938 1.00 30.36 412 ILE A C 1
ATOM 2827 O O . ILE A 1 391 ? 25.950 56.555 35.869 1.00 31.23 412 ILE A O 1
ATOM 2832 N N . THR A 1 392 ? 24.184 57.743 35.106 1.00 29.00 413 THR A N 1
ATOM 2833 C CA . THR A 1 392 ? 23.790 58.200 36.417 1.00 28.52 413 THR A CA 1
ATOM 2834 C C . THR A 1 392 ? 22.389 57.765 36.826 1.00 30.45 413 THR A C 1
ATOM 2835 O O . THR A 1 392 ? 21.632 57.176 36.070 1.00 30.43 413 THR A O 1
ATOM 2839 N N . GLU A 1 393 ? 22.024 58.097 38.047 1.00 31.86 414 GLU A N 1
ATOM 2840 C CA . GLU A 1 393 ? 20.686 57.692 38.535 1.00 33.20 414 GLU A CA 1
ATOM 2841 C C . GLU A 1 393 ? 19.634 58.376 37.648 1.00 30.50 414 GLU A C 1
ATOM 2842 O O . GLU A 1 393 ? 18.629 57.795 37.289 1.00 30.75 414 GLU A O 1
ATOM 2848 N N . THR A 1 394 ? 19.954 59.572 37.209 1.00 29.84 415 THR A N 1
ATOM 2849 C CA . THR A 1 394 ? 19.019 60.388 36.401 1.00 29.76 415 THR A CA 1
ATOM 2850 C C . THR A 1 394 ? 18.917 59.861 34.980 1.00 28.78 415 THR A C 1
ATOM 2851 O O . THR A 1 394 ? 17.828 59.740 34.401 1.00 27.97 415 THR A O 1
ATOM 2855 N N . SER A 1 395 ? 20.070 59.605 34.398 1.00 29.11 416 SER A N 1
ATOM 2856 C CA . SER A 1 395 ? 20.115 59.172 33.005 1.00 28.88 416 SER A CA 1
ATOM 2857 C C . SER A 1 395 ? 19.492 57.800 32.881 1.00 29.84 416 SER A C 1
ATOM 2858 O O . SER A 1 395 ? 18.795 57.523 31.906 1.00 29.27 416 SER A O 1
ATOM 2861 N N . ALA A 1 396 ? 19.740 56.956 33.880 1.00 31.52 417 ALA A N 1
ATOM 2862 C CA . ALA A 1 396 ? 19.239 55.599 33.901 1.00 30.77 417 ALA A CA 1
ATOM 2863 C C . ALA A 1 396 ? 17.723 55.587 34.021 1.00 31.62 417 ALA A C 1
ATOM 2864 O O . ALA A 1 396 ? 17.049 54.775 33.389 1.00 32.79 417 ALA A O 1
ATOM 2866 N N . GLY A 1 397 ? 17.228 56.433 34.915 1.00 29.84 418 GLY A N 1
ATOM 2867 C CA . GLY A 1 397 ? 15.783 56.583 35.165 1.00 29.36 418 GLY A CA 1
ATOM 2868 C C . GLY A 1 397 ? 15.047 57.038 33.923 1.00 30.19 418 GLY A C 1
ATOM 2869 O O . GLY A 1 397 ? 13.945 56.564 33.615 1.00 29.98 418 GLY A O 1
ATOM 2870 N N . LYS A 1 398 ? 15.682 57.943 33.193 1.00 30.21 419 LYS A N 1
ATOM 2871 C CA . LYS A 1 398 ? 15.098 58.504 31.970 1.00 31.36 419 LYS A CA 1
ATOM 2872 C C . LYS A 1 398 ? 15.062 57.472 30.872 1.00 32.47 419 LYS A C 1
ATOM 2873 O O . LYS A 1 398 ? 14.153 57.448 30.032 1.00 33.85 419 LYS A O 1
ATOM 2879 N N . TYR A 1 399 ? 16.073 56.617 30.894 1.00 31.33 420 TYR A N 1
ATOM 2880 C CA . TYR A 1 399 ? 16.181 55.546 29.912 1.00 30.26 420 TYR A CA 1
ATOM 2881 C C . TYR A 1 399 ? 15.053 54.562 30.197 1.00 31.01 420 TYR A C 1
ATOM 2882 O O . TYR A 1 399 ? 14.382 54.026 29.300 1.00 29.68 420 TYR A O 1
ATOM 2891 N N . PHE A 1 400 ? 14.831 54.322 31.480 1.00 30.57 421 PHE A N 1
ATOM 2892 C CA . PHE A 1 400 ? 13.737 53.421 31.842 1.00 32.26 421 PHE A CA 1
ATOM 2893 C C . PHE A 1 400 ? 12.390 53.959 31.310 1.00 31.86 421 PHE A C 1
ATOM 2894 O O . PHE A 1 400 ? 11.586 53.230 30.736 1.00 31.18 421 PHE A O 1
ATOM 2902 N N . ASP A 1 401 ? 12.178 55.247 31.558 1.00 30.30 422 ASP A N 1
ATOM 2903 C CA . ASP A 1 401 ? 10.934 55.965 31.203 1.00 31.26 422 ASP A CA 1
ATOM 2904 C C . ASP A 1 401 ? 10.756 56.032 29.697 1.00 32.17 422 ASP A C 1
ATOM 2905 O O . ASP A 1 401 ? 9.664 55.882 29.152 1.00 31.59 422 ASP A O 1
ATOM 2910 N N . ASP A 1 402 ? 11.873 56.206 29.018 1.00 31.94 423 ASP A N 1
ATOM 2911 C CA . ASP A 1 402 ? 11.851 56.451 27.574 1.00 31.72 423 ASP A CA 1
ATOM 2912 C C . ASP A 1 402 ? 11.744 55.181 26.762 1.00 30.77 423 ASP A C 1
ATOM 2913 O O . ASP A 1 402 ? 11.195 55.195 25.669 1.00 29.76 423 ASP A O 1
ATOM 2918 N N . VAL A 1 403 ? 12.224 54.078 27.322 1.00 30.74 424 VAL A N 1
ATOM 2919 C CA . VAL A 1 403 ? 12.306 52.833 26.580 1.00 30.16 424 VAL A CA 1
ATOM 2920 C C . VAL A 1 403 ? 11.675 51.604 27.254 1.00 29.96 424 VAL A C 1
ATOM 2921 O O . VAL A 1 403 ? 10.822 50.914 26.675 1.00 30.20 424 VAL A O 1
ATOM 2925 N N . VAL A 1 404 ? 12.079 51.356 28.486 1.00 29.81 425 VAL A N 1
ATOM 2926 C CA . VAL A 1 404 ? 11.650 50.136 29.163 1.00 28.45 425 VAL A CA 1
ATOM 2927 C C . VAL A 1 404 ? 10.203 50.137 29.589 1.00 28.67 425 VAL A C 1
ATOM 2928 O O . VAL A 1 404 ? 9.527 49.118 29.510 1.00 29.71 425 VAL A O 1
ATOM 2932 N N . LYS A 1 405 ? 9.709 51.302 29.977 1.00 31.99 426 LYS A N 1
ATOM 2933 C CA . LYS A 1 405 ? 8.361 51.379 30.555 1.00 32.77 426 LYS A CA 1
ATOM 2934 C C . LYS A 1 405 ? 7.306 50.834 29.572 1.00 32.09 426 LYS A C 1
ATOM 2935 O O . LYS A 1 405 ? 6.446 50.025 29.928 1.00 32.68 426 LYS A O 1
ATOM 2941 N N . ALA A 1 406 ? 7.390 51.275 28.331 1.00 31.60 427 ALA A N 1
ATOM 2942 C CA . ALA A 1 406 ? 6.422 50.854 27.319 1.00 31.51 427 ALA A CA 1
ATOM 2943 C C . ALA A 1 406 ? 6.523 49.350 27.033 1.00 31.80 427 ALA A C 1
ATOM 2944 O O . ALA A 1 406 ? 5.512 48.685 26.861 1.00 31.98 427 ALA A O 1
ATOM 2946 N N . LYS A 1 407 ? 7.738 48.818 27.034 1.00 30.24 428 LYS A N 1
ATOM 2947 C CA . LYS A 1 407 ? 7.963 47.399 26.744 1.00 30.01 428 LYS A CA 1
ATOM 2948 C C . LYS A 1 407 ? 7.430 46.567 27.886 1.00 29.68 428 LYS A C 1
ATOM 2949 O O . LYS A 1 407 ? 6.866 45.481 27.688 1.00 30.23 428 LYS A O 1
ATOM 2955 N N . TYR A 1 408 ? 7.568 47.113 29.080 1.00 30.14 429 TYR A N 1
ATOM 2956 C CA . TYR A 1 408 ? 7.088 46.438 30.290 1.00 29.62 429 TYR A CA 1
ATOM 2957 C C . TYR A 1 408 ? 5.546 46.367 30.241 1.00 30.93 429 TYR A C 1
ATOM 2958 O O . TYR A 1 408 ? 4.950 45.333 30.518 1.00 32.08 429 TYR A O 1
ATOM 2967 N N . ALA A 1 409 ? 4.929 47.496 29.881 1.00 30.82 430 ALA A N 1
ATOM 2968 C CA . ALA A 1 409 ? 3.457 47.600 29.768 1.00 31.22 430 ALA A CA 1
ATOM 2969 C C . ALA A 1 409 ? 2.933 46.526 28.818 1.00 31.90 430 ALA A C 1
ATOM 2970 O O . ALA A 1 409 ? 1.917 45.866 29.082 1.00 32.90 430 ALA A O 1
ATOM 2972 N N . ALA A 1 410 ? 3.666 46.342 27.732 1.00 30.66 431 ALA A N 1
ATOM 2973 C CA . ALA A 1 410 ? 3.284 45.391 26.682 1.00 30.11 431 ALA A CA 1
ATOM 2974 C C . ALA A 1 410 ? 3.444 43.929 27.065 1.00 30.88 431 ALA A C 1
ATOM 2975 O O . ALA A 1 410 ? 2.620 43.100 26.713 1.00 30.86 431 ALA A O 1
ATOM 2977 N N . ASN A 1 411 ? 4.512 43.609 27.773 1.00 30.95 432 ASN A N 1
ATOM 2978 C CA . ASN A 1 411 ? 4.806 42.214 28.164 1.00 30.12 432 ASN A CA 1
ATOM 2979 C C . ASN A 1 411 ? 5.553 42.219 29.481 1.00 30.91 432 ASN A C 1
ATOM 2980 O O . ASN A 1 411 ? 6.774 42.044 29.494 1.00 30.50 432 ASN A O 1
ATOM 2985 N N . PRO A 1 412 ? 4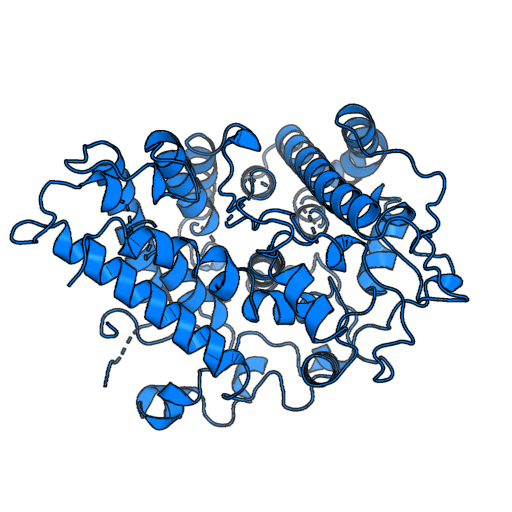.832 42.424 30.595 1.00 30.40 433 PRO A N 1
ATOM 2986 C CA . PRO A 1 412 ? 5.470 42.608 31.893 1.00 30.07 433 PRO A CA 1
ATOM 2987 C C . PRO A 1 412 ? 6.527 41.587 32.273 1.00 29.02 433 PRO A C 1
ATOM 2988 O O . PRO A 1 412 ? 7.672 41.936 32.500 1.00 29.54 433 PRO A O 1
ATOM 2992 N N . LEU A 1 413 ? 6.148 40.345 32.354 1.00 29.60 434 LEU A N 1
ATOM 2993 C CA . LEU A 1 413 ? 7.107 39.315 32.749 1.00 30.28 434 LEU A CA 1
ATOM 2994 C C . LEU A 1 413 ? 8.309 39.197 31.820 1.00 31.02 434 LEU A C 1
ATOM 2995 O O . LEU A 1 413 ? 9.461 39.130 32.259 1.00 31.69 434 LEU A O 1
ATOM 3000 N N . GLN A 1 414 ? 7.994 39.117 30.541 1.00 31.37 435 GLN A N 1
ATOM 3001 C CA . GLN A 1 414 ? 8.999 38.944 29.494 1.00 31.54 435 GLN A CA 1
ATOM 3002 C C . GLN A 1 414 ? 10.053 40.011 29.617 1.00 32.26 435 GLN A C 1
ATOM 3003 O O . GLN A 1 414 ? 11.238 39.726 29.619 1.00 33.19 435 GLN A O 1
ATOM 3009 N N . GLU A 1 415 ? 9.576 41.242 29.679 1.00 29.28 436 GLU A N 1
ATOM 3010 C CA . GLU A 1 415 ? 10.432 42.437 29.763 1.00 29.49 436 GLU A CA 1
ATOM 3011 C C . GLU A 1 415 ? 11.262 42.457 31.042 1.00 29.48 436 GLU A C 1
ATOM 3012 O O . GLU A 1 415 ? 12.446 42.792 31.045 1.00 27.19 436 GLU A O 1
ATOM 3018 N N . THR A 1 416 ? 10.615 42.083 32.129 1.00 30.45 437 THR A N 1
ATOM 3019 C CA . THR A 1 416 ? 11.268 41.976 33.417 1.00 30.85 437 THR A CA 1
ATOM 3020 C C . THR A 1 416 ? 12.451 41.013 33.359 1.00 27.56 437 THR A C 1
ATOM 3021 O O . THR A 1 416 ? 13.527 41.318 33.834 1.00 28.56 437 THR A O 1
ATOM 3033 N N . ILE A 1 418 ? 14.083 39.907 30.665 1.00 30.06 439 ILE A N 1
ATOM 3034 C CA . ILE A 1 418 ? 15.083 40.446 29.700 1.00 29.40 439 ILE A CA 1
ATOM 3035 C C . ILE A 1 418 ? 15.968 41.465 30.425 1.00 28.27 439 ILE A C 1
ATOM 3036 O O . ILE A 1 418 ? 17.196 41.463 30.303 1.00 29.13 439 ILE A O 1
ATOM 3041 N N . GLN A 1 419 ? 15.329 42.324 31.199 1.00 29.29 440 GLN A N 1
ATOM 3042 C CA . GLN A 1 419 ? 16.034 43.338 31.953 1.00 28.56 440 GLN A CA 1
ATOM 3043 C C . GLN A 1 419 ? 16.917 42.736 33.042 1.00 29.22 440 GLN A C 1
ATOM 3044 O O . GLN A 1 419 ? 18.026 43.223 33.290 1.00 31.12 440 GLN A O 1
ATOM 3050 N N . LYS A 1 420 ? 16.470 41.640 33.654 1.00 28.45 441 LYS A N 1
ATOM 3051 C CA . LYS A 1 420 ? 17.253 40.995 34.692 1.00 28.11 441 LYS A CA 1
ATOM 3052 C C . LYS A 1 420 ? 18.511 40.499 34.017 1.00 27.47 441 LYS A C 1
ATOM 3053 O O . LYS A 1 420 ? 19.609 40.675 34.493 1.00 25.95 441 LYS A O 1
ATOM 3059 N N . TYR A 1 421 ? 18.302 39.827 32.899 1.00 29.03 442 TYR A N 1
ATOM 3060 C CA . TYR A 1 421 ? 19.390 39.309 32.041 1.00 30.44 442 TYR A CA 1
ATOM 3061 C C . TYR A 1 421 ? 20.417 40.380 31.670 1.00 30.22 442 TYR A C 1
ATOM 3062 O O . TYR A 1 421 ? 21.610 40.197 31.935 1.00 30.08 442 TYR A O 1
ATOM 3071 N N . LEU A 1 422 ? 19.966 41.562 31.222 1.00 28.51 443 LEU A N 1
ATOM 3072 C CA . LEU A 1 422 ? 20.880 42.633 30.828 1.00 29.42 443 LEU A CA 1
ATOM 3073 C C . LEU A 1 422 ? 21.617 43.269 32.010 1.00 28.90 443 LEU A C 1
ATOM 3074 O O . LEU A 1 422 ? 22.789 43.652 31.892 1.00 28.15 443 LEU A O 1
ATOM 3079 N N . ALA A 1 423 ? 20.932 43.357 33.150 1.00 27.38 444 ALA A N 1
ATOM 3080 C CA . ALA A 1 423 ? 21.540 43.908 34.386 1.00 26.41 444 ALA A CA 1
ATOM 3081 C C . ALA A 1 423 ? 22.652 43.072 34.991 1.00 27.85 444 ALA A C 1
ATOM 3082 O O . ALA A 1 423 ? 23.569 43.561 35.619 1.00 26.99 444 ALA A O 1
ATOM 3092 N N . TRP A 1 425 ? 24.781 41.094 33.533 1.00 30.00 446 TRP A N 1
ATOM 3093 C CA . TRP A 1 425 ? 26.005 41.087 32.700 1.00 28.95 446 TRP A CA 1
ATOM 3094 C C . TRP A 1 425 ? 26.985 42.055 33.361 1.00 27.61 446 TRP A C 1
ATOM 3095 O O . TRP A 1 425 ? 26.667 43.194 33.646 1.00 29.14 446 TRP A O 1
ATOM 3106 N N . GLY A 1 426 ? 28.189 41.590 33.566 1.00 28.59 447 GLY A N 1
ATOM 3107 C CA . GLY A 1 426 ? 29.251 42.359 34.171 1.00 25.71 447 GLY A CA 1
ATOM 3108 C C . GLY A 1 426 ? 30.455 41.591 34.676 1.00 26.75 447 GLY A C 1
ATOM 3109 O O . GLY A 1 426 ? 30.726 40.453 34.230 1.00 27.77 447 GLY A O 1
ATOM 3110 N N . ALA A 1 427 ? 31.139 42.215 35.620 1.00 28.69 448 ALA A N 1
ATOM 3111 C CA . ALA A 1 427 ? 32.337 41.669 36.300 1.00 28.71 448 ALA A CA 1
ATOM 3112 C C . ALA A 1 427 ? 31.981 41.266 37.719 1.00 28.99 448 ALA A C 1
ATOM 3113 O O . ALA A 1 427 ? 32.854 40.976 38.566 1.00 30.91 448 ALA A O 1
ATOM 3115 N N . SER A 1 428 ? 30.682 41.259 37.994 1.00 30.36 449 SER A N 1
ATOM 3116 C CA . SER A 1 428 ? 30.147 41.033 39.355 1.00 29.61 449 SER A CA 1
ATOM 3117 C C . SER A 1 428 ? 29.959 39.587 39.811 1.00 29.39 449 SER A C 1
ATOM 3118 O O . SER A 1 428 ? 29.620 39.341 40.979 1.00 30.78 449 SER A O 1
ATOM 3121 N N . GLY A 1 429 ? 30.151 38.653 38.887 1.00 28.41 450 GLY A N 1
ATOM 3122 C CA . GLY A 1 429 ? 29.955 37.225 39.152 1.00 28.06 450 GLY A CA 1
ATOM 3123 C C . GLY A 1 429 ? 28.507 36.785 39.034 1.00 28.35 450 GLY A C 1
ATOM 3124 O O . GLY A 1 429 ? 28.123 35.779 39.607 1.00 27.69 450 GLY A O 1
ATOM 3125 N N . GLU A 1 430 ? 27.702 37.520 38.270 1.00 28.77 451 GLU A N 1
ATOM 3126 C CA . GLU A 1 430 ? 26.234 37.232 38.168 1.00 28.51 451 GLU A CA 1
ATOM 3127 C C . GLU A 1 430 ? 25.768 36.293 37.056 1.00 30.03 451 GLU A C 1
ATOM 3128 O O . GLU A 1 430 ? 24.573 35.948 36.970 1.00 28.89 451 GLU A O 1
ATOM 3134 N N . ALA A 1 431 ? 26.714 35.831 36.235 1.00 28.77 452 ALA A N 1
ATOM 3135 C CA . ALA A 1 431 ? 26.373 34.944 35.114 1.00 27.52 452 ALA A CA 1
ATOM 3136 C C . ALA A 1 431 ? 25.911 33.652 35.703 1.00 28.91 452 ALA A C 1
ATOM 3137 O O . ALA A 1 431 ? 25.037 32.947 35.182 1.00 30.85 452 ALA A O 1
ATOM 3139 N N . THR A 1 432 ? 26.518 33.347 36.829 1.00 29.14 453 THR A N 1
ATOM 3140 C CA . THR A 1 432 ? 26.200 32.097 37.528 1.00 28.00 453 THR A CA 1
ATOM 3141 C C . THR A 1 432 ? 24.682 32.052 37.761 1.00 28.16 453 THR A C 1
ATOM 3142 O O . THR A 1 432 ? 23.959 31.121 37.389 1.00 27.79 453 THR A O 1
ATOM 3146 N N . GLU A 1 433 ? 24.188 33.103 38.371 1.00 26.04 454 GLU A N 1
ATOM 3147 C CA . GLU A 1 433 ? 22.754 33.192 38.687 1.00 28.09 454 GLU A CA 1
ATOM 3148 C C . GLU A 1 433 ? 21.897 33.368 37.413 1.00 27.88 454 GLU A C 1
ATOM 3149 O O . GLU A 1 433 ? 20.802 32.853 37.323 1.00 30.32 454 GLU A O 1
ATOM 3155 N N . THR A 1 434 ? 22.401 34.080 36.420 1.00 26.96 455 THR A N 1
ATOM 3156 C CA . THR A 1 434 ? 21.623 34.268 35.172 1.00 28.22 455 THR A CA 1
ATOM 3157 C C . THR A 1 434 ? 21.366 32.970 34.465 1.00 28.47 455 THR A C 1
ATOM 3158 O O . THR A 1 434 ? 20.302 32.742 33.888 1.00 27.99 455 THR A O 1
ATOM 3162 N N . TYR A 1 435 ? 22.341 32.099 34.629 1.00 28.16 456 TYR A N 1
ATOM 3163 C CA . TYR A 1 435 ? 22.278 30.745 34.056 1.00 28.61 456 TYR A CA 1
ATOM 3164 C C . TYR A 1 435 ? 21.228 29.858 34.772 1.00 29.47 456 TYR A C 1
ATOM 3165 O O . TYR A 1 435 ? 20.528 29.069 34.139 1.00 28.47 456 TYR A O 1
ATOM 3174 N N . ASN A 1 436 ? 21.079 30.058 36.068 1.00 30.44 457 ASN A N 1
ATOM 3175 C CA . ASN A 1 436 ? 19.993 29.443 36.829 1.00 30.30 457 ASN A CA 1
ATOM 3176 C C . ASN A 1 436 ? 18.663 29.975 36.319 1.00 28.95 457 ASN A C 1
ATOM 3177 O O . ASN A 1 436 ? 17.767 29.208 36.040 1.00 30.73 457 ASN A O 1
ATOM 3182 N N . ASP A 1 437 ? 18.531 31.298 36.191 1.00 28.18 458 ASP A N 1
ATOM 3183 C CA . ASP A 1 437 ? 17.270 31.863 35.726 1.00 27.90 458 ASP A CA 1
ATOM 3184 C C . ASP A 1 437 ? 16.908 31.337 34.348 1.00 29.10 458 ASP A C 1
ATOM 3185 O O . ASP A 1 437 ? 15.756 31.040 34.039 1.00 30.28 458 ASP A O 1
ATOM 3190 N N . PHE A 1 438 ? 17.927 31.128 33.520 1.00 30.27 459 PHE A N 1
ATOM 3191 C CA . PHE A 1 438 ? 17.681 30.756 32.115 1.00 28.88 459 PHE A CA 1
ATOM 3192 C C . PHE A 1 438 ? 17.112 29.374 32.075 1.00 27.74 459 PHE A C 1
ATOM 3193 O O . PHE A 1 438 ? 16.133 29.070 31.376 1.00 29.03 459 PHE A O 1
ATOM 3201 N N . ARG A 1 439 ? 17.737 28.525 32.853 1.00 27.69 460 ARG A N 1
ATOM 3202 C CA . ARG A 1 439 ? 17.327 27.142 32.909 1.00 27.69 460 ARG A CA 1
ATOM 3203 C C . ARG A 1 439 ? 15.971 26.993 33.624 1.00 28.31 460 ARG A C 1
ATOM 3204 O O . ARG A 1 439 ? 15.165 26.117 33.320 1.00 25.04 460 ARG A O 1
ATOM 3212 N N . ARG A 1 440 ? 15.703 27.889 34.550 1.00 28.66 461 ARG A N 1
ATOM 3213 C CA . ARG A 1 440 ? 14.429 27.828 35.274 1.00 29.14 461 ARG A CA 1
ATOM 3214 C C . ARG A 1 440 ? 13.356 28.178 34.268 1.00 27.47 461 ARG A C 1
ATOM 3215 O O . ARG A 1 440 ? 12.310 27.521 34.236 1.00 28.55 461 ARG A O 1
ATOM 3231 N N . LYS A 1 442 ? 13.476 27.746 31.100 1.00 28.80 463 LYS A N 1
ATOM 3232 C CA . LYS A 1 442 ? 13.351 26.564 30.265 1.00 29.21 463 LYS A CA 1
ATOM 3233 C C . LYS A 1 442 ? 12.373 25.542 30.845 1.00 29.98 463 LYS A C 1
ATOM 3234 O O . LYS A 1 442 ? 11.491 25.031 30.136 1.00 27.97 463 LYS A O 1
ATOM 3240 N N . GLY A 1 443 ? 12.537 25.254 32.134 1.00 28.64 464 GLY A N 1
ATOM 3241 C CA . GLY A 1 443 ? 11.657 24.325 32.816 1.00 29.15 464 GLY A CA 1
ATOM 3242 C C . GLY A 1 443 ? 10.213 24.800 32.839 1.00 29.86 464 GLY A C 1
ATOM 3243 O O . GLY A 1 443 ? 9.297 23.995 32.831 1.00 30.80 464 GLY A O 1
ATOM 3244 N N . LEU A 1 444 ? 10.022 26.112 32.793 1.00 29.74 465 LEU A N 1
ATOM 3245 C CA . LEU A 1 444 ? 8.692 26.744 32.803 1.00 31.21 465 LEU A CA 1
ATOM 3246 C C . LEU A 1 444 ? 8.170 26.934 31.370 1.00 30.40 465 LEU A C 1
ATOM 3247 O O . LEU A 1 444 ? 7.106 27.471 31.136 1.00 30.53 465 LEU A O 1
ATOM 3252 N N . ASN A 1 445 ? 8.962 26.459 30.432 1.00 29.80 466 ASN A N 1
ATOM 3253 C CA . ASN A 1 445 ? 8.713 26.603 28.997 1.00 30.74 466 ASN A CA 1
ATOM 3254 C C . ASN A 1 445 ? 8.517 28.017 28.558 1.00 30.56 466 ASN A C 1
ATOM 3255 O O . ASN A 1 445 ? 7.588 28.343 27.823 1.00 30.02 466 ASN A O 1
ATOM 3260 N N . GLU A 1 446 ? 9.404 28.866 29.041 1.00 31.82 467 GLU A N 1
ATOM 3261 C CA . GLU A 1 446 ? 9.432 30.282 28.689 1.00 32.50 467 GLU A CA 1
ATOM 3262 C C . GLU A 1 446 ? 10.689 30.555 27.865 1.00 35.47 467 GLU A C 1
ATOM 3263 O O . GLU A 1 446 ? 11.781 30.085 28.178 1.00 35.72 467 GLU A O 1
ATOM 3269 N N . ASN A 1 447 ? 10.498 31.329 26.815 1.00 38.08 468 ASN A N 1
ATOM 3270 C CA A ASN A 1 447 ? 11.558 31.641 25.854 0.50 39.69 468 ASN A CA 1
ATOM 3271 C CA B ASN A 1 447 ? 11.591 31.657 25.904 0.50 39.05 468 ASN A CA 1
ATOM 3272 C C . ASN A 1 447 ? 11.701 33.157 25.765 1.00 39.39 468 ASN A C 1
ATOM 3273 O O . ASN A 1 447 ? 11.320 33.732 24.751 1.00 43.45 468 ASN A O 1
ATOM 3282 N N . PHE A 1 448 ? 12.215 33.798 26.803 1.00 35.71 469 PHE A N 1
ATOM 3283 C CA . PHE A 1 448 ? 12.284 35.255 26.828 1.00 33.84 469 PHE A CA 1
ATOM 3284 C C . PHE A 1 448 ? 13.651 35.760 26.413 1.00 33.36 469 PHE A C 1
ATOM 3285 O O . PHE A 1 448 ? 13.785 36.808 25.776 1.00 33.42 469 PHE A O 1
ATOM 3293 N N . ILE A 1 449 ? 14.650 34.965 26.757 1.00 33.31 470 ILE A N 1
ATOM 3294 C CA . ILE A 1 449 ? 16.059 35.302 26.498 1.00 31.80 470 ILE A CA 1
ATOM 3295 C C . ILE A 1 449 ? 16.528 34.524 25.289 1.00 31.76 470 ILE A C 1
ATOM 3296 O O . ILE A 1 449 ? 16.605 33.319 25.310 1.00 31.33 470 ILE A O 1
ATOM 3301 N N . THR A 1 450 ? 16.826 35.234 24.219 1.00 30.92 471 THR A N 1
ATOM 3302 C CA . THR A 1 450 ? 17.299 34.587 22.992 1.00 31.89 471 THR A CA 1
ATOM 3303 C C . THR A 1 450 ? 18.791 34.313 23.012 1.00 30.52 471 THR A C 1
ATOM 3304 O O . THR A 1 450 ? 19.601 35.195 23.296 1.00 33.20 471 THR A O 1
ATOM 3308 N N . LEU A 1 451 ? 19.134 33.084 22.681 1.00 31.35 472 LEU A N 1
ATOM 3309 C CA . LEU A 1 451 ? 20.536 32.649 22.522 1.00 29.90 472 LEU A CA 1
ATOM 3310 C C . LEU A 1 451 ? 20.738 32.281 21.083 1.00 31.03 472 LEU A C 1
ATOM 3311 O O . LEU A 1 451 ? 19.866 31.677 20.486 1.00 33.47 472 LEU A O 1
ATOM 3316 N N . THR A 1 452 ? 21.885 32.616 20.514 1.00 29.42 473 THR A N 1
ATOM 3317 C CA . THR A 1 452 ? 22.120 32.360 19.085 1.00 29.85 473 THR A CA 1
ATOM 3318 C C . THR A 1 452 ? 23.122 31.253 18.749 1.00 30.58 473 THR A C 1
ATOM 3319 O O . THR A 1 452 ? 23.266 30.874 17.604 1.00 29.86 473 THR A O 1
ATOM 3323 N N . ASN A 1 453 ? 23.798 30.702 19.755 1.00 30.01 474 ASN A N 1
ATOM 3324 C CA . ASN A 1 453 ? 24.769 29.629 19.498 1.00 30.80 474 ASN A CA 1
ATOM 3325 C C . ASN A 1 453 ? 24.117 28.479 18.695 1.00 31.34 474 ASN A C 1
ATOM 3326 O O . ASN A 1 453 ? 23.198 27.845 19.184 1.00 33.79 474 ASN A O 1
ATOM 3331 N N . PRO A 1 454 ? 24.629 28.149 17.493 1.00 29.43 475 PRO A N 1
ATOM 3332 C CA . PRO A 1 454 ? 23.933 27.119 16.719 1.00 32.25 475 PRO A CA 1
ATOM 3333 C C . PRO A 1 454 ? 24.057 25.756 17.294 1.00 31.51 475 PRO A C 1
ATOM 3334 O O . PRO A 1 454 ? 23.309 24.849 16.933 1.00 32.47 475 PRO A O 1
ATOM 3338 N N . ASN A 1 455 ? 25.001 25.619 18.212 1.00 31.59 476 ASN A N 1
ATOM 3339 C CA . ASN A 1 455 ? 25.293 24.304 18.797 1.00 32.08 476 ASN A CA 1
ATOM 3340 C C . ASN A 1 455 ? 24.290 23.929 19.870 1.00 32.62 476 ASN A C 1
ATOM 3341 O O . ASN A 1 455 ? 24.257 22.805 20.389 1.00 32.45 476 ASN A O 1
ATOM 3346 N N . ASN A 1 456 ? 23.442 24.883 20.168 1.00 31.70 477 ASN A N 1
ATOM 3347 C CA . ASN A 1 456 ? 22.419 24.694 21.200 1.00 31.82 477 ASN A CA 1
ATOM 3348 C C . ASN A 1 456 ? 21.253 23.805 20.761 1.00 34.44 477 ASN A C 1
ATOM 3349 O O . ASN A 1 456 ? 20.373 23.502 21.570 1.00 35.99 477 ASN A O 1
ATOM 3354 N N . SER A 1 457 ? 21.278 23.384 19.494 1.00 34.42 478 SER A N 1
ATOM 3355 C CA . SER A 1 457 ? 20.222 22.549 18.929 1.00 35.56 478 SER A CA 1
ATOM 3356 C C . SER A 1 457 ? 20.223 21.222 19.661 1.00 35.01 478 SER A C 1
ATOM 3357 O O . SER A 1 457 ? 19.180 20.662 19.988 1.00 36.72 478 SER A O 1
ATOM 3360 N N . SER A 1 458 ? 21.428 20.739 19.955 1.00 33.16 479 SER A N 1
ATOM 3361 C CA . SER A 1 458 ? 21.584 19.508 20.716 1.00 31.27 479 SER A CA 1
ATOM 3362 C C . SER A 1 458 ? 22.605 19.592 21.848 1.00 29.59 479 SER A C 1
ATOM 3363 O O . SER A 1 458 ? 22.718 18.658 22.637 1.00 27.48 479 SER A O 1
ATOM 3366 N N . LYS A 1 459 ? 23.305 20.713 21.965 1.00 28.55 480 LYS A N 1
ATOM 3367 C CA . LYS A 1 459 ? 24.347 20.851 22.974 1.00 29.87 480 LYS A CA 1
ATOM 3368 C C . LYS A 1 459 ? 24.296 22.052 23.895 1.00 28.67 480 LYS A C 1
ATOM 3369 O O . LYS A 1 459 ? 25.324 22.635 24.232 1.00 30.46 480 LYS A O 1
ATOM 3375 N N . PHE A 1 460 ? 23.086 22.412 24.304 1.00 27.46 481 PHE A N 1
ATOM 3376 C CA . PHE A 1 460 ? 22.934 23.416 25.339 1.00 28.51 481 PHE A CA 1
ATOM 3377 C C . PHE A 1 460 ? 23.066 22.723 26.688 1.00 28.47 481 PHE A C 1
ATOM 3378 O O . PHE A 1 460 ? 22.286 21.828 26.996 1.00 32.59 481 PHE A O 1
ATOM 3386 N N . PRO A 1 461 ? 24.071 23.096 27.501 1.00 29.07 482 PRO A N 1
ATOM 3387 C CA . PRO A 1 461 ? 24.203 22.385 28.756 1.00 29.05 482 PRO A CA 1
ATOM 3388 C C . PRO A 1 461 ? 23.180 22.744 29.809 1.00 29.94 482 PRO A C 1
ATOM 3389 O O . PRO A 1 461 ? 23.077 23.886 30.252 1.00 29.03 482 PRO A O 1
ATOM 3393 N N . LEU A 1 462 ? 22.465 21.714 30.237 1.00 29.83 483 LEU A N 1
ATOM 3394 C CA . LEU A 1 462 ? 21.374 21.885 31.220 1.00 29.63 483 LEU A CA 1
ATOM 3395 C C . LEU A 1 462 ? 21.906 21.873 32.633 1.00 29.86 483 LEU A C 1
ATOM 3396 O O . LEU A 1 462 ? 21.186 22.142 33.597 1.00 29.03 483 LEU A O 1
ATOM 3401 N N . ARG A 1 463 ? 23.185 21.541 32.717 1.00 29.27 484 ARG A N 1
ATOM 3402 C CA . ARG A 1 463 ? 23.888 21.410 34.000 1.00 28.43 484 ARG A CA 1
ATOM 3403 C C . ARG A 1 463 ? 25.370 21.275 33.757 1.00 27.45 484 ARG A C 1
ATOM 3404 O O . ARG A 1 463 ? 25.787 21.156 32.599 1.00 28.31 484 ARG A O 1
ATOM 3412 N N . TYR A 1 4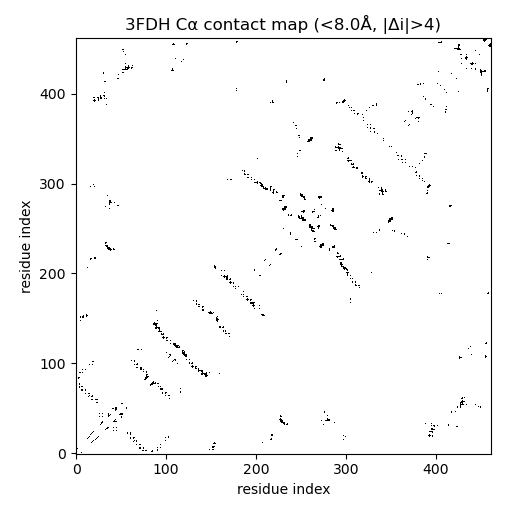64 ? 26.136 21.238 34.855 1.00 28.88 485 TYR A N 1
ATOM 3413 C CA . TYR A 1 464 ? 27.598 21.039 34.808 1.00 27.64 485 TYR A CA 1
ATOM 3414 C C . TYR A 1 464 ? 27.891 19.577 35.132 1.00 26.42 485 TYR A C 1
ATOM 3415 O O . TYR A 1 464 ? 27.228 18.995 36.004 1.00 29.07 485 TYR A O 1
ATOM 3424 N N . PRO A 1 465 ? 28.927 19.000 34.492 1.00 26.27 486 PRO A N 1
ATOM 3425 C CA . PRO A 1 465 ? 29.252 17.630 34.833 1.00 25.92 486 PRO A CA 1
ATOM 3426 C C . PRO A 1 465 ? 29.937 17.473 36.199 1.00 26.70 486 PRO A C 1
ATOM 3427 O O . PRO A 1 465 ? 30.686 18.347 36.664 1.00 26.50 486 PRO A O 1
ATOM 3431 N N . TYR A 1 466 ? 29.663 16.349 36.829 1.00 26.22 487 TYR A N 1
ATOM 3432 C CA . TYR A 1 466 ? 30.281 16.017 38.125 1.00 27.22 487 TYR A CA 1
ATOM 3433 C C . TYR A 1 466 ? 31.806 15.969 38.011 1.00 29.18 487 TYR A C 1
ATOM 3434 O O . TYR A 1 466 ? 32.384 15.576 36.973 1.00 30.05 487 TYR A O 1
ATOM 3443 N N . GLY A 1 467 ? 32.450 16.320 39.117 1.00 28.86 488 GLY A N 1
ATOM 3444 C CA . GLY A 1 467 ? 33.908 16.358 39.190 1.00 29.47 488 GLY A CA 1
ATOM 3445 C C . GLY A 1 467 ? 34.482 14.983 39.150 1.00 28.08 488 GLY A C 1
ATOM 3446 O O . GLY A 1 467 ? 33.964 14.061 39.765 1.00 30.14 488 GLY A O 1
ATOM 3447 N N . ASN A 1 468 ? 35.580 14.842 38.421 1.00 30.98 489 ASN A N 1
ATOM 3448 C CA . ASN A 1 468 ? 36.205 13.525 38.242 1.00 29.79 489 ASN A CA 1
ATOM 3449 C C . ASN A 1 468 ? 36.802 13.016 39.537 1.00 29.90 489 ASN A C 1
ATOM 3450 O O . ASN A 1 468 ? 37.090 11.828 39.687 1.00 31.22 489 ASN A O 1
ATOM 3455 N N . SER A 1 469 ? 36.979 13.917 40.482 1.00 31.10 490 SER A N 1
ATOM 3456 C CA . SER A 1 469 ? 37.517 13.521 41.763 1.00 32.34 490 SER A CA 1
ATOM 3457 C C . SER A 1 469 ? 36.549 12.570 42.397 1.00 32.38 490 SER A C 1
ATOM 3458 O O . SER A 1 469 ? 36.937 11.644 43.081 1.00 32.44 490 SER A O 1
ATOM 3461 N N . ASP A 1 470 ? 35.269 12.801 42.120 1.00 32.91 491 ASP A N 1
ATOM 3462 C CA . ASP A 1 470 ? 34.191 11.991 42.707 1.00 32.87 491 ASP A CA 1
ATOM 3463 C C . ASP A 1 470 ? 33.709 10.877 41.791 1.00 33.03 491 ASP A C 1
ATOM 3464 O O . ASP A 1 470 ? 33.206 9.852 42.255 1.00 33.11 491 ASP A O 1
ATOM 3469 N N . THR A 1 471 ? 33.908 11.041 40.487 1.00 33.30 492 THR A N 1
ATOM 3470 C CA . THR A 1 471 ? 33.511 9.969 39.561 1.00 33.89 492 THR A CA 1
ATOM 3471 C C . THR A 1 471 ? 34.517 8.849 39.804 1.00 37.45 492 THR A C 1
ATOM 3472 O O . THR A 1 471 ? 34.234 7.655 39.598 1.00 39.37 492 THR A O 1
ATOM 3476 N N . ALA A 1 472 ? 35.682 9.239 40.319 1.00 38.05 493 ALA A N 1
ATOM 3477 C CA . ALA A 1 472 ? 36.745 8.270 40.623 1.00 38.90 493 ALA A CA 1
ATOM 3478 C C . ALA A 1 472 ? 36.478 7.577 41.953 1.00 39.61 493 ALA A C 1
ATOM 3479 O O . ALA A 1 472 ? 36.452 6.342 42.067 1.00 40.53 493 ALA A O 1
ATOM 3481 N N . ALA A 1 473 ? 36.270 8.411 42.951 1.00 38.83 494 ALA A N 1
ATOM 3482 C CA . ALA A 1 473 ? 36.133 7.969 44.349 1.00 38.18 494 ALA A CA 1
ATOM 3483 C C . ALA A 1 473 ? 34.751 7.480 44.749 1.00 38.55 494 ALA A C 1
ATOM 3484 O O . ALA A 1 473 ? 34.613 6.765 45.744 1.00 38.53 494 ALA A O 1
ATOM 3486 N N . ASN A 1 474 ? 33.731 7.865 43.978 1.00 36.56 495 ASN A N 1
ATOM 3487 C CA . ASN A 1 474 ? 32.336 7.562 44.349 1.00 34.61 495 ASN A CA 1
ATOM 3488 C C . ASN A 1 474 ? 31.557 6.821 43.253 1.00 33.70 495 ASN A C 1
ATOM 3489 O O . ASN A 1 474 ? 31.152 7.413 42.269 1.00 30.72 495 ASN A O 1
ATOM 3494 N N . PRO A 1 475 ? 31.336 5.503 43.428 1.00 32.20 496 PRO A N 1
ATOM 3495 C CA . PRO A 1 475 ? 30.665 4.737 42.384 1.00 32.89 496 PRO A CA 1
ATOM 3496 C C . PRO A 1 475 ? 29.295 5.256 41.999 1.00 33.05 496 PRO A C 1
ATOM 3497 O O . PRO A 1 475 ? 28.839 5.053 40.868 1.00 31.24 496 PRO A O 1
ATOM 3501 N N . GLU A 1 476 ? 28.675 5.962 42.935 1.00 33.91 497 GLU A N 1
ATOM 3502 C CA . GLU A 1 476 ? 27.321 6.476 42.732 1.00 34.54 497 GLU A CA 1
ATOM 3503 C C . GLU A 1 476 ? 27.384 7.677 41.810 1.00 33.81 497 GLU A C 1
ATOM 3504 O O . GLU A 1 476 ? 26.583 7.841 40.884 1.00 34.33 497 GLU A O 1
ATOM 3510 N N . VAL A 1 477 ? 28.410 8.472 42.042 1.00 31.89 498 VAL A N 1
ATOM 3511 C CA . VAL A 1 477 ? 28.618 9.680 41.255 1.00 31.44 498 VAL A CA 1
ATOM 3512 C C . VAL A 1 477 ? 29.129 9.240 39.883 1.00 32.52 498 VAL A C 1
ATOM 3513 O O . VAL A 1 477 ? 28.785 9.813 38.854 1.00 33.75 498 VAL A O 1
ATOM 3517 N N . LYS A 1 478 ? 29.945 8.201 39.879 1.00 31.41 499 LYS A N 1
ATOM 3518 C CA . LYS A 1 478 ? 30.477 7.688 38.615 1.00 31.07 499 LYS A CA 1
ATOM 3519 C C . LYS A 1 478 ? 29.314 7.221 37.757 1.00 30.50 499 LYS A C 1
ATOM 3520 O O . LYS A 1 478 ? 29.218 7.532 36.570 1.00 32.61 499 LYS A O 1
ATOM 3526 N N . ALA A 1 479 ? 28.397 6.504 38.384 1.00 29.48 500 ALA A N 1
ATOM 3527 C CA . ALA A 1 479 ? 27.253 5.969 37.656 1.00 28.60 500 ALA A CA 1
ATOM 3528 C C . ALA A 1 479 ? 26.391 7.108 37.105 1.00 29.31 500 ALA A C 1
ATOM 3529 O O . ALA A 1 479 ? 25.937 7.036 35.964 1.00 28.27 500 ALA A O 1
ATOM 3531 N N . ALA A 1 480 ? 26.208 8.168 37.890 1.00 31.06 501 ALA A N 1
ATOM 3532 C CA . ALA A 1 480 ? 25.371 9.297 37.490 1.00 30.81 501 ALA A CA 1
ATOM 3533 C C . ALA A 1 480 ? 26.000 10.129 36.367 1.00 32.26 501 ALA A C 1
ATOM 3534 O O . ALA A 1 480 ? 25.300 10.702 35.529 1.00 29.63 501 ALA A O 1
ATOM 3536 N N . TYR A 1 481 ? 27.331 10.160 36.350 1.00 31.92 502 TYR A N 1
ATOM 3537 C CA . TYR A 1 481 ? 28.063 10.960 35.350 1.00 30.81 502 TYR A CA 1
ATOM 3538 C C . TYR A 1 481 ? 28.006 10.272 33.983 1.00 30.78 502 TYR A C 1
ATOM 3539 O O . TYR A 1 481 ? 27.944 10.909 32.920 1.00 31.55 502 TYR A O 1
ATOM 3548 N N . GLY A 1 482 ? 28.039 8.955 34.028 1.00 31.32 503 GLY A N 1
ATOM 3549 C CA . GLY A 1 482 ? 28.035 8.152 32.801 1.00 31.85 503 GLY A CA 1
ATOM 3550 C C . GLY A 1 482 ? 29.172 8.561 31.871 1.00 32.13 503 GLY A C 1
ATOM 3551 O O . GLY A 1 482 ? 30.323 8.454 32.229 1.00 33.01 503 GLY A O 1
ATOM 3552 N N . ASN A 1 483 ? 28.838 9.019 30.670 1.00 32.18 504 ASN A N 1
ATOM 3553 C CA . ASN A 1 483 ? 29.843 9.441 29.674 1.00 31.01 504 ASN A CA 1
ATOM 3554 C C . ASN A 1 483 ? 29.741 10.923 29.478 1.00 30.37 504 ASN A C 1
ATOM 3555 O O . ASN A 1 483 ? 30.386 11.512 28.609 1.00 31.78 504 ASN A O 1
ATOM 3560 N N . GLY A 1 484 ? 28.910 11.499 30.327 1.00 29.23 505 GLY A N 1
ATOM 3561 C CA . GLY A 1 484 ? 28.688 12.953 30.406 1.00 27.96 505 GLY A CA 1
ATOM 3562 C C . GLY A 1 484 ? 27.646 13.529 29.453 1.00 29.82 505 GLY A C 1
ATOM 3563 O O . GLY A 1 484 ? 27.327 14.707 29.521 1.00 30.95 505 GLY A O 1
ATOM 3564 N N . ASP A 1 485 ? 27.131 12.701 28.548 1.00 31.64 506 ASP A N 1
ATOM 3565 C CA . ASP A 1 485 ? 26.160 13.213 27.552 1.00 31.42 506 ASP A CA 1
ATOM 3566 C C . ASP A 1 485 ? 24.905 13.722 28.236 1.00 30.68 506 ASP A C 1
ATOM 3567 O O . ASP A 1 485 ? 24.175 14.561 27.726 1.00 31.14 506 ASP A O 1
ATOM 3572 N N . TYR A 1 486 ? 24.689 13.222 29.436 1.00 31.39 507 TYR A N 1
ATOM 3573 C CA . TYR A 1 486 ? 23.472 13.555 30.232 1.00 29.19 507 TYR A CA 1
ATOM 3574 C C . TYR A 1 486 ? 23.371 15.058 30.524 1.00 29.87 507 TYR A C 1
ATOM 3575 O O . TYR A 1 486 ? 22.298 15.613 30.751 1.00 29.69 507 TYR A O 1
ATOM 3584 N N . VAL A 1 487 ? 24.496 15.753 30.431 1.00 29.64 508 VAL A N 1
ATOM 3585 C CA . VAL A 1 487 ? 24.492 17.182 30.759 1.00 28.79 508 VAL A CA 1
ATOM 3586 C C . VAL A 1 487 ? 23.618 17.921 29.742 1.00 27.30 508 VAL A C 1
ATOM 3587 O O . VAL A 1 487 ? 23.120 19.009 29.999 1.00 29.60 508 VAL A O 1
ATOM 3591 N N . TYR A 1 488 ? 23.388 17.287 28.610 1.00 26.61 509 TYR A N 1
ATOM 3592 C CA . TYR A 1 488 ? 22.617 17.924 27.559 1.00 29.94 509 TYR A CA 1
ATOM 3593 C C . TYR A 1 488 ? 21.188 17.431 27.474 1.00 29.07 509 TYR A C 1
ATOM 3594 O O . TYR A 1 488 ? 20.383 18.027 26.758 1.00 30.68 509 TYR A O 1
ATOM 3603 N N . SER A 1 489 ? 20.892 16.320 28.143 1.00 30.24 510 SER A N 1
ATOM 3604 C CA . SER A 1 489 ? 19.558 15.725 28.081 1.00 28.43 510 SER A CA 1
ATOM 3605 C C . SER A 1 489 ? 18.782 15.643 29.410 1.00 30.44 510 SER A C 1
ATOM 3606 O O . SER A 1 489 ? 17.589 15.490 29.410 1.00 30.99 510 SER A O 1
ATOM 3609 N N . GLU A 1 490 ? 19.462 15.782 30.536 1.00 29.44 511 GLU A N 1
ATOM 3610 C CA . GLU A 1 490 ? 18.815 15.596 31.826 1.00 27.53 511 GLU A CA 1
ATOM 3611 C C . GLU A 1 490 ? 18.741 16.885 32.599 1.00 27.56 511 GLU A C 1
ATOM 3612 O O . GLU A 1 490 ? 19.701 17.273 33.231 1.00 28.65 511 GLU A O 1
ATOM 3618 N N . PRO A 1 491 ? 17.585 17.551 32.568 1.00 28.53 512 PRO A N 1
ATOM 3619 C CA . PRO A 1 491 ? 17.504 18.815 33.322 1.00 26.71 512 PRO A CA 1
ATOM 3620 C C . PRO A 1 491 ? 17.637 18.550 34.822 1.00 28.03 512 PRO A C 1
ATOM 3621 O O . PRO A 1 491 ? 17.406 17.453 35.280 1.00 27.49 512 PRO A O 1
ATOM 3625 N N . VAL A 1 492 ? 17.972 19.569 35.587 1.00 27.80 513 VAL A N 1
ATOM 3626 C CA . VAL A 1 492 ? 17.996 19.416 37.061 1.00 28.22 513 VAL A CA 1
ATOM 3627 C C . VAL A 1 492 ? 16.539 19.352 37.557 1.00 29.16 513 VAL A C 1
ATOM 3628 O O . VAL A 1 492 ? 15.598 19.690 36.824 1.00 31.40 513 VAL A O 1
ATOM 3632 N N . TRP A 1 493 ? 16.344 18.921 38.790 1.00 28.70 514 TRP A N 1
ATOM 3633 C CA . TRP A 1 493 ? 14.977 18.751 39.308 1.00 28.59 514 TRP A CA 1
ATOM 3634 C C . TRP A 1 493 ? 14.092 19.992 39.299 1.00 28.39 514 TRP A C 1
ATOM 3635 O O . TRP A 1 493 ? 12.950 19.944 38.858 1.00 27.41 514 TRP A O 1
ATOM 3646 N N . TRP A 1 494 ? 14.622 21.121 39.722 1.00 28.16 515 TRP A N 1
ATOM 3647 C CA . TRP A 1 494 ? 13.796 22.326 39.760 1.00 30.06 515 TRP A CA 1
ATOM 3648 C C . TRP A 1 494 ? 13.424 22.795 38.374 1.00 32.21 515 TRP A C 1
ATOM 3649 O O . TRP A 1 494 ? 12.536 23.648 38.211 1.00 35.04 515 TRP A O 1
ATOM 3660 N N . ALA A 1 495 ? 14.046 22.174 37.381 1.00 30.74 516 ALA A N 1
ATOM 3661 C CA . ALA A 1 495 ? 13.800 22.526 35.966 1.00 30.08 516 ALA A CA 1
ATOM 3662 C C . ALA A 1 495 ? 12.910 21.496 35.318 1.00 31.08 516 ALA A C 1
ATOM 3663 O O . ALA A 1 495 ? 12.716 21.506 34.111 1.00 33.90 516 ALA A O 1
ATOM 3665 N N . GLY A 1 496 ? 12.384 20.583 36.126 1.00 28.69 517 GLY A N 1
ATOM 3666 C CA . GLY A 1 496 ? 11.494 19.547 35.620 1.00 30.19 517 GLY A CA 1
ATOM 3667 C C . GLY A 1 496 ? 12.188 18.225 35.430 1.00 30.19 517 GLY A C 1
ATOM 3668 O O . GLY A 1 496 ? 11.591 17.258 34.927 1.00 30.83 517 GLY A O 1
ATOM 3669 N N . GLY A 1 497 ? 13.463 18.170 35.798 1.00 29.16 518 GLY A N 1
ATOM 3670 C CA . GLY A 1 497 ? 14.233 16.905 35.684 1.00 29.36 518 GLY A CA 1
ATOM 3671 C C . GLY A 1 497 ? 13.986 15.943 36.820 1.00 29.25 518 GLY A C 1
ATOM 3672 O O . GLY A 1 497 ? 13.258 16.246 37.753 1.00 30.02 518 GLY A O 1
ATOM 3673 N N . SER A 1 498 ? 14.591 14.760 36.750 1.00 30.86 519 SER A N 1
ATOM 3674 C CA . SER A 1 498 ? 14.410 13.744 37.787 1.00 31.50 519 SER A CA 1
ATOM 3675 C C . SER A 1 498 ? 15.673 13.424 38.550 1.00 31.80 519 SER A C 1
ATOM 3676 O O . SER A 1 498 ? 15.606 12.783 39.574 1.00 32.45 519 SER A O 1
ATOM 3679 N N . ARG A 1 499 ? 16.826 13.830 38.045 1.00 30.31 520 ARG A N 1
ATOM 3680 C CA . ARG A 1 499 ? 18.089 13.551 38.768 1.00 29.60 520 ARG A CA 1
ATOM 3681 C C . ARG A 1 499 ? 19.108 14.662 38.572 1.00 29.82 520 ARG A C 1
ATOM 3682 O O . ARG A 1 499 ? 18.766 15.662 37.923 1.00 28.16 520 ARG A O 1
#

Nearest PDB structures (foldseek):
  3fdh-assembly1_A  TM=1.001E+00  e=6.472E-73  Bacteroides thetaiotaomicron VPI-5482
  4q69-assembly1_B  TM=7.349E-01  e=6.176E-14  Bacteroides thetaiotaomicron VPI-5482
  5j5u-assembly4_D  TM=7.586E-01  e=2.412E-13  Flavobacterium johnsoniae UW101
  5fq4-assembly1_A  TM=7.310E-01  e=1.084E-11  Bacteroides thetaiotaomicron
  3sgh-assembly2_B  TM=6.854E-01  e=2.908E-12  Bacteroides thetaiotaomicron

Foldseek 3Di:
DDALLQLLLVLLCLCQQQALFALLLVLLCQLLQLWQFFADLSPCSQLVPQNQQDLANCQVNQVSLLVSLLSLVLSLVLCDVVHVFPQALLSNLSLLNLLSLCSCCLFAAFDFDPPRVLGDGGSVRSLVSSLVSLVSSLVSLPGHGPDQSQVSCLFHSSPSLLVNQVSLLVVLLSLLLLLVDPDNLVSLVSSLVSLVSHDPAQVSFGWNQPFDPPRWQNLLVCCVVPLGIARGLLLLVLCVVLVPLQQQQFKWAFQDPLAIERGGSPDVRQAGAYGNDGHRDSGRHIHTLQSQLTRQIAGSGPLLSLSNQLSQVVNVHDSLVVLLSNQLNLLLSQLNSSVSSCVRCDVRYHYDPRDRRDSVNSSVSCVVGLNVVCVVPVNLSSVSSLSSSHSRSCSSVVSSVCLCVLVVDDSRDDDNPSLVQRSFLHGAHHVVSLVVHVNSVVVSPSRSVRRPAHHVSSPGDD

Secondary structure (DSSP, 8-state):
---HHHHHHHHHHHIIIIIISSHHHHHHHHHTTSEEE-SHHHHHHHTTSSGGG-TTTTHHHHHHHHHHHHHHHHHHHHTSTTSTTTT-HHHH-----HHHHHHHHHHH-S---TT-------HHHHHHHHHHHHHHHHHHTTS--SS--TTT-TTTTT-HHHHHHHHHHHHHHH---GGG-S-HHHHHHHHHHHHHTS-SSGGGS-EE---BTTB--HHHHHHHHH--EEEBHHHHHHHHHHT-GGGGTSEEPPPBTTBEEB--TT-GGG-PBPTT-PPS-SSSS-EEGGGG-TTPPEE--TTT--HHHHHHHHTT---HHHHHHHHHHHHHHHHHHHHHHHHHHGGGEE--SPPPP-HHHHHHHIIIIIHHHHHHSHHHH--HHHH---SSS-HHHHHHHHH--TT----S----TTHHHH--SSPPPPHHHHHH-HHHHHHHTTSGGGGT---GGGT---

CATH classification: 1.25.40.390

B-factor: mean 32.83, std 7.78, range [17.89, 74.96]

Solvent-accessible surface area: 17053 Å² total

Organism: Bacteroides thetaiotaomicron (strain ATCC 29148 / DSM 2079 / JCM 5827 / CCUG 10774 / NCTC 10582 / VPI-5482 / E50) (NCBI:txid226186)

InterPro domains:
  IPR011990 Tetratricopeptide-like helical domain superfamily [SSF48452] (22-517)
  IPR041662 SusD-like 2 [PF12771] (39-487)

Radius of gyration: 21.31 Å; Cα contacts (8 Å, |Δi|>4): 916; chains: 1; bounding box: 50×56×60 Å